Protein AF-A0A7C1GFW8-F1 (afdb_monomer)

Secondary structure (DSSP, 8-state):
--THHHHHHHHTTSTT--S-------PPP-SGGGGGGTT-SS---TTTTTS----S-TTSTTSSS---SPEEEEESSS--TT--EEEEEEE-STT-EEEEPSS--EEPPPTT---HHHHHHHHHHHHHHHHTT-HHHHHHHHHHSTTT----S-B-TTSSS-B---SS-HHHHHHHHHHHHH-TTSTTHHHHHHHHHHHHHHHHHHHHHHHHSB--SSSS-B--HHHHHHH-TTHHHHHHHHHHHHHHH--HHHHHHHHHHHHGGGTTTPPPP-------GGGSTTS-TT-SSS-HHHHHHHHHHH-TT--HHHHHHHHH-TT---SSEEEEES-EEEETT--EEEEEEEESPPTT-EEEEEEEEEEEEEEEEEEEEE-TTS-EEEEEEEEEEEEEEPTT--SSEEEE-S--GGG-EEEEEEEEEE-SSS---EEEEEEEEEEES-TTS-TTTHHHHHHHHHHHHHHHHHHHHTT-

Mean predicted aligned error: 13.63 Å

Radius of gyration: 26.32 Å; Cα contacts (8 Å, |Δi|>4): 797; chains: 1; bounding box: 60×80×75 Å

Structure (mmCIF, N/CA/C/O backbone):
data_AF-A0A7C1GFW8-F1
#
_entry.id   AF-A0A7C1GFW8-F1
#
loop_
_atom_site.group_PDB
_atom_site.id
_atom_site.type_symbol
_atom_site.label_atom_id
_atom_site.label_alt_id
_atom_site.label_comp_id
_atom_site.label_asym_id
_atom_site.label_entity_id
_atom_site.label_seq_id
_atom_site.pdbx_PDB_ins_code
_atom_site.Cartn_x
_atom_site.Cartn_y
_atom_site.Cartn_z
_atom_site.occupancy
_atom_site.B_iso_or_equiv
_atom_site.auth_seq_id
_atom_site.auth_comp_id
_atom_site.auth_asym_id
_atom_site.auth_atom_id
_atom_site.pdbx_PDB_model_num
ATOM 1 N N . MET A 1 1 ? -0.815 47.725 43.362 1.00 33.53 1 MET A N 1
ATOM 2 C CA . MET A 1 1 ? -0.364 47.582 41.959 1.00 33.53 1 MET A CA 1
ATOM 3 C C . MET A 1 1 ? -0.076 46.113 41.726 1.00 33.53 1 MET A C 1
ATOM 5 O O . MET A 1 1 ? 0.552 45.488 42.570 1.00 33.53 1 MET A O 1
ATOM 9 N N . LYS A 1 2 ? -0.760 45.538 40.738 1.00 26.67 2 LYS A N 1
ATOM 10 C CA . LYS A 1 2 ? -1.225 44.150 40.748 1.00 26.67 2 LYS A CA 1
ATOM 11 C C . LYS A 1 2 ? -0.200 43.180 40.153 1.00 26.67 2 LYS A C 1
ATOM 13 O O . LYS A 1 2 ? 0.373 43.452 39.106 1.00 26.67 2 LYS A O 1
ATOM 18 N N . LYS A 1 3 ? -0.110 41.999 40.772 1.00 26.48 3 LYS A N 1
ATOM 19 C CA . LYS A 1 3 ? 0.534 40.751 40.311 1.00 26.48 3 LYS A CA 1
ATOM 20 C C . LYS A 1 3 ? -0.073 40.171 39.009 1.00 26.48 3 LYS A C 1
ATOM 22 O O . LYS A 1 3 ? 0.129 39.007 38.697 1.00 26.48 3 LYS A O 1
ATOM 27 N N . SER A 1 4 ? -0.817 40.973 38.249 1.00 24.27 4 SER A N 1
ATOM 28 C CA . SER A 1 4 ? -1.570 40.563 37.057 1.00 24.27 4 SER A CA 1
ATOM 29 C C . SER A 1 4 ? -0.755 40.637 35.763 1.00 24.27 4 SER A C 1
ATOM 31 O O . SER A 1 4 ? -1.229 40.180 34.735 1.00 24.27 4 SER A O 1
ATOM 33 N N . SER A 1 5 ? 0.457 41.197 35.793 1.00 26.41 5 SER A N 1
ATOM 34 C CA . SER A 1 5 ? 1.262 41.431 34.581 1.00 26.41 5 SER A CA 1
ATOM 35 C C . SER A 1 5 ? 2.361 40.391 34.335 1.00 26.41 5 SER A C 1
ATOM 37 O O . SER A 1 5 ? 2.990 40.427 33.288 1.00 26.41 5 SER A O 1
ATOM 39 N N . VAL A 1 6 ? 2.577 39.451 35.263 1.00 27.16 6 VAL A N 1
ATOM 40 C CA . VAL A 1 6 ? 3.564 38.362 35.100 1.00 27.16 6 VAL A CA 1
ATOM 41 C C . VAL A 1 6 ? 2.898 37.076 34.596 1.00 27.16 6 VAL A C 1
ATOM 43 O O . VAL A 1 6 ? 3.472 36.373 33.775 1.00 27.16 6 VAL A O 1
ATOM 46 N N . ILE A 1 7 ? 1.644 36.820 34.985 1.00 28.41 7 ILE A N 1
ATOM 47 C CA . ILE A 1 7 ? 0.880 35.644 34.527 1.00 28.41 7 ILE A CA 1
ATOM 48 C C . ILE A 1 7 ? 0.483 35.783 33.048 1.00 28.41 7 ILE A C 1
ATOM 50 O O . ILE A 1 7 ? 0.575 34.820 32.298 1.00 28.41 7 ILE A O 1
ATOM 54 N N . VAL A 1 8 ? 0.154 36.997 32.591 1.00 28.39 8 VAL A N 1
ATOM 55 C CA . VAL A 1 8 ? -0.161 37.248 31.172 1.00 28.39 8 VAL A CA 1
ATOM 56 C C . VAL A 1 8 ? 1.089 37.140 30.287 1.00 28.39 8 VAL A C 1
ATOM 58 O O . VAL A 1 8 ? 0.995 36.651 29.172 1.00 28.39 8 VAL A O 1
ATOM 61 N N . MET A 1 9 ? 2.277 37.494 30.792 1.00 25.55 9 MET A N 1
ATOM 62 C CA . MET A 1 9 ? 3.526 37.364 30.029 1.00 25.55 9 MET A CA 1
ATOM 63 C C . MET A 1 9 ? 4.041 35.913 29.965 1.00 25.55 9 MET A C 1
ATOM 65 O O . MET A 1 9 ? 4.668 35.545 28.976 1.00 25.55 9 MET A O 1
ATOM 69 N N . MET A 1 10 ? 3.729 35.066 30.960 1.00 26.12 10 MET A N 1
ATOM 70 C CA . MET A 1 10 ? 4.003 33.618 30.889 1.00 26.12 10 MET A CA 1
ATOM 71 C C . MET A 1 10 ? 2.980 32.865 30.027 1.00 26.12 10 MET A C 1
ATOM 73 O O . MET A 1 10 ? 3.358 31.923 29.339 1.00 26.12 10 MET A O 1
ATOM 77 N N . MET A 1 11 ? 1.726 33.326 29.955 1.00 27.45 11 MET A N 1
ATOM 78 C CA . MET A 1 11 ? 0.751 32.796 28.988 1.00 27.45 11 MET A CA 1
ATOM 79 C C . MET A 1 11 ? 1.065 33.194 27.535 1.00 27.45 11 MET A C 1
ATOM 81 O O . MET A 1 11 ? 0.665 32.490 26.616 1.00 27.45 11 MET A O 1
ATOM 85 N N . SER A 1 12 ? 1.838 34.261 27.301 1.00 26.12 12 SER A N 1
ATOM 86 C CA . SER A 1 12 ? 2.294 34.642 25.953 1.00 26.12 12 SER A CA 1
ATOM 87 C C . SER A 1 12 ? 3.566 33.926 25.477 1.00 26.12 12 SER A C 1
ATOM 89 O O . SER A 1 12 ? 3.890 34.026 24.300 1.00 26.12 12 SER A O 1
ATOM 91 N N . PHE A 1 13 ? 4.266 33.186 26.345 1.00 24.70 13 PHE A N 1
ATOM 92 C CA . PHE A 1 13 ? 5.395 32.326 25.949 1.00 24.70 13 PHE A CA 1
ATOM 93 C C . PHE A 1 13 ? 5.017 30.841 25.822 1.00 24.70 13 PHE A C 1
ATOM 95 O O . PHE A 1 13 ? 5.764 30.086 25.211 1.00 24.70 13 PHE A O 1
ATOM 102 N N . GLY A 1 14 ? 3.845 30.434 26.326 1.00 24.84 14 GLY A N 1
ATOM 103 C CA . GLY A 1 14 ? 3.264 29.105 26.083 1.00 24.84 14 GLY A CA 1
ATOM 104 C C . GLY A 1 14 ? 2.444 29.000 24.791 1.00 24.84 14 GLY A C 1
ATOM 105 O O . GLY A 1 14 ? 2.149 27.899 24.350 1.00 24.84 14 GLY A O 1
ATOM 106 N N . LEU A 1 15 ? 2.107 30.129 24.153 1.00 25.06 15 LEU A N 1
ATOM 107 C CA . LEU A 1 15 ? 1.327 30.168 22.906 1.00 25.06 15 LEU A CA 1
ATOM 108 C C . LEU A 1 15 ? 2.185 30.212 21.625 1.00 25.06 15 LEU A C 1
ATOM 110 O O . LEU A 1 15 ? 1.668 30.486 20.547 1.00 25.06 15 LEU A O 1
ATOM 114 N N . LEU A 1 16 ? 3.494 29.964 21.733 1.00 26.83 16 LEU A N 1
ATOM 115 C CA . LEU A 1 16 ? 4.442 30.006 20.609 1.00 26.83 16 LEU A CA 1
ATOM 116 C C . LEU A 1 16 ? 5.281 28.723 20.468 1.00 26.83 16 LEU A C 1
ATOM 118 O O . LEU A 1 16 ? 6.360 28.745 19.885 1.00 26.83 16 LEU A O 1
ATOM 122 N N . ALA A 1 17 ? 4.753 27.607 20.978 1.00 27.75 17 ALA A N 1
ATOM 123 C CA . ALA A 1 17 ? 5.250 26.253 20.721 1.00 27.75 17 ALA A CA 1
ATOM 124 C C . ALA A 1 17 ? 4.148 25.302 20.205 1.00 27.75 17 ALA A C 1
ATOM 126 O O . ALA A 1 17 ? 4.320 24.094 20.231 1.00 27.75 17 ALA A O 1
ATOM 127 N N . LEU A 1 18 ? 3.050 25.850 19.669 1.00 27.62 18 LEU A N 1
ATOM 128 C CA . LEU A 1 18 ? 2.288 25.219 18.581 1.00 27.62 18 LEU A CA 1
ATOM 129 C C . LEU A 1 18 ? 2.936 25.638 17.251 1.00 27.62 18 LEU A C 1
ATOM 131 O O . LEU A 1 18 ? 2.301 26.160 16.341 1.00 27.62 18 LEU A O 1
ATOM 135 N N . VAL A 1 19 ? 4.257 25.478 17.162 1.00 27.48 19 VAL A N 1
ATOM 136 C CA . VAL A 1 19 ? 4.810 25.068 15.877 1.00 27.48 19 VAL A CA 1
ATOM 137 C C . VAL A 1 19 ? 4.270 23.656 15.747 1.00 27.48 19 VAL A C 1
ATOM 139 O O . VAL A 1 19 ? 4.432 22.887 16.692 1.00 27.48 19 VAL A O 1
ATOM 142 N N . ALA A 1 20 ? 3.559 23.361 14.660 1.00 31.41 20 ALA A N 1
ATOM 143 C CA . ALA A 1 20 ? 3.361 21.989 14.232 1.00 31.41 20 ALA A CA 1
ATOM 144 C C . ALA A 1 20 ? 4.753 21.354 14.243 1.00 31.41 20 ALA A C 1
ATOM 146 O O . ALA A 1 20 ? 5.559 21.593 13.344 1.00 31.41 20 ALA A O 1
ATOM 147 N N . LEU A 1 21 ? 5.100 20.686 15.344 1.00 28.48 21 LEU A N 1
ATOM 148 C CA . LEU A 1 21 ? 6.211 19.769 15.318 1.00 28.48 21 LEU A CA 1
ATOM 149 C C . LEU A 1 21 ? 5.754 18.777 14.254 1.00 28.48 21 LEU A C 1
ATOM 151 O O . LEU A 1 21 ? 4.639 18.264 14.397 1.00 28.48 21 LEU A O 1
ATOM 155 N N . PRO A 1 22 ? 6.509 18.602 13.153 1.00 34.75 22 PRO A N 1
ATOM 156 C CA . PRO A 1 22 ? 6.206 17.504 12.252 1.00 34.75 22 PRO A CA 1
ATOM 157 C C . PRO A 1 22 ? 6.070 16.275 13.146 1.00 34.75 22 PRO A C 1
ATOM 159 O O . PRO A 1 22 ? 6.892 16.130 14.062 1.00 34.75 22 PRO A O 1
ATOM 162 N N . ALA A 1 23 ? 4.993 15.500 12.975 1.00 38.38 23 ALA A N 1
ATOM 163 C CA . ALA A 1 23 ? 4.831 14.247 13.693 1.00 38.38 23 ALA A CA 1
ATOM 164 C C . ALA A 1 23 ? 6.190 13.547 13.677 1.00 38.38 23 ALA A C 1
ATOM 166 O O . ALA A 1 23 ? 6.765 13.316 12.611 1.00 38.38 23 ALA A O 1
ATOM 167 N N . VAL A 1 24 ? 6.783 13.374 14.861 1.00 39.12 24 VAL A N 1
ATOM 168 C CA . VAL A 1 24 ? 8.035 12.633 14.956 1.00 39.12 24 VAL A CA 1
ATOM 169 C C . VAL A 1 24 ? 7.696 11.252 14.434 1.00 39.12 24 VAL A C 1
ATOM 171 O O . VAL A 1 24 ? 6.715 10.671 14.886 1.00 39.12 24 VAL A O 1
ATOM 174 N N . ALA A 1 25 ? 8.461 10.795 13.449 1.00 49.16 25 ALA A N 1
ATOM 175 C CA . ALA A 1 25 ? 8.283 9.489 12.851 1.00 49.16 25 ALA A CA 1
ATOM 176 C C . ALA A 1 25 ? 8.112 8.413 13.907 1.00 49.16 25 ALA A C 1
ATOM 178 O O . ALA A 1 25 ? 8.965 8.289 14.790 1.00 49.16 25 ALA A O 1
ATOM 179 N N . HIS A 1 26 ? 7.034 7.641 13.808 1.00 62.06 26 HIS A N 1
ATOM 180 C CA . HIS A 1 26 ? 6.954 6.385 14.524 1.00 62.06 26 HIS A CA 1
ATOM 181 C C . HIS A 1 26 ? 7.970 5.423 13.913 1.00 62.06 26 HIS A C 1
ATOM 183 O O . HIS A 1 26 ? 7.866 5.020 12.753 1.00 62.06 26 HIS A O 1
ATOM 189 N N . ASP A 1 27 ? 8.994 5.090 14.693 1.00 66.19 27 ASP A N 1
ATOM 190 C CA . ASP A 1 27 ? 9.922 4.031 14.331 1.00 66.19 27 ASP A CA 1
ATOM 191 C C . ASP A 1 27 ? 9.196 2.681 14.476 1.00 66.19 27 ASP A C 1
ATOM 193 O O . ASP A 1 27 ? 8.659 2.409 15.555 1.00 66.19 27 ASP A O 1
ATOM 197 N N . PRO A 1 28 ? 9.187 1.821 13.436 1.00 71.50 28 PRO A N 1
ATOM 198 C CA . PRO A 1 28 ? 8.521 0.527 13.503 1.00 71.50 28 PRO A CA 1
ATOM 199 C C . PRO A 1 28 ? 9.006 -0.296 14.693 1.00 71.50 28 PRO A C 1
ATOM 201 O O . PRO A 1 28 ? 10.212 -0.407 14.951 1.00 71.50 28 PRO A O 1
ATOM 204 N N . ILE A 1 29 ? 8.069 -0.924 15.389 1.00 67.12 29 ILE A N 1
ATOM 205 C CA . ILE A 1 29 ? 8.386 -1.774 16.524 1.00 67.12 29 ILE A CA 1
ATOM 206 C C . ILE A 1 29 ? 8.881 -3.136 16.055 1.00 67.12 29 ILE A C 1
ATOM 208 O O . ILE A 1 29 ? 8.238 -3.742 15.203 1.00 67.12 29 ILE A O 1
ATOM 212 N N . PRO A 1 30 ? 9.977 -3.658 16.637 1.00 62.97 30 PRO A N 1
ATOM 213 C CA . PRO A 1 30 ? 10.524 -4.949 16.238 1.00 62.97 30 PRO A CA 1
ATOM 214 C C . PRO A 1 30 ? 9.722 -6.150 16.757 1.00 62.97 30 PRO A C 1
ATOM 216 O O . PRO A 1 30 ? 9.664 -7.174 16.082 1.00 62.97 30 PRO A O 1
ATOM 219 N N . ASP A 1 31 ? 9.131 -6.060 17.953 1.00 64.62 31 ASP A N 1
ATOM 220 C CA . ASP A 1 31 ? 8.381 -7.150 18.587 1.00 64.62 31 ASP A CA 1
ATOM 221 C C . ASP A 1 31 ? 7.470 -6.655 19.728 1.00 64.62 31 ASP A C 1
ATOM 223 O O . ASP A 1 31 ? 7.502 -5.487 20.124 1.00 64.62 31 ASP A O 1
ATOM 227 N N . SER A 1 32 ? 6.663 -7.560 20.294 1.00 61.66 32 SER A N 1
ATOM 228 C CA . SER A 1 32 ? 5.696 -7.236 21.353 1.00 61.66 32 SER A CA 1
ATOM 229 C C . SER A 1 32 ? 6.334 -6.695 22.640 1.00 61.66 32 SER A C 1
ATOM 231 O O . SER A 1 32 ? 5.673 -6.001 23.411 1.00 61.66 32 SER A O 1
ATOM 233 N N . SER A 1 33 ? 7.633 -6.916 22.878 1.00 64.25 33 SER A N 1
ATOM 234 C CA . SER A 1 33 ? 8.314 -6.372 24.061 1.00 64.25 33 SER A CA 1
ATOM 235 C C . SER A 1 33 ? 8.477 -4.848 24.001 1.00 64.25 33 SER A C 1
ATOM 237 O O . SER A 1 33 ? 8.526 -4.181 25.041 1.00 64.25 33 SER A O 1
ATOM 239 N N . ALA A 1 34 ? 8.487 -4.280 22.793 1.00 62.16 34 ALA A N 1
ATOM 240 C CA . ALA A 1 34 ? 8.571 -2.843 22.556 1.00 62.16 34 ALA A CA 1
ATOM 241 C C . ALA A 1 34 ? 7.199 -2.136 22.532 1.00 62.16 34 ALA A C 1
ATOM 243 O O . ALA A 1 34 ? 7.158 -0.906 22.555 1.00 62.16 34 ALA A O 1
ATOM 244 N N . CYS A 1 35 ? 6.086 -2.876 22.629 1.00 64.75 35 CYS A N 1
ATOM 245 C CA . CYS A 1 35 ? 4.735 -2.308 22.738 1.00 64.75 35 CYS A CA 1
ATOM 246 C C . CYS A 1 35 ? 4.548 -1.380 23.946 1.00 64.75 35 CYS A C 1
ATOM 248 O O . CYS A 1 35 ? 3.798 -0.409 23.887 1.00 64.75 35 CYS A O 1
ATOM 250 N N . SER A 1 36 ? 5.286 -1.621 25.031 1.00 55.84 36 SER A N 1
ATOM 251 C CA . SER A 1 36 ? 5.268 -0.759 26.220 1.00 55.84 36 SER A CA 1
ATOM 252 C C . SER A 1 36 ? 5.771 0.675 25.976 1.00 55.84 36 SER A C 1
ATOM 254 O O . SER A 1 36 ? 5.554 1.540 26.823 1.00 55.84 36 SER A O 1
ATOM 256 N N . GLY A 1 37 ? 6.439 0.936 24.843 1.00 50.31 37 GLY A N 1
ATOM 257 C CA . GLY A 1 37 ? 7.034 2.228 24.495 1.00 50.31 37 GLY A CA 1
ATOM 258 C C . GLY A 1 37 ? 6.173 3.163 23.637 1.00 50.31 37 GLY A C 1
ATOM 259 O O . GLY A 1 37 ? 6.525 4.334 23.538 1.00 50.31 37 GLY A O 1
ATOM 260 N N . ILE A 1 38 ? 5.064 2.705 23.033 1.00 51.47 38 ILE A N 1
ATOM 261 C CA . ILE A 1 38 ? 4.263 3.552 22.115 1.00 51.47 38 ILE A CA 1
ATOM 262 C C . ILE A 1 38 ? 3.372 4.556 22.865 1.00 51.47 38 ILE A C 1
ATOM 264 O O . ILE A 1 38 ? 2.996 5.597 22.330 1.00 51.47 38 ILE A O 1
ATOM 268 N N . CYS A 1 39 ? 3.021 4.277 24.119 1.00 47.50 39 CYS A N 1
ATOM 269 C CA . CYS A 1 39 ? 1.995 5.051 24.820 1.00 47.50 39 CYS A CA 1
ATOM 270 C C . CYS A 1 39 ? 2.500 6.329 25.513 1.00 47.50 39 CYS A C 1
ATOM 272 O O . CYS A 1 39 ? 1.744 6.887 26.310 1.00 47.50 39 CYS A O 1
ATOM 274 N N . ASP A 1 40 ? 3.733 6.811 25.275 1.00 40.88 40 ASP A N 1
ATOM 275 C CA . ASP A 1 40 ? 4.201 8.011 25.979 1.00 40.88 40 ASP A CA 1
ATOM 276 C C . ASP A 1 40 ? 5.334 8.822 25.309 1.00 40.88 40 ASP A C 1
ATOM 278 O O . ASP A 1 40 ? 6.443 8.315 25.132 1.00 40.88 40 ASP A O 1
ATOM 282 N N . PRO A 1 41 ? 5.147 10.134 25.054 1.00 39.28 41 PRO A N 1
ATOM 283 C CA . PRO A 1 41 ? 6.252 11.055 24.785 1.00 39.28 41 PRO A CA 1
ATOM 284 C C . PRO A 1 41 ? 7.031 11.499 26.047 1.00 39.28 41 PRO A C 1
ATOM 286 O O . PRO A 1 41 ? 7.930 12.336 25.927 1.00 39.28 41 PRO A O 1
ATOM 289 N N . GLY A 1 42 ? 6.701 11.033 27.264 1.00 39.22 42 GLY A N 1
ATOM 290 C CA . GLY A 1 42 ? 7.187 11.664 28.501 1.00 39.22 42 GLY A CA 1
ATOM 291 C C . GLY A 1 42 ? 7.261 10.868 29.817 1.00 39.22 42 GLY A C 1
ATOM 292 O O . GLY A 1 42 ? 7.929 11.366 30.730 1.00 39.22 42 GLY A O 1
ATOM 293 N N . THR A 1 43 ? 6.683 9.675 29.974 1.00 34.06 43 THR A N 1
ATOM 294 C CA . THR A 1 43 ? 6.796 8.877 31.215 1.00 34.06 43 THR A CA 1
ATOM 295 C C . THR A 1 43 ? 7.038 7.368 30.993 1.00 34.06 43 THR A C 1
ATOM 297 O O . THR A 1 43 ? 6.420 6.735 30.149 1.00 34.06 43 THR A O 1
ATOM 300 N N . PRO A 1 44 ? 7.955 6.740 31.760 1.00 31.02 44 PRO A N 1
ATOM 301 C CA . PRO A 1 44 ? 8.198 5.305 31.699 1.00 31.02 44 PRO A CA 1
ATOM 302 C C . PRO A 1 44 ? 7.300 4.596 32.720 1.00 31.02 44 PRO A C 1
ATOM 304 O O . PRO A 1 44 ? 7.752 4.287 33.824 1.00 31.02 44 PRO A O 1
ATOM 307 N N . ASP A 1 45 ? 6.032 4.353 32.390 1.00 33.69 45 ASP A N 1
ATOM 308 C CA . ASP A 1 45 ? 5.248 3.341 33.109 1.00 33.69 45 ASP A CA 1
ATOM 309 C C . ASP A 1 45 ? 4.565 2.374 32.125 1.00 33.69 45 ASP A C 1
ATOM 311 O O . ASP A 1 45 ? 3.552 2.721 31.517 1.00 33.69 45 ASP A O 1
ATOM 315 N N . PRO A 1 46 ? 5.090 1.143 31.976 1.00 35.38 46 PRO A N 1
ATOM 316 C CA . PRO A 1 46 ? 4.532 0.121 31.091 1.00 35.38 46 PRO A CA 1
ATOM 317 C C . PRO A 1 46 ? 3.135 -0.383 31.512 1.00 35.38 46 PRO A C 1
ATOM 319 O O . PRO A 1 46 ? 2.558 -1.204 30.807 1.00 35.38 46 PRO A O 1
ATOM 322 N N . ASN A 1 47 ? 2.565 0.087 32.632 1.00 33.03 47 ASN A N 1
ATOM 323 C CA . ASN A 1 47 ? 1.228 -0.320 33.089 1.00 33.03 47 ASN A CA 1
ATOM 324 C C . ASN A 1 47 ? 0.074 0.570 32.594 1.00 33.03 47 ASN A C 1
ATOM 326 O O . ASN A 1 47 ? -1.081 0.254 32.874 1.00 33.03 47 ASN A O 1
ATOM 330 N N . ILE A 1 48 ? 0.345 1.657 31.861 1.00 39.94 48 ILE A N 1
ATOM 331 C CA . ILE A 1 48 ? -0.710 2.584 31.406 1.00 39.94 48 ILE A CA 1
ATOM 332 C C . ILE A 1 48 ? -1.336 2.149 30.062 1.00 39.94 48 ILE A C 1
ATOM 334 O O . ILE A 1 48 ? -2.490 2.481 29.810 1.00 39.94 48 ILE A O 1
ATOM 338 N N . CYS A 1 49 ? -0.657 1.325 29.250 1.00 40.78 49 CYS A N 1
ATOM 339 C CA . CYS A 1 49 ? -1.215 0.817 27.983 1.00 40.78 49 CYS A CA 1
ATOM 340 C C . CYS A 1 49 ? -2.244 -0.318 28.147 1.00 40.78 49 CYS A C 1
ATOM 342 O O . CYS A 1 49 ? -3.023 -0.546 27.230 1.00 40.78 49 CYS A O 1
ATOM 344 N N . MET A 1 50 ? -2.230 -1.064 29.262 1.00 38.22 50 MET A N 1
ATOM 345 C CA . MET A 1 50 ? -2.967 -2.338 29.349 1.00 38.22 50 MET A CA 1
ATOM 346 C C . MET A 1 50 ? -3.983 -2.467 30.481 1.00 38.22 50 MET A C 1
ATOM 348 O O . MET A 1 50 ? -4.862 -3.315 30.386 1.00 38.22 50 MET A O 1
ATOM 352 N N . HIS A 1 51 ? -3.934 -1.679 31.552 1.00 34.25 51 HIS A N 1
ATOM 353 C CA . HIS A 1 51 ? -4.858 -1.907 32.664 1.00 34.25 51 HIS A CA 1
ATOM 354 C C . HIS A 1 51 ? -5.150 -0.638 33.446 1.00 34.25 51 HIS A C 1
ATOM 356 O O . HIS A 1 51 ? -4.689 -0.475 34.567 1.00 34.25 51 HIS A O 1
ATOM 362 N N . THR A 1 52 ? -6.032 0.199 32.919 1.00 35.94 52 THR A N 1
ATOM 363 C CA . THR A 1 52 ? -7.111 0.732 33.755 1.00 35.94 52 THR A CA 1
ATOM 364 C C . THR A 1 52 ? -8.265 1.116 32.842 1.00 35.94 52 THR A C 1
ATOM 366 O O . THR A 1 52 ? -8.018 1.836 31.878 1.00 35.94 52 THR A O 1
ATOM 369 N N . PRO A 1 53 ? -9.521 0.733 33.141 1.00 37.00 53 PRO A N 1
ATOM 370 C CA . PRO A 1 53 ? -10.624 1.567 32.703 1.00 37.00 53 PRO A CA 1
ATOM 371 C C . PRO A 1 53 ? -10.333 2.926 33.335 1.00 37.00 53 PRO A C 1
ATOM 373 O O . PRO A 1 53 ? -10.452 3.062 34.554 1.00 37.00 53 PRO A O 1
ATOM 376 N N . MET A 1 54 ? -9.847 3.904 32.565 1.00 40.69 54 MET A N 1
ATOM 377 C CA . MET A 1 54 ? -9.972 5.275 33.028 1.00 40.69 54 MET A CA 1
ATOM 378 C C . MET A 1 54 ? -11.478 5.452 33.187 1.00 40.69 54 MET A C 1
ATOM 380 O O . MET A 1 54 ? -12.209 5.330 32.199 1.00 40.69 54 MET A O 1
ATOM 384 N N . PRO A 1 55 ? -11.978 5.661 34.416 1.00 42.41 55 PRO A N 1
ATOM 385 C CA . PRO A 1 55 ? -13.318 6.183 34.539 1.00 42.41 55 PRO A CA 1
ATOM 386 C C . PRO A 1 55 ? -13.340 7.473 33.708 1.00 42.41 55 PRO A C 1
ATOM 388 O O . PRO A 1 55 ? -12.302 8.149 33.662 1.00 42.41 55 PRO A O 1
ATOM 391 N N . PRO A 1 56 ? -14.462 7.837 33.068 1.00 42.16 56 PRO A N 1
ATOM 392 C CA . PRO A 1 56 ? -14.582 9.185 32.530 1.00 42.16 56 PRO A CA 1
ATOM 393 C C . PRO A 1 56 ? -14.193 10.126 33.671 1.00 42.16 56 PRO A C 1
ATOM 395 O O . PRO A 1 56 ? -14.774 9.995 34.742 1.00 42.16 56 PRO A O 1
ATOM 398 N N . ASP A 1 57 ? -13.130 10.911 33.473 1.00 42.44 57 ASP A N 1
ATOM 399 C CA . ASP A 1 57 ? -12.511 11.925 34.343 1.00 42.44 57 ASP A CA 1
ATOM 400 C C . ASP A 1 57 ? -12.920 11.888 35.844 1.00 42.44 57 ASP A C 1
ATOM 402 O O . ASP A 1 57 ? -14.104 12.003 36.144 1.00 42.44 57 ASP A O 1
ATOM 406 N N . PRO A 1 58 ? -12.018 11.850 36.849 1.00 37.47 58 PRO A N 1
ATOM 407 C CA . PRO A 1 58 ? -12.385 11.856 38.281 1.00 37.47 58 PRO A CA 1
ATOM 408 C C . PRO A 1 58 ? -13.230 13.056 38.779 1.00 37.47 58 PRO A C 1
ATOM 410 O O . PRO A 1 58 ? -13.459 13.181 39.983 1.00 37.47 58 PRO A O 1
ATOM 413 N N . GLY A 1 59 ? -13.664 13.953 37.887 1.00 40.94 59 GLY A N 1
ATOM 414 C CA . GLY A 1 59 ? -14.670 14.992 38.107 1.00 40.94 59 GLY A CA 1
ATOM 415 C C . GLY A 1 59 ? -15.884 14.953 37.162 1.00 40.94 59 GLY A C 1
ATOM 416 O O . GLY A 1 59 ? -16.678 15.891 37.205 1.00 40.94 59 GLY A O 1
ATOM 417 N N . SER A 1 60 ? -16.052 13.928 36.319 1.00 46.03 60 SER A N 1
ATOM 418 C CA . SER A 1 60 ? -17.290 13.716 35.569 1.00 46.03 60 SER A CA 1
ATOM 419 C C . SER A 1 60 ? -18.366 13.233 36.545 1.00 46.03 60 SER A C 1
ATOM 421 O O . SER A 1 60 ? -18.132 12.356 37.376 1.00 46.03 60 SER A O 1
ATOM 423 N N . GLU A 1 61 ? -19.561 13.816 36.487 1.00 45.50 61 GLU A N 1
ATOM 424 C CA . GLU A 1 61 ? -20.683 13.536 37.404 1.00 45.50 61 GLU A CA 1
ATOM 425 C C . GLU A 1 61 ? -21.248 12.094 37.269 1.00 45.50 61 GLU A C 1
ATOM 427 O O . GLU A 1 61 ? -22.319 11.784 37.779 1.00 45.50 61 GLU A O 1
ATOM 432 N N . CYS A 1 62 ? -20.522 11.199 36.590 1.00 49.00 62 CYS A N 1
ATOM 433 C CA . CYS A 1 62 ? -20.948 9.886 36.108 1.00 49.00 62 CYS A CA 1
ATOM 434 C C . CYS A 1 62 ? -20.717 8.727 37.095 1.00 49.00 62 CYS A C 1
ATOM 436 O O . CYS A 1 62 ? -21.244 7.637 36.892 1.00 49.00 62 CYS A O 1
ATOM 438 N N . LEU A 1 63 ? -19.916 8.923 38.149 1.00 47.38 63 LEU A N 1
ATOM 439 C CA . LEU A 1 63 ? -19.552 7.859 39.103 1.00 47.38 63 LEU A CA 1
ATOM 440 C C . LEU A 1 63 ? -20.349 7.895 40.415 1.00 47.38 63 LEU A C 1
ATOM 442 O O . LEU A 1 63 ? -20.175 7.018 41.265 1.00 47.38 63 LEU A O 1
ATOM 446 N N . GLU A 1 64 ? -21.222 8.886 40.601 1.00 43.84 64 GLU A N 1
ATOM 447 C CA . GLU A 1 64 ? -22.009 9.042 41.825 1.00 43.84 64 GLU A CA 1
ATOM 448 C C . GLU A 1 64 ? -23.475 8.623 41.623 1.00 43.84 64 GLU A C 1
ATOM 450 O O . GLU A 1 64 ? -24.369 9.442 41.435 1.00 43.84 64 GLU A O 1
ATOM 455 N N . GLY A 1 65 ? -23.733 7.320 41.760 1.00 47.88 65 GLY A N 1
ATOM 456 C CA . GLY A 1 65 ? -25.078 6.768 41.961 1.00 47.88 65 GLY A CA 1
ATOM 457 C C . GLY A 1 65 ? -25.816 6.354 40.688 1.00 47.88 65 GLY A C 1
ATOM 458 O O . GLY A 1 65 ? -25.383 6.643 39.583 1.00 47.88 65 GLY A O 1
ATOM 459 N N . GLU A 1 66 ? -26.918 5.622 40.881 1.00 46.59 66 GLU A N 1
ATOM 460 C CA . GLU A 1 66 ? -27.828 5.028 39.884 1.00 46.59 66 GLU A CA 1
ATOM 461 C C . GLU A 1 66 ? -28.419 6.060 38.895 1.00 46.59 66 GLU A C 1
ATOM 463 O O . GLU A 1 66 ? -29.617 6.342 38.898 1.00 46.59 66 GLU A O 1
ATOM 468 N N . SER A 1 67 ? -27.587 6.679 38.065 1.00 48.38 67 SER A N 1
ATOM 469 C CA . SER A 1 67 ? -28.035 7.578 37.012 1.00 48.38 67 SER A CA 1
ATOM 470 C C . SER A 1 67 ? -28.386 6.741 35.779 1.00 48.38 67 SER A C 1
ATOM 472 O O . SER A 1 67 ? -27.533 6.057 35.223 1.00 48.38 67 SER A O 1
ATOM 474 N N . GLU A 1 68 ? -29.643 6.809 35.336 1.00 53.78 68 GLU A N 1
ATOM 475 C CA . GLU A 1 68 ? -30.123 6.239 34.063 1.00 53.78 68 GLU A CA 1
ATOM 476 C C . GLU A 1 68 ? -29.559 6.978 32.822 1.00 53.78 68 GLU A C 1
ATOM 478 O O . GLU A 1 68 ? -29.990 6.722 31.698 1.00 53.78 68 GLU A O 1
ATOM 483 N N . LEU A 1 69 ? -28.639 7.935 33.006 1.00 57.41 69 LEU A N 1
ATOM 484 C CA . LEU A 1 69 ? -28.098 8.784 31.946 1.00 57.41 69 LEU A CA 1
ATOM 485 C C . LEU A 1 69 ? -26.752 8.231 31.435 1.00 57.41 69 LEU A C 1
ATOM 487 O O . LEU A 1 69 ? -25.900 7.884 32.256 1.00 57.41 69 LEU A O 1
ATOM 491 N N . PRO A 1 70 ? -26.546 8.145 30.105 1.00 62.88 70 PRO A N 1
ATOM 492 C CA . PRO A 1 70 ? -25.262 7.742 29.535 1.00 62.88 70 PRO A CA 1
ATOM 493 C C . PRO A 1 70 ? -24.162 8.763 29.818 1.00 62.88 70 PRO A C 1
ATOM 495 O O . PRO A 1 70 ? -24.426 9.960 29.938 1.00 62.88 70 PRO A O 1
ATOM 498 N N . CYS A 1 71 ? -22.921 8.285 29.859 1.00 65.88 71 CYS A N 1
ATOM 499 C CA . CYS A 1 71 ? -21.728 9.118 29.822 1.00 65.88 71 CYS A CA 1
ATOM 500 C C . CYS A 1 71 ? -21.353 9.392 28.365 1.00 65.88 71 CYS A C 1
ATOM 502 O O . CYS A 1 71 ? -21.227 8.445 27.588 1.00 65.88 71 CYS A O 1
ATOM 504 N N . ASP A 1 72 ? -21.118 10.652 28.013 1.00 67.50 72 ASP A N 1
ATOM 505 C CA . ASP A 1 72 ? -20.496 10.984 26.733 1.00 67.50 72 ASP A CA 1
ATOM 506 C C . ASP A 1 72 ? -19.025 10.551 26.780 1.00 67.50 72 ASP A C 1
ATOM 508 O O . ASP A 1 72 ? -18.275 10.939 27.684 1.00 67.50 72 ASP A O 1
ATOM 512 N N . VAL A 1 73 ? -18.618 9.716 25.830 1.00 69.50 73 VAL A N 1
ATOM 513 C CA . VAL A 1 73 ? -17.242 9.240 25.685 1.00 69.50 73 VAL A CA 1
ATOM 514 C C . VAL A 1 73 ? -16.809 9.304 24.220 1.00 69.50 73 VAL A C 1
ATOM 516 O O . VAL A 1 73 ? -17.636 9.470 23.331 1.00 69.50 73 VAL A O 1
ATOM 519 N N . ILE A 1 74 ? -15.510 9.174 23.959 1.00 65.69 74 ILE A N 1
ATOM 520 C CA . ILE A 1 74 ? -14.945 9.190 22.604 1.00 65.69 74 ILE A CA 1
ATOM 521 C C . ILE A 1 74 ? -14.176 7.892 22.400 1.00 65.69 74 ILE A C 1
ATOM 523 O O . ILE A 1 74 ? -13.459 7.444 23.297 1.00 65.69 74 ILE A O 1
ATOM 527 N N . TRP A 1 75 ? -14.311 7.290 21.222 1.00 66.38 75 TRP A N 1
ATOM 528 C CA . TRP A 1 75 ? -13.473 6.172 20.811 1.00 66.38 75 TRP A CA 1
ATOM 529 C C . TRP A 1 75 ? -12.388 6.681 19.858 1.00 66.38 75 TRP A C 1
ATOM 531 O O . TRP A 1 75 ? -12.749 7.250 18.830 1.00 66.38 75 TRP A O 1
ATOM 541 N N . PRO A 1 76 ? -11.086 6.472 20.139 1.00 62.28 76 PRO A N 1
ATOM 542 C CA . PRO A 1 76 ? -10.507 5.803 21.315 1.00 62.28 76 PRO A CA 1
ATOM 543 C C . PRO A 1 76 ? -10.475 6.685 22.586 1.00 62.28 76 PRO A C 1
ATOM 545 O O . PRO A 1 76 ? -10.414 7.909 22.499 1.00 62.28 76 PRO A O 1
ATOM 548 N N . LEU A 1 77 ? -10.430 6.047 23.770 1.00 56.38 77 LEU A N 1
ATOM 549 C CA . LEU A 1 77 ? -10.406 6.682 25.112 1.00 56.38 77 LEU A CA 1
ATOM 550 C C . LEU A 1 77 ? -9.280 7.694 25.342 1.00 56.38 77 LEU A C 1
ATOM 552 O O . LEU A 1 77 ? -9.411 8.605 26.158 1.00 56.38 77 LEU A O 1
ATOM 556 N N . VAL A 1 78 ? -8.145 7.488 24.681 1.00 53.81 78 VAL A N 1
ATOM 557 C CA . VAL A 1 78 ? -6.972 8.353 24.762 1.00 53.81 78 VAL A CA 1
ATOM 558 C C . VAL A 1 78 ? -6.395 8.530 23.370 1.00 53.81 78 VAL A C 1
ATOM 560 O O . VAL A 1 78 ? -6.349 7.592 22.569 1.00 53.81 78 VAL A O 1
ATOM 563 N N . SER A 1 79 ? -5.935 9.744 23.087 1.00 47.91 79 SER A N 1
ATOM 564 C CA . SER A 1 79 ? -5.340 10.078 21.803 1.00 47.91 79 SER A CA 1
ATOM 565 C C . SER A 1 79 ? -3.987 9.380 21.660 1.00 47.91 79 SER A C 1
ATOM 567 O O . SER A 1 79 ? -2.996 9.831 22.238 1.00 47.91 79 SER A O 1
ATOM 569 N N . PHE A 1 80 ? -3.926 8.323 20.852 1.00 57.94 80 PHE A N 1
ATOM 570 C CA . PHE A 1 80 ? -2.732 8.120 20.042 1.00 57.94 80 PHE A CA 1
ATOM 571 C C . PHE A 1 80 ? -2.724 9.213 18.971 1.00 57.94 80 PHE A C 1
ATOM 573 O O . PHE A 1 80 ? -3.789 9.605 18.482 1.00 57.94 80 PHE A O 1
ATOM 580 N N . ALA A 1 81 ? -1.553 9.779 18.681 1.00 55.88 81 ALA A N 1
ATOM 581 C CA . ALA A 1 81 ? -1.459 10.910 17.770 1.00 55.88 81 ALA A CA 1
ATOM 582 C C . ALA A 1 81 ? -2.102 10.553 16.420 1.00 55.88 81 ALA A C 1
ATOM 584 O O . ALA A 1 81 ? -1.732 9.574 15.782 1.00 55.88 81 ALA A O 1
ATOM 585 N N . GLY A 1 82 ? -3.103 11.348 16.042 1.00 69.00 82 GLY A N 1
ATOM 586 C CA . GLY A 1 82 ? -3.742 11.296 14.737 1.00 69.00 82 GLY A CA 1
ATOM 587 C C . GLY A 1 82 ? -4.439 9.989 14.379 1.00 69.00 82 GLY A C 1
ATOM 588 O O . GLY A 1 82 ? -4.291 9.556 13.248 1.00 69.00 82 GLY A O 1
ATOM 589 N N . MET A 1 83 ? -5.203 9.372 15.286 1.00 77.00 83 MET A N 1
ATOM 590 C CA . MET A 1 83 ? -6.177 8.329 14.916 1.00 77.00 83 MET A CA 1
ATOM 591 C C . MET A 1 83 ? -7.554 8.916 14.581 1.00 77.00 83 MET A C 1
ATOM 593 O O . MET A 1 83 ? -7.911 9.957 15.140 1.00 77.00 83 MET A O 1
ATOM 597 N N . PRO A 1 84 ? -8.348 8.251 13.720 1.00 85.88 84 PRO A N 1
ATOM 598 C CA . PRO A 1 84 ? -9.764 8.561 13.580 1.00 85.88 84 PRO A CA 1
ATOM 599 C C . PRO A 1 84 ? -10.499 8.379 14.911 1.00 85.88 84 PRO A C 1
ATOM 601 O O . PRO A 1 84 ? -10.168 7.480 15.689 1.00 85.88 84 PRO A O 1
ATOM 604 N N . SER A 1 85 ? -11.511 9.205 15.156 1.00 86.06 85 SER A N 1
ATOM 605 C CA . SER A 1 85 ? -12.324 9.122 16.369 1.00 86.06 85 SER A CA 1
ATOM 606 C C . SER A 1 85 ? -13.805 9.339 16.098 1.00 86.06 85 SER A C 1
ATOM 608 O O . SER A 1 85 ? -14.170 9.926 15.087 1.00 86.06 85 SER A O 1
ATOM 610 N N . TRP A 1 86 ? -14.663 8.893 17.008 1.00 85.81 86 TRP A N 1
ATOM 611 C CA . TRP A 1 86 ? -16.094 9.201 16.974 1.00 85.81 86 TRP A CA 1
ATOM 612 C C . TRP A 1 86 ? -16.690 9.233 18.381 1.00 85.81 86 TRP A C 1
ATOM 614 O O . TRP A 1 86 ? -16.212 8.555 19.299 1.00 85.81 86 TRP A O 1
ATOM 624 N N . ASP A 1 87 ? -17.751 10.022 18.530 1.00 80.12 87 ASP A N 1
ATOM 625 C CA . ASP A 1 87 ? -18.480 10.174 19.786 1.00 80.12 87 ASP A CA 1
ATOM 626 C C . ASP A 1 87 ? -19.356 8.947 20.082 1.00 80.12 87 ASP A C 1
ATOM 628 O O . ASP A 1 87 ? -20.023 8.380 19.208 1.00 80.12 87 ASP A O 1
ATOM 632 N N . LEU A 1 88 ? -19.396 8.565 21.356 1.00 74.69 88 LEU A N 1
ATOM 633 C CA . LEU A 1 88 ? -20.162 7.445 21.885 1.00 74.69 88 LEU A CA 1
ATOM 634 C C . LEU A 1 88 ? -20.876 7.813 23.188 1.00 74.69 88 LEU A C 1
ATOM 636 O O . LEU A 1 88 ? -20.499 8.722 23.922 1.00 74.69 88 LEU A O 1
ATOM 640 N N . LEU A 1 89 ? -21.886 7.017 23.506 1.00 70.69 89 LEU A N 1
ATOM 641 C CA . LEU A 1 89 ? -22.612 6.989 24.762 1.00 70.69 89 LEU A CA 1
ATOM 642 C C . LEU A 1 89 ? -22.269 5.692 25.498 1.00 70.69 89 LEU A C 1
ATOM 644 O O . LEU A 1 89 ? -22.536 4.593 25.005 1.00 70.69 89 LEU A O 1
ATOM 648 N N . TYR A 1 90 ? -21.695 5.815 26.692 1.00 68.88 90 TYR A N 1
ATOM 649 C CA . TYR A 1 90 ? -21.358 4.693 27.562 1.00 68.88 90 TYR A CA 1
ATOM 650 C C . TYR A 1 90 ? -22.366 4.575 28.706 1.00 68.88 90 TYR A C 1
ATOM 652 O O . TYR A 1 90 ? -22.532 5.499 29.503 1.00 68.88 90 TYR A O 1
ATOM 660 N N . TYR A 1 91 ? -23.028 3.425 28.823 1.00 65.19 91 TYR A N 1
ATOM 661 C CA . TYR A 1 91 ? -24.028 3.171 29.857 1.00 65.19 91 TYR A CA 1
ATOM 662 C C . TYR A 1 91 ? -23.470 2.225 30.926 1.00 65.19 91 TYR A C 1
ATOM 664 O O . TYR A 1 91 ? -23.307 1.023 30.697 1.00 65.19 91 TYR A O 1
ATOM 672 N N . LEU A 1 92 ? -23.253 2.755 32.136 1.00 57.62 92 LEU A N 1
ATOM 673 C CA . LEU A 1 92 ? -22.935 1.987 33.350 1.00 57.62 92 LEU A CA 1
ATOM 674 C C . LEU A 1 92 ? -24.195 1.271 33.890 1.00 57.62 92 LEU A C 1
ATOM 676 O O . LEU A 1 92 ? -24.695 1.570 34.970 1.00 57.62 92 LEU A O 1
ATOM 680 N N . HIS A 1 93 ? -24.734 0.330 33.114 1.00 54.19 93 HIS A N 1
ATOM 681 C CA . HIS A 1 93 ? -25.776 -0.624 33.525 1.00 54.19 93 HIS A CA 1
ATOM 682 C C . HIS A 1 93 ? -25.115 -1.990 33.834 1.00 54.19 93 HIS A C 1
ATOM 684 O O . HIS A 1 93 ? -23.988 -2.202 33.378 1.00 54.19 93 HIS A O 1
ATOM 690 N N . PRO A 1 94 ? -25.746 -2.946 34.557 1.00 54.88 94 PRO A N 1
ATOM 691 C CA . PRO A 1 94 ? -25.217 -4.309 34.735 1.00 54.88 94 PRO A CA 1
ATOM 692 C C . PRO A 1 94 ? -24.750 -5.025 33.454 1.00 54.88 94 PRO A C 1
ATOM 694 O O . PRO A 1 94 ? -23.976 -5.972 33.564 1.00 54.88 94 PRO A O 1
ATOM 697 N N . ASP A 1 95 ? -25.161 -4.550 32.275 1.00 53.94 95 ASP A N 1
ATOM 698 C CA . ASP A 1 95 ? -24.832 -5.130 30.969 1.00 53.94 95 ASP A CA 1
ATOM 699 C C . ASP A 1 95 ? -23.760 -4.347 30.177 1.00 53.94 95 ASP A C 1
ATOM 701 O O . ASP A 1 95 ? -23.441 -4.759 29.071 1.00 53.94 95 ASP A O 1
ATOM 705 N N . MET A 1 96 ? -23.210 -3.241 30.715 1.00 60.75 96 MET A N 1
ATOM 706 C CA . MET A 1 96 ? -22.182 -2.376 30.086 1.00 60.75 96 MET A CA 1
ATOM 707 C C . MET A 1 96 ? -22.402 -2.132 28.581 1.00 60.75 96 MET A C 1
ATOM 709 O O . MET A 1 96 ? -21.771 -2.758 27.734 1.00 60.75 96 MET A O 1
ATOM 713 N N . VAL A 1 97 ? -23.287 -1.193 28.240 1.00 67.19 97 VAL A N 1
ATOM 714 C CA . VAL A 1 97 ? -23.697 -0.958 26.845 1.00 67.19 97 VAL A CA 1
ATOM 715 C C . VAL A 1 97 ? -22.963 0.246 26.253 1.00 67.19 97 VAL A C 1
ATOM 717 O O . VAL A 1 97 ? -22.892 1.300 26.887 1.00 67.19 97 VAL A O 1
ATOM 720 N N . ILE A 1 98 ? -22.467 0.105 25.020 1.00 71.69 98 ILE A N 1
ATOM 721 C CA . ILE A 1 98 ? -21.978 1.212 24.187 1.00 71.69 98 ILE A CA 1
ATOM 722 C C . ILE A 1 98 ? -23.019 1.523 23.112 1.00 71.69 98 ILE A C 1
ATOM 724 O O . ILE A 1 98 ? -23.508 0.619 22.435 1.00 71.69 98 ILE A O 1
ATOM 728 N N . ALA A 1 99 ? -23.337 2.798 22.919 1.00 74.88 99 ALA A N 1
ATOM 729 C CA . ALA A 1 99 ? -24.134 3.259 21.790 1.00 74.88 99 ALA A CA 1
ATOM 730 C C . ALA A 1 99 ? -23.455 4.431 21.082 1.00 74.88 99 ALA A C 1
ATOM 732 O O . ALA A 1 99 ? -22.672 5.167 21.668 1.00 74.88 99 ALA A O 1
ATOM 733 N N . GLU A 1 100 ? -23.766 4.601 19.813 1.00 78.56 100 GLU A N 1
ATOM 734 C CA . GLU A 1 100 ? -23.264 5.660 18.961 1.00 78.56 100 GLU A CA 1
ATOM 735 C C . GLU A 1 100 ? -24.079 6.934 19.182 1.00 78.56 100 GLU A C 1
ATOM 737 O O . GLU A 1 100 ? -25.300 6.882 19.367 1.00 78.56 100 GLU A O 1
ATOM 742 N N . VAL A 1 101 ? -23.412 8.090 19.157 1.00 78.94 101 VAL A N 1
ATOM 743 C CA . VAL A 1 101 ? -24.116 9.374 19.114 1.00 78.94 101 VAL A CA 1
ATOM 744 C C . VAL A 1 101 ? -24.713 9.559 17.721 1.00 78.94 101 VAL A C 1
ATOM 746 O O . VAL A 1 101 ? -24.052 9.314 16.719 1.00 78.94 101 VAL A O 1
ATOM 749 N N . GLU A 1 102 ? -25.969 10.003 17.657 1.00 77.31 102 GLU A N 1
ATOM 750 C CA . GLU A 1 102 ? -26.654 10.300 16.398 1.00 77.31 102 GLU A CA 1
ATOM 751 C C . GLU A 1 102 ? -26.604 11.811 16.091 1.00 77.31 102 GLU A C 1
ATOM 753 O O . GLU A 1 102 ? -27.072 12.613 16.910 1.00 77.31 102 GLU A O 1
ATOM 758 N N . PRO A 1 103 ? -26.110 12.234 14.910 1.00 81.81 103 PRO A N 1
ATOM 759 C CA . PRO A 1 103 ? -25.652 11.395 13.799 1.00 81.81 103 PRO A CA 1
ATOM 760 C C . PRO A 1 103 ? -24.269 10.773 14.043 1.00 81.81 103 PRO A C 1
ATOM 762 O O . PRO A 1 103 ? -23.353 11.473 14.480 1.00 81.81 103 PRO A O 1
ATOM 765 N N . PHE A 1 104 ? -24.106 9.495 13.676 1.00 83.25 104 PHE A N 1
ATOM 766 C CA . PHE A 1 104 ? -22.805 8.824 13.747 1.00 83.25 104 PHE A CA 1
ATOM 767 C C . PHE A 1 104 ? -21.817 9.504 12.798 1.00 83.25 104 PHE A C 1
ATOM 769 O O . PHE A 1 104 ? -22.000 9.485 11.580 1.00 83.25 104 PHE A O 1
ATOM 776 N N . THR A 1 105 ? -20.805 10.151 13.372 1.00 86.88 105 THR A N 1
ATOM 777 C CA . THR A 1 105 ? -19.835 10.970 12.643 1.00 86.88 105 THR A CA 1
ATOM 778 C C . THR A 1 105 ? -18.435 10.532 13.029 1.00 86.88 105 THR A C 1
ATOM 780 O O . THR A 1 105 ? -18.120 10.447 14.214 1.00 86.88 105 THR A O 1
ATOM 783 N N . ILE A 1 106 ? -17.610 10.263 12.022 1.00 90.81 106 ILE A N 1
ATOM 784 C CA . ILE A 1 106 ? -16.205 9.913 12.200 1.00 90.81 106 ILE A CA 1
ATOM 785 C C . ILE A 1 106 ? -15.375 11.158 11.926 1.00 90.81 106 ILE A C 1
ATOM 787 O O . ILE A 1 106 ? -15.394 11.692 10.817 1.00 90.81 106 ILE A O 1
ATOM 791 N N . ASP A 1 107 ? -14.626 11.591 12.927 1.00 90.88 107 ASP A N 1
ATOM 792 C CA . ASP A 1 107 ? -13.652 12.659 12.808 1.00 90.88 107 ASP A CA 1
ATOM 793 C C . ASP A 1 107 ? -12.314 12.082 12.357 1.00 90.88 107 ASP A C 1
ATOM 795 O O . ASP A 1 107 ? -11.704 11.241 13.026 1.00 90.88 107 ASP A O 1
ATOM 799 N N . LEU A 1 108 ? -11.846 12.551 11.203 1.00 91.56 108 LEU A N 1
ATOM 800 C CA . LEU A 1 108 ? -10.514 12.226 10.729 1.00 91.56 108 LEU A CA 1
ATOM 801 C C . LEU A 1 108 ? -9.430 13.030 11.471 1.00 91.56 108 LEU A C 1
ATOM 803 O O . LEU A 1 108 ? -9.672 14.158 11.916 1.00 91.56 108 LEU A O 1
ATOM 807 N N . PRO A 1 109 ? -8.199 12.494 11.537 1.00 87.69 109 PRO A N 1
ATOM 808 C CA . PRO A 1 109 ? -7.046 13.193 12.087 1.00 87.69 109 PRO A CA 1
ATOM 809 C C . PRO A 1 109 ? -6.796 14.560 11.446 1.00 87.69 109 PRO A C 1
ATOM 811 O O . PRO A 1 109 ? -7.027 14.786 10.253 1.00 87.69 109 PRO A O 1
ATOM 814 N N . ALA A 1 110 ? -6.227 15.475 12.231 1.00 85.88 110 ALA A N 1
ATOM 815 C CA . ALA A 1 110 ? -5.738 16.737 11.698 1.00 85.88 110 ALA A CA 1
ATOM 816 C C . ALA A 1 110 ? -4.527 16.506 10.778 1.00 85.88 110 ALA A C 1
ATOM 818 O O . ALA A 1 110 ? -3.675 15.654 11.042 1.00 85.88 110 ALA A O 1
ATOM 819 N N . ALA A 1 111 ? -4.401 17.315 9.727 1.00 88.50 111 ALA A N 1
ATOM 820 C CA . ALA A 1 111 ? -3.204 17.301 8.893 1.00 88.50 111 ALA A CA 1
ATOM 821 C C . ALA A 1 111 ? -1.937 17.541 9.740 1.00 88.50 111 ALA A C 1
ATOM 823 O O . ALA A 1 111 ? -1.918 18.400 10.626 1.00 88.50 111 ALA A O 1
ATOM 824 N N . GLY A 1 112 ? -0.890 16.766 9.466 1.00 83.94 112 GLY A N 1
ATOM 825 C CA . GLY A 1 112 ? 0.355 16.730 10.229 1.00 83.94 112 GLY A CA 1
ATOM 826 C C . GLY A 1 112 ? 0.371 15.671 11.334 1.00 83.94 112 GLY A C 1
ATOM 827 O O . GLY A 1 112 ? 1.348 15.621 12.076 1.00 83.94 112 GLY A O 1
ATOM 828 N N . THR A 1 113 ? -0.688 14.862 11.469 1.00 83.62 113 THR A N 1
ATOM 829 C CA . THR A 1 113 ? -0.798 13.812 12.496 1.00 83.62 113 THR A CA 1
ATOM 830 C C . THR A 1 113 ? -1.041 12.403 11.950 1.00 83.62 113 THR A C 1
ATOM 832 O O . THR A 1 113 ? -0.994 11.462 12.731 1.00 83.62 113 THR A O 1
ATOM 835 N N . TYR A 1 114 ? -1.271 12.229 10.644 1.00 87.94 114 TYR A N 1
ATOM 836 C CA . TYR A 1 114 ? -1.469 10.904 10.049 1.00 87.94 114 TYR A CA 1
ATOM 837 C C . TYR A 1 114 ? -0.182 10.084 10.118 1.00 87.94 114 TYR A C 1
ATOM 839 O O . TYR A 1 114 ? 0.851 10.513 9.601 1.00 87.94 114 TYR A O 1
ATOM 847 N N . ASP A 1 115 ? -0.278 8.900 10.717 1.00 86.56 115 ASP A N 1
ATOM 848 C CA . ASP A 1 115 ? 0.827 7.961 10.883 1.00 86.56 115 ASP A CA 1
ATOM 849 C C . ASP A 1 115 ? 0.308 6.518 10.848 1.00 86.56 115 ASP A C 1
ATOM 851 O O . ASP A 1 115 ? 0.007 5.906 11.874 1.00 86.56 115 ASP A O 1
ATOM 855 N N . PHE A 1 116 ? 0.179 5.970 9.639 1.00 87.94 116 PHE A N 1
ATOM 856 C CA . PHE A 1 116 ? -0.347 4.617 9.450 1.00 87.94 116 PHE A CA 1
ATOM 857 C C . PHE A 1 116 ? 0.575 3.531 10.013 1.00 87.94 116 PHE A C 1
ATOM 859 O O . PHE A 1 116 ? 0.082 2.485 10.426 1.00 87.94 116 PHE A O 1
ATOM 866 N N . CYS A 1 117 ? 1.890 3.771 10.080 1.00 86.00 117 CYS A N 1
ATOM 867 C CA . CYS A 1 117 ? 2.815 2.850 10.742 1.00 86.00 117 CYS A CA 1
ATOM 868 C C . CYS A 1 117 ? 2.539 2.795 12.246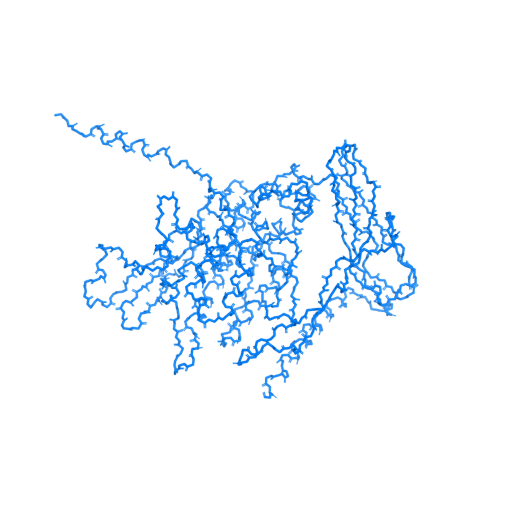 1.00 86.00 117 CYS A C 1
ATOM 870 O O . CYS A 1 117 ? 2.402 1.710 12.813 1.00 86.00 117 CYS A O 1
ATOM 872 N N . GLY A 1 118 ? 2.339 3.961 12.863 1.00 82.69 118 GLY A N 1
ATOM 873 C CA . GLY A 1 118 ? 1.855 4.057 14.232 1.00 82.69 118 GLY A CA 1
ATOM 874 C C . GLY A 1 118 ? 0.502 3.365 14.424 1.00 82.69 118 GLY A C 1
ATOM 875 O O . GLY A 1 118 ? 0.314 2.676 15.420 1.00 82.69 118 GLY A O 1
ATOM 876 N N . TRP A 1 119 ? -0.435 3.478 13.476 1.00 82.88 119 TRP A N 1
ATOM 877 C CA . TRP A 1 119 ? -1.733 2.792 13.580 1.00 82.88 119 TRP A CA 1
ATOM 878 C C . TRP A 1 119 ? -1.592 1.268 13.521 1.00 82.88 119 TRP A C 1
ATOM 880 O O . TRP A 1 119 ? -2.216 0.579 14.325 1.00 82.88 119 TRP A O 1
ATOM 890 N N . MET A 1 120 ? -0.760 0.745 12.616 1.00 80.62 120 MET A N 1
ATOM 891 C CA . MET A 1 120 ? -0.464 -0.689 12.506 1.00 80.62 120 MET A CA 1
ATOM 892 C C . MET A 1 120 ? 0.150 -1.237 13.794 1.00 80.62 120 MET A C 1
ATOM 894 O O . MET A 1 120 ? -0.328 -2.231 14.340 1.00 80.62 120 MET A O 1
ATOM 898 N N . ASP A 1 121 ? 1.161 -0.556 14.334 1.00 80.94 121 ASP A N 1
ATOM 899 C CA . ASP A 1 121 ? 1.812 -1.002 15.566 1.00 80.94 121 ASP A CA 1
ATOM 900 C C . ASP A 1 121 ? 0.904 -0.839 16.793 1.00 80.94 121 ASP A C 1
ATOM 902 O O . ASP A 1 121 ? 0.967 -1.649 17.715 1.00 80.94 121 ASP A O 1
ATOM 906 N N . GLN A 1 122 ? -0.001 0.142 16.798 1.00 75.75 122 GLN A N 1
ATOM 907 C CA . GLN A 1 122 ? -1.025 0.258 17.838 1.00 75.75 122 GLN A CA 1
ATOM 908 C C . GLN A 1 122 ? -2.078 -0.842 17.760 1.00 75.75 122 GLN A C 1
ATOM 910 O O . GLN A 1 122 ? -2.513 -1.337 18.799 1.00 75.75 122 GLN A O 1
ATOM 915 N N . LEU A 1 123 ? -2.475 -1.258 16.555 1.00 75.38 123 LEU A N 1
ATOM 916 C CA . LEU A 1 123 ? -3.325 -2.430 16.386 1.00 75.38 123 LEU A CA 1
ATOM 917 C C . LEU A 1 123 ? -2.594 -3.676 16.895 1.00 75.38 123 LEU A C 1
ATOM 919 O O . LEU A 1 123 ? -3.121 -4.363 17.761 1.00 75.38 123 LEU A O 1
ATOM 923 N N . TYR A 1 124 ? -1.361 -3.911 16.442 1.00 73.44 124 TYR A N 1
ATOM 924 C CA . TYR A 1 124 ? -0.524 -5.028 16.886 1.00 73.44 124 TYR A CA 1
ATOM 925 C C . TYR A 1 124 ? -0.412 -5.097 18.415 1.00 73.44 124 TYR A C 1
ATOM 927 O O . TYR A 1 124 ? -0.715 -6.123 19.022 1.00 73.44 124 TYR A O 1
ATOM 935 N N . CYS A 1 125 ? -0.055 -3.985 19.054 1.00 73.75 125 CYS A N 1
ATOM 936 C CA . CYS A 1 125 ? 0.101 -3.924 20.502 1.00 73.75 125 CYS A CA 1
ATOM 937 C C . CYS A 1 125 ? -1.233 -3.971 21.257 1.00 73.75 125 CYS A C 1
ATOM 939 O O . CYS A 1 125 ? -1.293 -4.514 22.359 1.00 73.75 125 CYS A O 1
ATOM 941 N N . GLY A 1 126 ? -2.310 -3.447 20.669 1.00 66.88 126 GLY A N 1
ATOM 942 C CA . GLY A 1 126 ? -3.662 -3.524 21.217 1.00 66.88 126 GLY A CA 1
ATOM 943 C C . GLY A 1 126 ? -4.264 -4.930 21.178 1.00 66.88 126 GLY A C 1
ATOM 944 O O . GLY A 1 126 ? -5.225 -5.190 21.898 1.00 66.88 126 GLY A O 1
ATOM 945 N N . LEU A 1 127 ? -3.707 -5.845 20.378 1.00 64.75 127 LEU A N 1
ATOM 946 C CA . LEU A 1 127 ? -4.137 -7.242 20.328 1.00 64.75 127 LEU A CA 1
ATOM 947 C C . LEU A 1 127 ? -3.500 -8.109 21.428 1.00 64.75 127 LEU A C 1
ATOM 949 O O . LEU A 1 127 ? -4.072 -9.140 21.772 1.00 64.75 127 LEU A O 1
ATOM 953 N N . ASP A 1 128 ? -2.382 -7.700 22.036 1.00 66.44 128 ASP A N 1
ATOM 954 C CA . ASP A 1 128 ? -1.687 -8.475 23.085 1.00 66.44 128 ASP A CA 1
ATOM 955 C C . ASP A 1 128 ? -2.585 -8.839 24.295 1.00 66.44 128 ASP A C 1
ATOM 957 O O . ASP A 1 128 ? -2.627 -10.014 24.676 1.00 66.44 128 ASP A O 1
ATOM 961 N N . PRO A 1 129 ? -3.416 -7.924 24.846 1.00 55.84 129 PRO A N 1
ATOM 962 C CA . PRO A 1 129 ? -4.338 -8.245 25.943 1.00 55.84 129 PRO A CA 1
ATOM 963 C C . PRO A 1 129 ? -5.381 -9.310 25.588 1.00 55.84 129 PRO A C 1
ATOM 965 O O . PRO A 1 129 ? -5.925 -9.968 26.479 1.00 55.84 129 PRO A O 1
ATOM 968 N N . VAL A 1 130 ? -5.694 -9.454 24.296 1.00 51.66 130 VAL A N 1
ATOM 969 C CA . VAL A 1 130 ? -6.713 -10.376 23.784 1.00 51.66 130 VAL A CA 1
ATOM 970 C C . VAL A 1 130 ? -6.118 -11.597 23.074 1.00 51.66 130 VAL A C 1
ATOM 972 O O . VAL A 1 130 ? -6.842 -12.555 22.811 1.00 51.66 130 VAL A O 1
ATOM 975 N N . ALA A 1 131 ? -4.801 -11.640 22.855 1.00 52.00 131 ALA A N 1
ATOM 976 C CA . ALA A 1 131 ? -4.108 -12.756 22.208 1.00 52.00 131 ALA A CA 1
ATOM 977 C C . ALA A 1 131 ? -4.279 -14.085 22.966 1.00 52.00 131 ALA A C 1
ATOM 979 O O . ALA A 1 131 ? -4.309 -15.156 22.368 1.00 52.00 131 ALA A O 1
ATOM 980 N N . GLY A 1 132 ? -4.481 -14.032 24.287 1.00 49.38 132 GLY A N 1
ATOM 981 C CA . GLY A 1 132 ? -4.758 -15.214 25.107 1.00 49.38 132 GLY A CA 1
ATOM 982 C C . GLY A 1 132 ? -6.132 -15.863 24.881 1.00 49.38 132 GLY A C 1
ATOM 983 O O . GLY A 1 132 ? -6.366 -16.947 25.419 1.00 49.38 132 GLY A O 1
ATOM 984 N N . PHE A 1 133 ? -7.043 -15.225 24.132 1.00 48.62 133 PHE A N 1
ATOM 985 C CA . PHE A 1 133 ? -8.370 -15.780 23.833 1.00 48.62 133 PHE A CA 1
ATOM 986 C C . PHE A 1 133 ? -8.367 -16.739 22.639 1.00 48.62 133 PHE A C 1
ATOM 988 O O . PHE A 1 133 ? -9.149 -17.689 22.649 1.00 48.62 133 PHE A O 1
ATOM 995 N N . ALA A 1 134 ? -7.507 -16.511 21.642 1.00 48.81 134 ALA A N 1
ATOM 996 C CA . ALA A 1 134 ? -7.424 -17.327 20.432 1.00 48.81 134 ALA A CA 1
ATOM 997 C C . ALA A 1 134 ? -6.025 -17.207 19.801 1.00 48.81 134 ALA A C 1
ATOM 999 O O . ALA A 1 134 ? -5.487 -16.105 19.696 1.00 48.81 134 ALA A O 1
ATOM 1000 N N . ALA A 1 135 ? -5.438 -18.323 19.360 1.00 49.44 135 ALA A N 1
ATOM 1001 C CA . ALA A 1 135 ? -4.094 -18.336 18.765 1.00 49.44 135 ALA A CA 1
ATOM 1002 C C . ALA A 1 135 ? -4.035 -17.583 17.419 1.00 49.44 135 ALA A C 1
ATOM 1004 O O . ALA A 1 135 ? -2.977 -17.140 16.976 1.00 49.44 135 ALA A O 1
ATOM 1005 N N . GLU A 1 136 ? -5.184 -17.430 16.774 1.00 50.66 136 GLU A N 1
ATOM 1006 C CA . GLU A 1 136 ? -5.414 -16.704 15.533 1.00 50.66 136 GLU A CA 1
ATOM 1007 C C . GLU A 1 136 ? -5.172 -15.197 15.711 1.00 50.66 136 GLU A C 1
ATOM 1009 O O . GLU A 1 136 ? -4.705 -14.537 14.787 1.00 50.66 136 GLU A O 1
ATOM 1014 N N . ILE A 1 137 ? -5.403 -14.652 16.912 1.00 52.00 137 ILE A N 1
ATOM 1015 C CA . ILE A 1 137 ? -5.182 -13.229 17.218 1.00 52.00 137 ILE A CA 1
ATOM 1016 C C . ILE A 1 137 ? -3.685 -12.890 17.190 1.00 52.00 137 ILE A C 1
ATOM 1018 O O . ILE A 1 137 ? -3.300 -11.841 16.676 1.00 52.00 137 ILE A O 1
ATOM 1022 N N . GLU A 1 138 ? -2.831 -13.785 17.696 1.00 53.88 138 GLU A N 1
ATOM 1023 C CA . GLU A 1 138 ? -1.371 -13.618 17.660 1.00 53.88 138 GLU A CA 1
ATOM 1024 C C . GLU A 1 138 ? -0.838 -13.685 16.218 1.00 53.88 138 GLU A C 1
ATOM 1026 O O . GLU A 1 138 ? 0.001 -12.876 15.817 1.00 53.88 138 GLU A O 1
ATOM 1031 N N . GLN A 1 139 ? -1.368 -14.611 15.412 1.00 55.00 139 GLN A N 1
ATOM 1032 C CA . GLN A 1 139 ? -1.010 -14.743 13.996 1.00 55.00 139 GLN A CA 1
ATOM 1033 C C . GLN A 1 139 ? -1.455 -13.527 13.184 1.00 55.00 139 GLN A C 1
ATOM 1035 O O . GLN A 1 139 ? -0.672 -13.000 12.395 1.00 55.00 139 GLN A O 1
ATOM 1040 N N . PHE A 1 140 ? -2.679 -13.051 13.421 1.00 60.66 140 PHE A N 1
ATOM 1041 C CA . PHE A 1 140 ? -3.187 -11.827 12.819 1.00 60.66 140 PHE A CA 1
ATOM 1042 C C . PHE A 1 140 ? -2.296 -10.637 13.179 1.00 60.66 140 PHE A C 1
ATOM 1044 O O . PHE A 1 140 ? -1.842 -9.941 12.276 1.00 60.66 140 PHE A O 1
ATOM 1051 N N . GLY A 1 141 ? -1.953 -10.470 14.462 1.00 60.06 141 GLY A N 1
ATOM 1052 C CA . GLY A 1 141 ? -1.049 -9.421 14.935 1.00 60.06 141 GLY A CA 1
ATOM 1053 C C . GLY A 1 141 ? 0.283 -9.382 14.178 1.00 60.06 141 GLY A C 1
ATOM 1054 O O . GLY A 1 141 ? 0.708 -8.314 13.745 1.00 60.06 141 GLY A O 1
ATOM 1055 N N . TYR A 1 142 ? 0.918 -10.537 13.957 1.00 62.56 142 TYR A N 1
ATOM 1056 C CA . TYR A 1 142 ? 2.181 -10.612 13.212 1.00 62.56 142 TYR A CA 1
ATOM 1057 C C . TYR A 1 142 ? 2.061 -10.121 11.760 1.00 62.56 142 TYR A C 1
ATOM 1059 O O . TYR A 1 142 ? 2.991 -9.501 11.239 1.00 62.56 142 TYR A O 1
ATOM 1067 N N . ILE A 1 143 ? 0.920 -10.391 11.119 1.00 63.62 143 ILE A N 1
ATOM 1068 C CA . ILE A 1 143 ? 0.638 -9.996 9.735 1.00 63.62 143 ILE A CA 1
ATOM 1069 C C . ILE A 1 143 ? 0.379 -8.487 9.636 1.00 63.62 143 ILE A C 1
ATOM 1071 O O . ILE A 1 143 ? 0.822 -7.869 8.677 1.00 63.62 143 ILE A O 1
ATOM 1075 N N . ILE A 1 144 ? -0.295 -7.881 10.621 1.00 68.19 144 ILE A N 1
ATOM 1076 C CA . ILE A 1 144 ? -0.692 -6.459 10.579 1.00 68.19 144 ILE A CA 1
ATOM 1077 C C . ILE A 1 144 ? 0.308 -5.493 11.234 1.00 68.19 144 ILE A C 1
ATOM 1079 O O . ILE A 1 144 ? 0.059 -4.290 11.292 1.00 68.19 144 ILE A O 1
ATOM 1083 N N . GLN A 1 145 ? 1.440 -5.997 11.733 1.00 75.25 145 GLN A N 1
ATOM 1084 C CA . GLN A 1 145 ? 2.525 -5.187 12.297 1.00 75.25 145 GLN A CA 1
ATOM 1085 C C . GLN A 1 145 ? 3.139 -4.279 11.220 1.00 75.25 145 GLN A C 1
ATOM 1087 O O . GLN A 1 145 ? 3.422 -4.751 10.115 1.00 75.25 145 GLN A O 1
ATOM 1092 N N . CYS A 1 146 ? 3.474 -3.020 11.547 1.00 83.38 146 CYS A N 1
ATOM 1093 C CA . CYS A 1 146 ? 4.015 -2.068 10.563 1.00 83.38 146 CYS A CA 1
ATOM 1094 C C . CYS A 1 146 ? 5.253 -2.614 9.837 1.00 83.38 146 CYS A C 1
ATOM 1096 O O . CYS A 1 146 ? 5.508 -2.306 8.673 1.00 83.38 146 CYS A O 1
ATOM 1098 N N . GLN A 1 147 ? 6.055 -3.425 10.525 1.00 79.81 147 GLN A N 1
ATOM 1099 C CA . GLN A 1 147 ? 7.267 -3.982 9.951 1.00 79.81 147 GLN A CA 1
ATOM 1100 C C . GLN A 1 147 ? 7.017 -4.959 8.793 1.00 79.81 147 GLN A C 1
ATOM 1102 O O . GLN A 1 147 ? 7.839 -4.989 7.873 1.00 79.81 147 GLN A O 1
ATOM 1107 N N . ASN A 1 148 ? 5.931 -5.733 8.855 1.00 75.06 148 ASN A N 1
ATOM 1108 C CA . ASN A 1 148 ? 5.724 -6.911 8.010 1.00 75.06 148 ASN A CA 1
ATOM 1109 C C . ASN A 1 148 ? 4.462 -6.835 7.149 1.00 75.06 148 ASN A C 1
ATOM 1111 O O . ASN A 1 148 ? 4.341 -7.649 6.237 1.00 75.06 148 ASN A O 1
ATOM 1115 N N . MET A 1 149 ? 3.540 -5.912 7.442 1.00 77.81 149 MET A N 1
ATOM 1116 C CA . MET A 1 149 ? 2.280 -5.827 6.716 1.00 77.81 149 MET A CA 1
ATOM 1117 C C . MET A 1 149 ? 2.532 -5.567 5.231 1.00 77.81 149 MET A C 1
ATOM 1119 O O . MET A 1 149 ? 3.243 -4.630 4.861 1.00 77.81 149 MET A O 1
ATOM 1123 N N . ASP A 1 150 ? 1.988 -6.464 4.421 1.00 77.00 150 ASP A N 1
ATOM 1124 C CA . ASP A 1 150 ? 1.986 -6.466 2.960 1.00 77.00 150 ASP A CA 1
ATOM 1125 C C . ASP A 1 150 ? 0.841 -7.408 2.555 1.00 77.00 150 ASP A C 1
ATOM 1127 O O . ASP A 1 150 ? 1.047 -8.588 2.258 1.00 77.00 150 ASP A O 1
ATOM 1131 N N . ILE A 1 151 ? -0.393 -6.934 2.740 1.00 67.50 151 ILE A N 1
ATOM 1132 C CA . ILE A 1 151 ? -1.625 -7.736 2.586 1.00 67.50 151 ILE A CA 1
ATOM 1133 C C . ILE A 1 151 ? -2.429 -7.349 1.344 1.00 67.50 151 ILE A C 1
ATOM 1135 O O . ILE A 1 151 ? -3.594 -7.712 1.199 1.00 67.50 151 ILE A O 1
ATOM 1139 N N . ASN A 1 152 ? -1.832 -6.553 0.472 1.00 69.62 152 ASN A N 1
ATOM 1140 C CA . ASN A 1 152 ? -2.506 -5.836 -0.598 1.00 69.62 152 ASN A CA 1
ATOM 1141 C C . ASN A 1 152 ? -2.121 -6.384 -1.992 1.00 69.62 152 ASN A C 1
ATOM 1143 O O . ASN A 1 152 ? -2.249 -5.719 -3.020 1.00 69.62 152 ASN A O 1
ATOM 1147 N N . GLY A 1 153 ? -1.625 -7.622 -2.033 1.00 67.25 153 GLY A N 1
ATOM 1148 C CA . GLY A 1 153 ? -1.380 -8.391 -3.246 1.00 67.25 153 GLY A CA 1
ATOM 1149 C C . GLY A 1 153 ? -2.610 -9.160 -3.744 1.00 67.25 153 GLY A C 1
ATOM 1150 O O . GLY A 1 153 ? -3.721 -8.985 -3.246 1.00 67.25 153 GLY A O 1
ATOM 1151 N N . PRO A 1 154 ? -2.432 -10.010 -4.771 1.00 67.50 154 PRO A N 1
ATOM 1152 C CA . PRO A 1 154 ? -3.506 -10.845 -5.301 1.00 67.50 154 PRO A CA 1
ATOM 1153 C C . PRO A 1 154 ? -4.162 -11.740 -4.242 1.00 67.50 154 PRO A C 1
ATOM 1155 O O . PRO A 1 154 ? -3.515 -12.211 -3.314 1.00 67.50 154 PRO A O 1
ATOM 1158 N N . VAL A 1 155 ? -5.449 -12.027 -4.426 1.00 67.25 155 VAL A N 1
ATOM 1159 C CA . VAL A 1 155 ? -6.172 -12.975 -3.571 1.00 67.25 155 VAL A CA 1
ATOM 1160 C C . VAL A 1 155 ? -5.670 -14.400 -3.820 1.00 67.25 155 VAL A C 1
ATOM 1162 O O . VAL A 1 155 ? -5.550 -14.822 -4.975 1.00 67.25 155 VAL A O 1
ATOM 1165 N N . ASP A 1 156 ? -5.414 -15.146 -2.744 1.00 65.12 156 ASP A N 1
ATOM 1166 C CA . ASP A 1 156 ? -5.090 -16.576 -2.789 1.00 65.12 156 ASP A CA 1
ATOM 1167 C C . ASP A 1 156 ? -6.019 -17.387 -1.878 1.00 65.12 156 ASP A C 1
ATOM 1169 O O . ASP A 1 156 ? -5.786 -17.545 -0.680 1.00 65.12 156 ASP A O 1
ATOM 1173 N N . ASP A 1 157 ? -7.039 -17.997 -2.484 1.00 67.62 157 ASP A N 1
ATOM 1174 C CA . ASP A 1 157 ? -8.020 -18.866 -1.814 1.00 67.62 157 ASP A CA 1
ATOM 1175 C C . ASP A 1 157 ? -7.417 -20.167 -1.240 1.00 67.62 157 ASP A C 1
ATOM 1177 O O . ASP A 1 157 ? -8.126 -21.054 -0.740 1.00 67.62 157 ASP A O 1
ATOM 1181 N N . CYS A 1 158 ? -6.110 -20.378 -1.404 1.00 60.72 158 CYS A N 1
ATOM 1182 C CA . CYS A 1 158 ? -5.388 -21.473 -0.775 1.00 60.72 158 CYS A CA 1
ATOM 1183 C C . CYS A 1 158 ? -4.927 -21.140 0.647 1.00 60.72 158 CYS A C 1
ATOM 1185 O O . CYS A 1 158 ? -4.606 -22.076 1.388 1.00 60.72 158 CYS A O 1
ATOM 1187 N N . LEU A 1 159 ? -4.897 -19.859 1.021 1.00 53.75 159 LEU A N 1
ATOM 1188 C CA . LEU A 1 159 ? -4.513 -19.385 2.346 1.00 53.75 159 LEU A CA 1
ATOM 1189 C C . LEU A 1 159 ? -5.734 -19.266 3.269 1.00 53.75 159 LEU A C 1
ATOM 1191 O O . LEU A 1 159 ? -6.860 -19.080 2.819 1.00 53.75 159 LEU A O 1
ATOM 1195 N N . GLU A 1 160 ? -5.503 -19.392 4.578 1.00 54.12 160 GLU A N 1
ATOM 1196 C CA . GLU A 1 160 ? -6.538 -19.187 5.605 1.00 54.12 160 GLU A CA 1
ATOM 1197 C C . GLU A 1 160 ? -7.030 -17.733 5.620 1.00 54.12 160 GLU A C 1
ATOM 1199 O O . GLU A 1 160 ? -8.228 -17.478 5.705 1.00 54.12 160 GLU A O 1
ATOM 1204 N N . ILE A 1 161 ? -6.098 -16.791 5.463 1.00 57.75 161 ILE A N 1
ATOM 1205 C CA . ILE A 1 161 ? -6.386 -15.391 5.160 1.00 57.75 161 ILE A CA 1
ATOM 1206 C C . ILE A 1 161 ? -6.025 -15.214 3.682 1.00 57.75 161 ILE A C 1
ATOM 1208 O O . ILE A 1 161 ? -4.839 -15.307 3.359 1.00 57.75 161 ILE A O 1
ATOM 1212 N N . PRO A 1 162 ? -7.001 -15.004 2.779 1.00 59.38 162 PRO A N 1
ATOM 1213 C CA . PRO A 1 162 ? -6.810 -15.158 1.338 1.00 59.38 162 PRO A CA 1
ATOM 1214 C C . PRO A 1 162 ? -6.122 -13.948 0.689 1.00 59.38 162 PRO A C 1
ATOM 1216 O O . PRO A 1 162 ? -6.450 -13.567 -0.428 1.00 59.38 162 PRO A O 1
ATOM 1219 N N . VAL A 1 163 ? -5.175 -13.318 1.381 1.00 61.72 163 VAL A N 1
ATOM 1220 C CA . VAL A 1 163 ? -4.440 -12.138 0.913 1.00 61.72 163 VAL A CA 1
ATOM 1221 C C . VAL A 1 163 ? -2.951 -12.460 0.824 1.00 61.72 163 VAL A C 1
ATOM 1223 O O . VAL A 1 163 ? -2.412 -13.162 1.682 1.00 61.72 163 VAL A O 1
ATOM 1226 N N . THR A 1 164 ? -2.276 -11.961 -0.211 1.00 65.06 164 THR A N 1
ATOM 1227 C CA . THR A 1 164 ? -0.829 -12.150 -0.394 1.00 65.06 164 THR A CA 1
ATOM 1228 C C . THR A 1 164 ? -0.078 -10.824 -0.387 1.00 65.06 164 THR A C 1
ATOM 1230 O O . THR A 1 164 ? -0.673 -9.759 -0.496 1.00 65.06 164 THR A O 1
ATOM 1233 N N . SER A 1 165 ? 1.250 -10.909 -0.348 1.00 72.56 165 SER A N 1
ATOM 1234 C CA . SER A 1 165 ? 2.145 -9.769 -0.552 1.00 72.56 165 SER A CA 1
ATOM 1235 C C . SER A 1 165 ? 2.149 -9.303 -2.011 1.00 72.56 165 SER A C 1
ATOM 1237 O O . SER A 1 165 ? 2.088 -10.119 -2.940 1.00 72.56 165 SER A O 1
ATOM 1239 N N . ASN A 1 166 ? 2.234 -7.988 -2.221 1.00 74.00 166 ASN A N 1
ATOM 1240 C CA . ASN A 1 166 ? 2.482 -7.369 -3.520 1.00 74.00 166 ASN A CA 1
ATOM 1241 C C . ASN A 1 166 ? 3.985 -7.067 -3.743 1.00 74.00 166 ASN A C 1
ATOM 1243 O O . ASN A 1 166 ? 4.394 -6.713 -4.855 1.00 74.00 166 ASN A O 1
ATOM 1247 N N . GLY A 1 167 ? 4.813 -7.199 -2.700 1.00 77.38 167 GLY A N 1
ATOM 1248 C CA . GLY A 1 167 ? 6.264 -6.998 -2.716 1.00 77.38 167 GLY A CA 1
ATOM 1249 C C . GLY A 1 167 ? 6.735 -5.618 -2.244 1.00 77.38 167 GLY A C 1
ATOM 1250 O O . GLY A 1 167 ? 7.946 -5.393 -2.188 1.00 77.38 167 GLY A O 1
ATOM 1251 N N . ILE A 1 168 ? 5.821 -4.709 -1.902 1.00 85.81 168 ILE A N 1
ATOM 1252 C CA . ILE A 1 168 ? 6.104 -3.456 -1.202 1.00 85.81 168 ILE A CA 1
ATOM 1253 C C . ILE A 1 168 ? 5.430 -3.553 0.168 1.00 85.81 168 ILE A C 1
ATOM 1255 O O . ILE A 1 168 ? 4.217 -3.685 0.234 1.00 85.81 168 ILE A O 1
ATOM 1259 N N . PRO A 1 169 ? 6.172 -3.438 1.280 1.00 88.44 169 PRO A N 1
ATOM 1260 C CA . PRO A 1 169 ? 5.546 -3.381 2.590 1.00 88.44 169 PRO A CA 1
ATOM 1261 C C . PRO A 1 169 ? 4.599 -2.180 2.683 1.00 88.44 169 PRO A C 1
ATOM 1263 O O . PRO A 1 169 ? 5.010 -1.048 2.400 1.00 88.44 169 PRO A O 1
ATOM 1266 N N . ASP A 1 170 ? 3.384 -2.404 3.177 1.00 85.56 170 ASP A N 1
ATOM 1267 C CA . ASP A 1 170 ? 2.290 -1.429 3.235 1.00 85.56 170 ASP A CA 1
ATOM 1268 C C . ASP A 1 170 ? 2.682 -0.143 3.975 1.00 85.56 170 ASP A C 1
ATOM 1270 O O . ASP A 1 170 ? 2.191 0.941 3.664 1.00 85.56 170 ASP A O 1
ATOM 1274 N N . ARG A 1 171 ? 3.635 -0.208 4.918 1.00 89.25 171 ARG A N 1
ATOM 1275 C CA . ARG A 1 171 ? 4.194 0.991 5.570 1.00 89.25 171 ARG A CA 1
ATOM 1276 C C . ARG A 1 171 ? 4.770 2.007 4.584 1.00 89.25 171 ARG A C 1
ATOM 1278 O O . ARG A 1 171 ? 4.734 3.197 4.873 1.00 89.25 171 ARG A O 1
ATOM 1285 N N . PHE A 1 172 ? 5.325 1.560 3.458 1.00 92.81 172 PHE A N 1
ATOM 1286 C CA . PHE A 1 172 ? 5.880 2.431 2.423 1.00 92.81 172 PHE A CA 1
ATOM 1287 C C . PHE A 1 172 ? 4.781 2.978 1.516 1.00 92.81 172 PHE A C 1
ATOM 1289 O O . PHE A 1 172 ? 4.789 4.168 1.215 1.00 92.81 172 PHE A O 1
ATOM 1296 N N . GLU A 1 173 ? 3.816 2.147 1.126 1.00 92.56 173 GLU A N 1
ATOM 1297 C CA . GLU A 1 173 ? 2.689 2.579 0.292 1.00 92.56 173 GLU A CA 1
ATOM 1298 C C . GLU A 1 173 ? 1.814 3.596 1.029 1.00 92.56 173 GLU A C 1
ATOM 1300 O O . GLU A 1 173 ? 1.601 4.717 0.561 1.00 92.56 173 GLU A O 1
ATOM 1305 N N . LEU A 1 174 ? 1.416 3.266 2.259 1.00 93.25 174 LEU A N 1
ATOM 1306 C CA . LEU A 1 174 ? 0.621 4.145 3.108 1.00 93.25 174 LEU A CA 1
ATOM 1307 C C . LEU A 1 174 ? 1.383 5.411 3.520 1.00 93.25 174 LEU A C 1
ATOM 1309 O O . LEU A 1 174 ? 0.747 6.424 3.810 1.00 93.25 174 LEU A O 1
ATOM 1313 N N . ALA A 1 175 ? 2.722 5.418 3.497 1.00 94.06 175 ALA A N 1
ATOM 1314 C CA . ALA A 1 175 ? 3.487 6.645 3.714 1.00 94.06 175 ALA A CA 1
ATOM 1315 C C . ALA A 1 175 ? 3.274 7.677 2.594 1.00 94.06 175 ALA A C 1
ATOM 1317 O O . ALA A 1 175 ? 3.241 8.873 2.880 1.00 94.06 175 ALA A O 1
ATOM 1318 N N . VAL A 1 176 ? 3.055 7.248 1.344 1.00 96.56 176 VAL A N 1
ATOM 1319 C CA . VAL A 1 176 ? 2.716 8.162 0.236 1.00 96.56 176 VAL A CA 1
ATOM 1320 C C . VAL A 1 176 ? 1.379 8.854 0.513 1.00 96.56 176 VAL A C 1
ATOM 1322 O O . VAL A 1 176 ? 1.257 10.074 0.370 1.00 96.56 176 VAL A O 1
ATOM 1325 N N . LEU A 1 177 ? 0.380 8.094 0.973 1.00 96.75 177 LEU A N 1
ATOM 1326 C CA . LEU A 1 177 ? -0.912 8.643 1.380 1.00 96.75 177 LEU A CA 1
ATOM 1327 C C . LEU A 1 177 ? -0.784 9.552 2.614 1.00 96.75 177 LEU A C 1
ATOM 1329 O O . LEU A 1 177 ? -1.374 10.633 2.630 1.00 96.75 177 LEU A O 1
ATOM 1333 N N . ALA A 1 178 ? -0.001 9.154 3.622 1.00 94.75 178 ALA A N 1
ATOM 1334 C CA . ALA A 1 178 ? 0.222 9.949 4.830 1.00 94.75 178 ALA A CA 1
ATOM 1335 C C . ALA A 1 178 ? 0.814 11.323 4.503 1.00 94.75 178 ALA A C 1
ATOM 1337 O O . ALA A 1 178 ? 0.321 12.326 5.012 1.00 94.75 178 ALA A O 1
ATOM 1338 N N . GLU A 1 179 ? 1.816 11.392 3.624 1.00 95.81 179 GLU A N 1
ATOM 1339 C CA . GLU A 1 179 ? 2.410 12.660 3.186 1.00 95.81 179 GLU A CA 1
ATOM 1340 C C . GLU A 1 179 ? 1.373 13.578 2.520 1.00 95.81 179 GLU A C 1
ATOM 1342 O O . GLU A 1 179 ? 1.288 14.765 2.837 1.00 95.81 179 GLU A O 1
ATOM 1347 N N . VAL A 1 180 ? 0.499 13.029 1.666 1.00 97.50 180 VAL A N 1
ATOM 1348 C CA . VAL A 1 180 ? -0.590 13.800 1.043 1.00 97.50 180 VAL A CA 1
ATOM 1349 C C . VAL A 1 180 ? -1.613 14.288 2.070 1.00 97.50 180 VAL A C 1
ATOM 1351 O O . VAL A 1 180 ? -2.054 15.434 1.984 1.00 97.50 180 VAL A O 1
ATOM 1354 N N . LEU A 1 181 ? -2.009 13.449 3.030 1.00 96.62 181 LEU A N 1
ATOM 1355 C CA . LEU A 1 181 ? -2.980 13.807 4.073 1.00 96.62 181 LEU A CA 1
ATOM 1356 C C . LEU A 1 181 ? -2.403 14.819 5.075 1.00 96.62 181 LEU A C 1
ATOM 1358 O O . LEU A 1 181 ? -3.125 15.687 5.572 1.00 96.62 181 LEU A O 1
ATOM 1362 N N . ASN A 1 182 ? -1.098 14.744 5.335 1.00 94.56 182 ASN A N 1
ATOM 1363 C CA . ASN A 1 182 ? -0.395 15.629 6.252 1.00 94.56 182 ASN A CA 1
ATOM 1364 C C . ASN A 1 182 ? -0.041 16.995 5.662 1.00 94.56 182 ASN A C 1
ATOM 1366 O O . ASN A 1 182 ? 0.204 17.920 6.439 1.00 94.56 182 ASN A O 1
ATOM 1370 N N . ASP A 1 183 ? -0.057 17.150 4.336 1.00 95.31 183 ASP A N 1
ATOM 1371 C CA . ASP A 1 183 ? 0.184 18.424 3.662 1.00 95.31 183 ASP A CA 1
ATOM 1372 C C . ASP A 1 183 ? -1.099 19.015 3.043 1.00 95.31 183 ASP A C 1
ATOM 1374 O O . ASP A 1 183 ? -1.461 18.677 1.913 1.00 95.31 183 ASP A O 1
ATOM 1378 N N . PRO A 1 184 ? -1.763 19.985 3.706 1.00 95.62 184 PRO A N 1
ATOM 1379 C CA . PRO A 1 184 ? -2.906 20.696 3.135 1.00 95.62 184 PRO A CA 1
ATOM 1380 C C . PRO A 1 184 ? -2.598 21.464 1.842 1.00 95.62 184 PRO A C 1
ATOM 1382 O O . PRO A 1 184 ? -3.527 21.891 1.153 1.00 95.62 184 PRO A O 1
ATOM 1385 N N . ALA A 1 185 ? -1.320 21.710 1.526 1.00 95.12 185 ALA A N 1
ATOM 1386 C CA . ALA A 1 185 ? -0.910 22.348 0.280 1.00 95.12 185 ALA A CA 1
ATOM 1387 C C . ALA A 1 185 ? -0.772 21.354 -0.885 1.00 95.12 185 ALA A C 1
ATOM 1389 O O . ALA A 1 185 ? -0.705 21.798 -2.038 1.00 95.12 185 ALA A O 1
ATOM 1390 N N . SER A 1 186 ? -0.770 20.043 -0.619 1.00 94.31 186 SER A N 1
ATOM 1391 C CA . SER A 1 186 ? -0.711 19.022 -1.661 1.00 94.31 186 SER A CA 1
ATOM 1392 C C . SER A 1 186 ? -1.936 19.118 -2.581 1.00 94.31 186 SER A C 1
ATOM 1394 O O . SER A 1 186 ? -3.074 19.210 -2.105 1.00 94.31 186 SER A O 1
ATOM 1396 N N . PRO A 1 187 ? -1.757 19.053 -3.916 1.00 95.06 187 PRO A N 1
ATOM 1397 C CA . PRO A 1 187 ? -2.870 19.120 -4.863 1.00 95.06 187 PRO A CA 1
ATOM 1398 C C . PRO A 1 187 ? -3.847 17.942 -4.725 1.00 95.06 187 PRO A C 1
ATOM 1400 O O . PRO A 1 187 ? -4.996 18.059 -5.148 1.00 95.06 187 PRO A O 1
ATOM 1403 N N . MET A 1 188 ? -3.406 16.827 -4.132 1.00 96.94 188 MET A N 1
ATOM 1404 C CA . MET A 1 188 ? -4.221 15.630 -3.911 1.00 96.94 188 MET A CA 1
ATOM 1405 C C . MET A 1 188 ? -4.867 15.587 -2.516 1.00 96.94 188 MET A C 1
ATOM 1407 O O . MET A 1 188 ? -5.739 14.750 -2.297 1.00 96.94 188 MET A O 1
ATOM 1411 N N . ASN A 1 189 ? -4.517 16.499 -1.594 1.00 97.25 189 ASN A N 1
ATOM 1412 C CA . ASN A 1 189 ? -4.966 16.462 -0.193 1.00 97.25 189 ASN A CA 1
ATOM 1413 C C . ASN A 1 189 ? -6.494 16.426 -0.053 1.00 97.25 189 ASN A C 1
ATOM 1415 O O . ASN A 1 189 ? -7.037 15.563 0.634 1.00 97.25 189 ASN A O 1
ATOM 1419 N N . ALA A 1 190 ? -7.199 17.325 -0.746 1.00 97.31 190 ALA A N 1
ATOM 1420 C CA . ALA A 1 190 ? -8.656 17.406 -0.665 1.00 97.31 190 ALA A CA 1
ATOM 1421 C C . ALA A 1 190 ? -9.347 16.134 -1.188 1.00 97.31 190 ALA A C 1
ATOM 1423 O O . ALA A 1 190 ? -10.337 15.691 -0.610 1.00 97.31 190 ALA A O 1
ATOM 1424 N N . GLN A 1 191 ? -8.821 15.541 -2.267 1.00 97.69 191 GLN A N 1
ATOM 1425 C CA . GLN A 1 191 ? -9.361 14.304 -2.829 1.00 97.69 191 GLN A CA 1
ATOM 1426 C C . GLN A 1 191 ? -9.085 13.114 -1.904 1.00 97.69 191 GLN A C 1
ATOM 1428 O O . GLN A 1 191 ? -10.008 12.359 -1.617 1.00 97.69 191 GLN A O 1
ATOM 1433 N N . ALA A 1 192 ? -7.852 12.979 -1.408 1.00 97.75 192 ALA A N 1
ATOM 1434 C CA . ALA A 1 192 ? -7.456 11.910 -0.496 1.00 97.75 192 ALA A CA 1
ATOM 1435 C C . ALA A 1 192 ? -8.234 11.966 0.827 1.00 97.75 192 ALA A C 1
ATOM 1437 O O . ALA A 1 192 ? -8.744 10.948 1.280 1.00 97.75 192 ALA A O 1
ATOM 1438 N N . THR A 1 193 ? -8.411 13.162 1.397 1.00 97.62 193 THR A N 1
ATOM 1439 C CA . THR A 1 193 ? -9.175 13.354 2.641 1.00 97.62 193 THR A CA 1
ATOM 1440 C C . THR A 1 193 ? -10.648 12.985 2.448 1.00 97.62 193 THR A C 1
ATOM 1442 O O . THR A 1 193 ? -11.226 12.291 3.279 1.00 97.62 193 THR A O 1
ATOM 1445 N N . ALA A 1 194 ? -11.262 13.406 1.336 1.00 97.81 194 ALA A N 1
ATOM 1446 C CA . ALA A 1 194 ? -12.654 13.072 1.035 1.00 97.81 194 ALA A CA 1
ATOM 1447 C C . ALA A 1 194 ? -12.853 11.573 0.755 1.00 97.81 194 ALA A C 1
ATOM 1449 O O . ALA A 1 194 ? -13.863 11.006 1.169 1.00 97.81 194 ALA A O 1
ATOM 1450 N N . ALA A 1 195 ? -11.900 10.937 0.070 1.00 97.69 195 ALA A N 1
ATOM 1451 C CA . ALA A 1 195 ? -11.922 9.502 -0.185 1.00 97.69 195 ALA A CA 1
ATOM 1452 C C . ALA A 1 195 ? -11.793 8.701 1.118 1.00 97.69 195 ALA A C 1
ATOM 1454 O O . ALA A 1 195 ? -12.642 7.852 1.386 1.00 97.69 195 ALA A O 1
ATOM 1455 N N . LEU A 1 196 ? -10.819 9.044 1.970 1.00 96.81 196 LEU A N 1
ATOM 1456 C CA . LEU A 1 196 ? -10.639 8.404 3.272 1.00 96.81 196 LEU A CA 1
ATOM 1457 C C . LEU A 1 196 ? -11.885 8.558 4.151 1.00 96.81 196 LEU A C 1
ATOM 1459 O O . LEU A 1 196 ? -12.353 7.567 4.705 1.00 96.81 196 LEU A O 1
ATOM 1463 N N . GLN A 1 197 ? -12.463 9.763 4.227 1.00 96.81 197 GLN A N 1
ATOM 1464 C CA . GLN A 1 197 ? -13.699 10.000 4.980 1.00 96.81 197 GLN A CA 1
ATOM 1465 C C . GLN A 1 197 ? -14.837 9.122 4.454 1.00 96.81 197 GLN A C 1
ATOM 1467 O O . GLN A 1 197 ? -15.483 8.424 5.227 1.00 96.81 197 GLN A O 1
ATOM 1472 N N . SER A 1 198 ? -15.055 9.110 3.135 1.00 96.25 198 SER A N 1
ATOM 1473 C CA . SER A 1 198 ? -16.127 8.319 2.526 1.00 96.25 198 SER A CA 1
ATOM 1474 C C . SER A 1 198 ? -15.955 6.818 2.760 1.00 96.25 198 SER A C 1
ATOM 1476 O O . SER A 1 198 ? -16.953 6.114 2.898 1.00 96.25 198 SER A O 1
ATOM 1478 N N . ASN A 1 199 ? -14.717 6.324 2.767 1.00 93.69 199 ASN A N 1
ATOM 1479 C CA . ASN A 1 199 ? -14.417 4.920 3.030 1.00 93.69 199 ASN A CA 1
ATOM 1480 C C . ASN A 1 199 ? -14.669 4.580 4.508 1.00 93.69 199 ASN A C 1
ATOM 1482 O O . ASN A 1 199 ? -15.320 3.577 4.797 1.00 93.69 199 ASN A O 1
ATOM 1486 N N . MET A 1 200 ? -14.247 5.450 5.432 1.00 91.25 200 MET A N 1
ATOM 1487 C CA . MET A 1 200 ? -14.494 5.299 6.872 1.00 91.25 200 MET A CA 1
ATOM 1488 C C . MET A 1 200 ? -15.991 5.294 7.194 1.00 91.25 200 MET A C 1
ATOM 1490 O O . MET A 1 200 ? -16.466 4.391 7.885 1.00 91.25 200 MET A O 1
ATOM 1494 N N . ASP A 1 201 ? -16.746 6.239 6.630 1.00 92.38 201 ASP A N 1
ATOM 1495 C CA . ASP A 1 201 ? -18.200 6.335 6.798 1.00 92.38 201 ASP A CA 1
ATOM 1496 C C . ASP A 1 201 ? -18.931 5.094 6.251 1.00 92.38 201 ASP A C 1
ATOM 1498 O O . ASP A 1 201 ? -20.023 4.762 6.711 1.00 92.38 201 ASP A O 1
ATOM 1502 N N . ALA A 1 202 ? -18.342 4.397 5.272 1.00 88.12 202 ALA A N 1
ATOM 1503 C CA . ALA A 1 202 ? -18.916 3.194 4.679 1.00 88.12 202 ALA A CA 1
ATOM 1504 C C . ALA A 1 202 ? -18.553 1.902 5.433 1.00 88.12 202 ALA A C 1
ATOM 1506 O O . ALA A 1 202 ? -19.386 0.998 5.505 1.00 88.12 202 ALA A O 1
ATOM 1507 N N . LEU A 1 203 ? -17.335 1.800 5.979 1.00 82.62 203 LEU A N 1
ATOM 1508 C CA . LEU A 1 203 ? -16.819 0.570 6.594 1.00 82.62 203 LEU A CA 1
ATOM 1509 C C . LEU A 1 203 ? -17.050 0.493 8.107 1.00 82.62 203 LEU A C 1
ATOM 1511 O O . LEU A 1 203 ? -17.402 -0.571 8.618 1.00 82.62 203 LEU A O 1
ATOM 1515 N N . VAL A 1 204 ? -16.840 1.588 8.842 1.00 82.56 204 VAL A N 1
ATOM 1516 C CA . VAL A 1 204 ? -16.871 1.555 10.313 1.00 82.56 204 VAL A CA 1
ATOM 1517 C C . VAL A 1 204 ? -18.255 1.200 10.870 1.00 82.56 204 VAL A C 1
ATOM 1519 O O . VAL A 1 204 ? -18.296 0.371 11.780 1.00 82.56 204 VAL A O 1
ATOM 1522 N N . PRO A 1 205 ? -19.393 1.719 10.356 1.00 82.81 205 PRO A N 1
ATOM 1523 C CA . PRO A 1 205 ? -20.695 1.334 10.900 1.00 82.81 205 PRO A CA 1
ATOM 1524 C C . PRO A 1 205 ? -20.984 -0.178 10.783 1.00 82.81 205 PRO A C 1
ATOM 1526 O O . PRO A 1 205 ? -21.345 -0.777 11.798 1.00 82.81 205 PRO A O 1
ATOM 1529 N N . PRO A 1 206 ? -20.751 -0.845 9.630 1.00 75.06 206 PRO A N 1
ATOM 1530 C CA . PRO A 1 206 ? -20.831 -2.306 9.545 1.00 75.06 206 PRO A CA 1
ATOM 1531 C C . PRO A 1 206 ? -19.893 -3.060 10.500 1.00 75.06 206 PRO A C 1
ATOM 1533 O O . PRO A 1 206 ? -20.282 -4.103 11.025 1.00 75.06 206 PRO A O 1
ATOM 1536 N N . LEU A 1 207 ? -18.682 -2.550 10.762 1.00 74.62 207 LEU A N 1
ATOM 1537 C CA . LEU A 1 207 ? -17.784 -3.145 11.761 1.00 74.62 207 LEU A CA 1
ATOM 1538 C C . LEU A 1 207 ? -18.345 -3.003 13.183 1.00 74.62 207 LEU A C 1
ATOM 1540 O O . LEU A 1 207 ? -18.312 -3.959 13.956 1.00 74.62 207 LEU A O 1
ATOM 1544 N N . CYS A 1 208 ? -18.913 -1.847 13.534 1.00 74.62 208 CYS A N 1
ATOM 1545 C CA . CYS A 1 208 ? -19.611 -1.669 14.807 1.00 74.62 208 CYS A CA 1
ATOM 1546 C C . CYS A 1 208 ? -20.793 -2.639 14.945 1.00 74.62 208 CYS A C 1
ATOM 1548 O O . CYS A 1 208 ? -20.954 -3.250 16.002 1.00 74.62 208 CYS A O 1
ATOM 1550 N N . ASP A 1 209 ? -21.585 -2.825 13.885 1.00 72.81 209 ASP A N 1
ATOM 1551 C CA . ASP A 1 209 ? -22.683 -3.799 13.858 1.00 72.81 209 ASP A CA 1
ATOM 1552 C C . ASP A 1 209 ? -22.183 -5.236 14.038 1.00 72.81 209 ASP A C 1
ATOM 1554 O O . ASP A 1 209 ? -22.805 -6.014 14.763 1.00 72.81 209 ASP A O 1
ATOM 1558 N N . ALA A 1 210 ? -21.035 -5.575 13.448 1.00 68.69 210 ALA A N 1
ATOM 1559 C CA . ALA A 1 210 ? -20.420 -6.883 13.616 1.00 68.69 210 ALA A CA 1
ATOM 1560 C C . ALA A 1 210 ? -20.056 -7.166 15.077 1.00 68.69 210 ALA A C 1
ATOM 1562 O O . ALA A 1 210 ? -20.372 -8.226 15.619 1.00 68.69 210 ALA A O 1
ATOM 1563 N N . LEU A 1 211 ? -19.457 -6.181 15.745 1.00 72.56 211 LEU A N 1
ATOM 1564 C CA . LEU A 1 211 ? -19.042 -6.296 17.141 1.00 72.56 211 LEU A CA 1
ATOM 1565 C C . LEU A 1 211 ? -20.223 -6.332 18.128 1.00 72.56 211 LEU A C 1
ATOM 1567 O O . LEU A 1 211 ? -20.050 -6.804 19.251 1.00 72.56 211 LEU A O 1
ATOM 1571 N N . ARG A 1 212 ? -21.422 -5.885 17.722 1.00 71.06 212 ARG A N 1
ATOM 1572 C CA . ARG A 1 212 ? -22.668 -6.047 18.498 1.00 71.06 212 ARG A CA 1
ATOM 1573 C C . ARG A 1 212 ? -23.239 -7.463 18.443 1.00 71.06 212 ARG A C 1
ATOM 1575 O O . ARG A 1 212 ? -24.050 -7.821 19.293 1.00 71.06 212 ARG A O 1
ATOM 1582 N N . ALA A 1 213 ? -22.887 -8.229 17.414 1.00 66.00 213 ALA A N 1
ATOM 1583 C CA . ALA A 1 213 ? -23.546 -9.479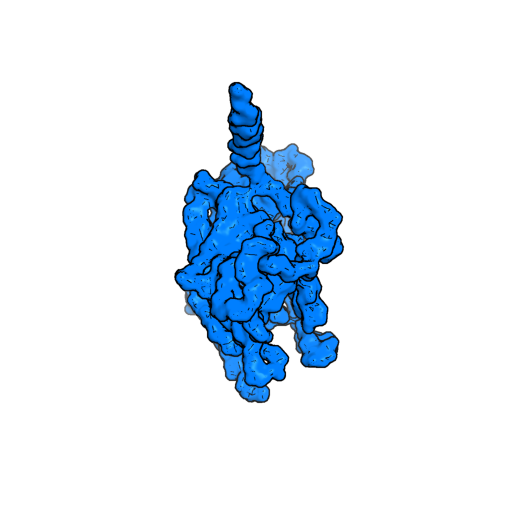 17.056 1.00 66.00 213 ALA A CA 1
ATOM 1584 C C . ALA A 1 213 ? -22.642 -10.709 17.240 1.00 66.00 213 ALA A C 1
ATOM 1586 O O . ALA A 1 213 ? -22.859 -11.727 16.585 1.00 66.00 213 ALA A O 1
ATOM 1587 N N . VAL A 1 214 ? -21.640 -10.638 18.123 1.00 61.31 214 VAL A N 1
ATOM 1588 C CA . VAL A 1 214 ? -20.673 -11.729 18.296 1.00 61.31 214 VAL A CA 1
ATOM 1589 C C . VAL A 1 214 ? -21.322 -12.914 19.007 1.00 61.31 214 VAL A C 1
ATOM 1591 O O . VAL A 1 214 ? -21.752 -12.818 20.159 1.00 61.31 214 VAL A O 1
ATOM 1594 N N . ASP A 1 215 ? -21.373 -14.054 18.321 1.00 57.69 215 ASP A N 1
ATOM 1595 C CA . ASP A 1 215 ? -21.815 -15.322 18.894 1.00 57.69 215 ASP A CA 1
ATOM 1596 C C . ASP A 1 215 ? -20.649 -16.003 19.624 1.00 57.69 215 ASP A C 1
ATOM 1598 O O . ASP A 1 215 ? -19.725 -16.537 19.016 1.00 57.69 215 ASP A O 1
ATOM 1602 N N . VAL A 1 216 ? -20.695 -15.980 20.956 1.00 52.81 216 VAL A N 1
ATOM 1603 C CA . VAL A 1 216 ? -19.723 -16.655 21.834 1.00 52.81 216 VAL A CA 1
ATOM 1604 C C . VAL A 1 216 ? -20.254 -17.995 22.372 1.00 52.81 216 VAL A C 1
ATOM 1606 O O . VAL A 1 216 ? -19.832 -18.460 23.433 1.00 52.81 216 VAL A O 1
ATOM 1609 N N . GLY A 1 217 ? -21.222 -18.617 21.687 1.00 49.28 217 GLY A N 1
ATOM 1610 C CA . GLY A 1 217 ? -21.844 -19.875 22.114 1.00 49.28 217 GLY A CA 1
ATOM 1611 C C . GLY A 1 217 ? -22.784 -19.719 23.315 1.00 49.28 217 GLY A C 1
ATOM 1612 O O . GLY A 1 217 ? -23.059 -20.688 24.031 1.00 49.28 217 GLY A O 1
ATOM 1613 N N . LEU A 1 218 ? -23.262 -18.495 23.557 1.00 54.81 218 LEU A N 1
ATOM 1614 C CA . LEU A 1 218 ? -24.273 -18.170 24.563 1.00 54.81 218 LEU A CA 1
ATOM 1615 C C . LEU A 1 218 ? -25.672 -18.121 23.929 1.00 54.81 218 LEU A C 1
ATOM 1617 O O . LEU A 1 218 ? -25.830 -18.188 22.716 1.00 54.81 218 LEU A O 1
ATOM 1621 N N . GLN A 1 219 ? -26.718 -18.061 24.761 1.00 53.75 219 GLN A N 1
ATOM 1622 C CA . GLN A 1 219 ? -28.108 -18.048 24.280 1.00 53.75 219 GLN A CA 1
ATOM 1623 C C . GLN A 1 219 ? -28.453 -16.819 23.425 1.00 53.75 219 GLN A C 1
ATOM 1625 O O . GLN A 1 219 ? -29.343 -16.930 22.585 1.00 53.75 219 GLN A O 1
ATOM 1630 N N . ASP A 1 220 ? -27.747 -15.704 23.628 1.00 64.44 220 ASP A N 1
ATOM 1631 C CA . ASP A 1 220 ? -27.921 -14.441 22.915 1.00 64.44 220 ASP A CA 1
ATOM 1632 C C . ASP A 1 220 ? -26.543 -13.905 22.464 1.00 64.44 220 ASP A C 1
ATOM 1634 O O . ASP A 1 220 ? -25.560 -14.112 23.189 1.00 64.44 220 ASP A O 1
ATOM 1638 N N . PRO A 1 221 ? -26.450 -13.221 21.303 1.00 62.16 221 PRO A N 1
ATOM 1639 C CA . PRO A 1 221 ? -25.231 -12.538 20.870 1.00 62.16 221 PRO A CA 1
ATOM 1640 C C . PRO A 1 221 ? -24.741 -11.525 21.907 1.00 62.16 221 PRO A C 1
ATOM 1642 O O . PRO A 1 221 ? -25.542 -10.885 22.594 1.00 62.16 221 PRO A O 1
ATOM 1645 N N . VAL A 1 222 ? -23.423 -11.363 21.996 1.00 60.88 222 VAL A N 1
ATOM 1646 C CA . VAL A 1 222 ? -22.774 -10.442 22.931 1.00 60.88 222 VAL A CA 1
ATOM 1647 C C . VAL A 1 222 ? -22.209 -9.252 22.170 1.00 60.88 222 VAL A C 1
ATOM 1649 O O . VAL A 1 222 ? -21.485 -9.408 21.188 1.00 60.88 222 VAL A O 1
ATOM 1652 N N . ASP A 1 223 ? -22.498 -8.054 22.672 1.00 69.62 223 ASP A N 1
ATOM 1653 C CA . ASP A 1 223 ? -21.822 -6.839 22.238 1.00 69.62 223 ASP A CA 1
ATOM 1654 C C . ASP A 1 223 ? -20.440 -6.756 22.894 1.00 69.62 223 ASP A C 1
ATOM 1656 O O . ASP A 1 223 ? -20.311 -6.472 24.088 1.00 69.62 223 ASP A O 1
ATOM 1660 N N . ILE A 1 224 ? -19.389 -7.024 22.118 1.00 67.00 224 ILE A N 1
ATOM 1661 C CA . ILE A 1 224 ? -18.012 -7.026 22.625 1.00 67.00 224 ILE A CA 1
ATOM 1662 C C . ILE A 1 224 ? -17.355 -5.647 22.563 1.00 67.00 224 ILE A C 1
ATOM 1664 O O . ILE A 1 224 ? -16.202 -5.508 22.975 1.00 67.00 224 ILE A O 1
ATOM 1668 N N . ARG A 1 225 ? -18.050 -4.603 22.092 1.00 71.69 225 ARG A N 1
ATOM 1669 C CA . ARG A 1 225 ? -17.457 -3.262 21.980 1.00 71.69 225 ARG A CA 1
ATOM 1670 C C . ARG A 1 225 ? -17.062 -2.711 23.339 1.00 71.69 225 ARG A C 1
ATOM 1672 O O . ARG A 1 225 ? -16.002 -2.118 23.439 1.00 71.69 225 ARG A O 1
ATOM 1679 N N . ALA A 1 226 ? -17.832 -2.957 24.399 1.00 67.19 226 ALA A N 1
ATOM 1680 C CA . ALA A 1 226 ? -17.441 -2.540 25.749 1.00 67.19 226 ALA A CA 1
ATOM 1681 C C . ALA A 1 226 ? -16.144 -3.224 26.222 1.00 67.19 226 ALA A C 1
ATOM 1683 O O . ALA A 1 226 ? -15.314 -2.600 26.884 1.00 67.19 226 ALA A O 1
ATOM 1684 N N . ILE A 1 227 ? -15.941 -4.488 25.834 1.00 67.88 227 ILE A N 1
ATOM 1685 C CA . ILE A 1 227 ? -14.718 -5.244 26.124 1.00 67.88 227 ILE A CA 1
ATOM 1686 C C . ILE A 1 227 ? -13.551 -4.670 25.320 1.00 67.88 227 ILE A C 1
ATOM 1688 O O . ILE A 1 227 ? -12.513 -4.367 25.900 1.00 67.88 227 ILE A O 1
ATOM 1692 N N . LEU A 1 228 ? -13.727 -4.467 24.012 1.00 66.69 228 LEU A N 1
ATOM 1693 C CA . LEU A 1 228 ? -12.702 -3.879 23.148 1.00 66.69 228 LEU A CA 1
ATOM 1694 C C . LEU A 1 228 ? -12.355 -2.451 23.565 1.00 66.69 228 LEU A C 1
ATOM 1696 O O . LEU A 1 228 ? -11.188 -2.096 23.587 1.00 66.69 228 LEU A O 1
ATOM 1700 N N . TYR A 1 229 ? -13.330 -1.655 23.990 1.00 69.81 229 TYR A N 1
ATOM 1701 C CA . TYR A 1 229 ? -13.096 -0.309 24.499 1.00 69.81 229 TYR A CA 1
ATOM 1702 C C . TYR A 1 229 ? -12.187 -0.319 25.728 1.00 69.81 229 TYR A C 1
ATOM 1704 O O . TYR A 1 229 ? -11.320 0.534 25.874 1.00 69.81 229 TYR A O 1
ATOM 1712 N N . ALA A 1 230 ? -12.369 -1.298 26.616 1.00 63.38 230 ALA A N 1
ATOM 1713 C CA . ALA A 1 230 ? -11.586 -1.415 27.838 1.00 63.38 230 ALA A CA 1
ATOM 1714 C C . ALA A 1 230 ? -10.221 -2.092 27.627 1.00 63.38 230 ALA A C 1
ATOM 1716 O O . ALA A 1 230 ? -9.259 -1.731 28.303 1.00 63.38 230 ALA A O 1
ATOM 1717 N N . ALA A 1 231 ? -10.146 -3.092 26.745 1.00 60.47 231 ALA A N 1
ATOM 1718 C CA . ALA A 1 231 ? -8.981 -3.966 26.591 1.00 60.47 231 ALA A CA 1
ATOM 1719 C C . ALA A 1 231 ? -8.113 -3.635 25.370 1.00 60.47 231 ALA A C 1
ATOM 1721 O O . ALA A 1 231 ? -6.913 -3.871 25.407 1.00 60.47 231 ALA A O 1
ATOM 1722 N N . ALA A 1 232 ? -8.703 -3.096 24.305 1.00 64.94 232 ALA A N 1
ATOM 1723 C CA . ALA A 1 232 ? -8.046 -2.793 23.037 1.00 64.94 232 ALA A CA 1
ATOM 1724 C C . ALA A 1 232 ? -8.640 -1.516 22.393 1.00 64.94 232 ALA A C 1
ATOM 1726 O O . ALA A 1 232 ? -9.144 -1.566 21.264 1.00 64.94 232 ALA A O 1
ATOM 1727 N N . PRO A 1 233 ? -8.621 -0.359 23.093 1.00 68.94 233 PRO A N 1
ATOM 1728 C CA . PRO A 1 233 ? -9.365 0.838 22.687 1.00 68.94 233 PRO A CA 1
ATOM 1729 C C . PRO A 1 233 ? -8.981 1.374 21.307 1.00 68.94 233 PRO A C 1
ATOM 1731 O O . PRO A 1 233 ? -9.753 2.105 20.705 1.00 68.94 233 PRO A O 1
ATOM 1734 N N . TRP A 1 234 ? -7.813 1.028 20.774 1.00 72.00 234 TRP A N 1
ATOM 1735 C CA . TRP A 1 234 ? -7.359 1.506 19.466 1.00 72.00 234 TRP A CA 1
ATOM 1736 C C . TRP A 1 234 ? -7.655 0.542 18.319 1.00 72.00 234 TRP A C 1
ATOM 1738 O O . TRP A 1 234 ? -7.550 0.946 17.165 1.00 72.00 234 TRP A O 1
ATOM 1748 N N . ALA A 1 235 ? -8.060 -0.700 18.606 1.00 70.56 235 ALA A N 1
ATOM 1749 C CA . ALA A 1 235 ? -8.150 -1.750 17.594 1.00 70.56 235 ALA A CA 1
ATOM 1750 C C . ALA A 1 235 ? -9.113 -1.388 16.455 1.00 70.56 235 ALA A C 1
ATOM 1752 O O . ALA A 1 235 ? -8.759 -1.503 15.287 1.00 70.56 235 ALA A O 1
ATOM 1753 N N . LEU A 1 236 ? -10.309 -0.895 16.786 1.00 74.50 236 LEU A N 1
ATOM 1754 C CA . LEU A 1 236 ? -11.321 -0.561 15.786 1.00 74.50 236 LEU A CA 1
ATOM 1755 C C . LEU A 1 236 ? -10.952 0.684 14.941 1.00 74.50 236 LEU A C 1
ATOM 1757 O O . LEU A 1 236 ? -11.002 0.580 13.715 1.00 74.50 236 LEU A O 1
ATOM 1761 N N . PRO A 1 237 ? -10.523 1.824 15.525 1.00 76.94 237 PRO A N 1
ATOM 1762 C CA . PRO A 1 237 ? -10.019 2.966 14.762 1.00 76.94 237 PRO A CA 1
ATOM 1763 C C . PRO A 1 237 ? -8.813 2.639 13.890 1.00 76.94 237 PRO A C 1
ATOM 1765 O O . PRO A 1 237 ? -8.757 3.086 12.747 1.00 76.94 237 PRO A O 1
ATOM 1768 N N . ALA A 1 238 ? -7.860 1.863 14.413 1.00 77.06 238 ALA A N 1
ATOM 1769 C CA . ALA A 1 238 ? -6.659 1.494 13.681 1.00 77.06 238 ALA A CA 1
ATOM 1770 C C . ALA A 1 238 ? -6.997 0.566 12.512 1.00 77.06 238 ALA A C 1
ATOM 1772 O O . ALA A 1 238 ? -6.643 0.874 11.379 1.00 77.06 238 ALA A O 1
ATOM 1773 N N . LEU A 1 239 ? -7.746 -0.514 12.757 1.00 76.06 239 LEU A N 1
ATOM 1774 C CA . LEU A 1 239 ? -8.142 -1.462 11.715 1.00 76.06 239 LEU A CA 1
ATOM 1775 C C . LEU A 1 239 ? -8.989 -0.789 10.629 1.00 76.06 239 LEU A C 1
ATOM 1777 O O . LEU A 1 239 ? -8.674 -0.901 9.446 1.00 76.06 239 LEU A O 1
ATOM 1781 N N . GLY A 1 240 ? -10.031 -0.049 11.027 1.00 79.12 240 GLY A N 1
ATOM 1782 C CA . GLY A 1 240 ? -10.874 0.694 10.090 1.00 79.12 240 GLY A CA 1
ATOM 1783 C C . GLY A 1 240 ? -10.066 1.723 9.299 1.00 79.12 240 GLY A C 1
ATOM 1784 O O . GLY A 1 240 ? -10.189 1.791 8.078 1.00 79.12 240 GLY A O 1
ATOM 1785 N N . GLY A 1 241 ? -9.184 2.459 9.979 1.00 84.19 241 GLY A N 1
ATOM 1786 C CA . GLY A 1 241 ? -8.303 3.452 9.377 1.00 84.19 241 GLY 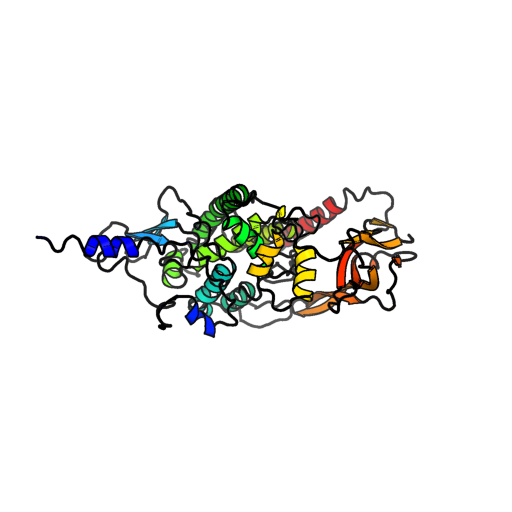A CA 1
ATOM 1787 C C . GLY A 1 241 ? -7.333 2.864 8.352 1.00 84.19 241 GLY A C 1
ATOM 1788 O O . GLY A 1 241 ? -7.236 3.401 7.253 1.00 84.19 241 GLY A O 1
ATOM 1789 N N . ILE A 1 242 ? -6.654 1.760 8.679 1.00 85.19 242 ILE A N 1
ATOM 1790 C CA . ILE A 1 242 ? -5.691 1.084 7.794 1.00 85.19 242 ILE A CA 1
ATOM 1791 C C . ILE A 1 242 ? -6.396 0.526 6.553 1.00 85.19 242 ILE A C 1
ATOM 1793 O O . ILE A 1 242 ? -5.956 0.790 5.436 1.00 85.19 242 ILE A O 1
ATOM 1797 N N . ILE A 1 243 ? -7.525 -0.173 6.726 1.00 82.69 243 ILE A N 1
ATOM 1798 C CA . ILE A 1 243 ? -8.295 -0.727 5.600 1.00 82.69 243 ILE A CA 1
ATOM 1799 C C . ILE A 1 243 ? -8.803 0.396 4.689 1.00 82.69 243 ILE A C 1
ATOM 1801 O O . ILE A 1 243 ? -8.652 0.332 3.469 1.00 82.69 243 ILE A O 1
ATOM 1805 N N . CYS A 1 244 ? -9.376 1.456 5.263 1.00 89.94 244 CYS A N 1
ATOM 1806 C CA . CYS A 1 244 ? -9.881 2.580 4.476 1.00 89.94 244 CYS A CA 1
ATOM 1807 C C . CYS A 1 244 ? -8.755 3.361 3.789 1.00 89.94 244 CYS A C 1
ATOM 1809 O O . CYS A 1 244 ? -8.968 3.918 2.710 1.00 89.94 244 CYS A O 1
ATOM 1811 N N . ALA A 1 245 ? -7.560 3.399 4.381 1.00 91.19 245 ALA A N 1
ATOM 1812 C CA . ALA A 1 245 ? -6.372 3.985 3.776 1.00 91.19 245 ALA A CA 1
ATOM 1813 C C . ALA A 1 245 ? -5.872 3.154 2.588 1.00 91.19 245 ALA A C 1
ATOM 1815 O O . ALA A 1 245 ? -5.647 3.720 1.518 1.00 91.19 245 ALA A O 1
ATOM 1816 N N . ALA A 1 246 ? -5.815 1.826 2.726 1.00 87.00 246 ALA A N 1
ATOM 1817 C CA . ALA A 1 246 ? -5.505 0.919 1.623 1.00 87.00 246 ALA A CA 1
ATOM 1818 C C . ALA A 1 246 ? -6.518 1.071 0.473 1.00 87.00 246 ALA A C 1
ATOM 1820 O O . ALA A 1 246 ? -6.134 1.304 -0.674 1.00 87.00 246 ALA A O 1
ATOM 1821 N N . ALA A 1 247 ? -7.818 1.100 0.792 1.00 90.00 247 ALA A N 1
ATOM 1822 C CA . ALA A 1 247 ? -8.874 1.361 -0.187 1.00 90.00 247 ALA A CA 1
ATOM 1823 C C . ALA A 1 247 ? -8.715 2.724 -0.879 1.00 90.00 247 ALA A C 1
ATOM 1825 O O . ALA A 1 247 ? -9.003 2.859 -2.066 1.00 90.00 247 ALA A O 1
ATOM 1826 N N . THR A 1 248 ? -8.237 3.742 -0.157 1.00 95.31 248 THR A N 1
ATOM 1827 C CA . THR A 1 248 ? -8.025 5.087 -0.709 1.00 95.31 248 THR A CA 1
ATOM 1828 C C . THR A 1 248 ? -6.933 5.102 -1.779 1.00 95.31 248 THR A C 1
ATOM 1830 O O . THR A 1 248 ? -7.029 5.901 -2.709 1.00 95.31 248 THR A O 1
ATOM 1833 N N . MET A 1 249 ? -5.921 4.233 -1.706 1.00 90.25 249 MET A N 1
ATOM 1834 C CA . MET A 1 249 ? -4.883 4.134 -2.741 1.00 90.25 249 MET A CA 1
ATOM 1835 C C . MET A 1 249 ? -5.441 3.533 -4.036 1.00 90.25 249 MET A C 1
ATOM 1837 O O . MET A 1 249 ? -5.236 4.102 -5.106 1.00 90.25 249 MET A O 1
ATOM 1841 N N . GLY A 1 250 ? -6.244 2.472 -3.922 1.00 84.00 250 GLY A N 1
ATOM 1842 C CA . GLY A 1 250 ? -7.183 2.039 -4.956 1.00 84.00 250 GLY A CA 1
ATOM 1843 C C . GLY A 1 250 ? -6.594 1.341 -6.180 1.00 84.00 250 GLY A C 1
ATOM 1844 O O . GLY A 1 250 ? -7.085 1.573 -7.286 1.00 84.00 250 GLY A O 1
ATOM 1845 N N . ASP A 1 251 ? -5.570 0.511 -6.007 1.00 79.75 251 ASP A N 1
ATOM 1846 C CA . ASP A 1 251 ? -5.212 -0.500 -7.004 1.00 79.75 251 ASP A CA 1
ATOM 1847 C C . ASP A 1 251 ? -6.159 -1.715 -6.951 1.00 79.75 251 ASP A C 1
ATOM 1849 O O . ASP A 1 251 ? -6.696 -2.077 -5.903 1.00 79.75 251 ASP A O 1
ATOM 1853 N N . ASP A 1 252 ? -6.381 -2.336 -8.113 1.00 80.81 252 ASP A N 1
ATOM 1854 C CA . ASP A 1 252 ? -7.360 -3.419 -8.274 1.00 80.81 252 ASP A CA 1
ATOM 1855 C C . ASP A 1 252 ? -7.092 -4.647 -7.373 1.00 80.81 252 ASP A C 1
ATOM 1857 O O . ASP A 1 252 ? -8.061 -5.165 -6.811 1.00 80.81 252 ASP A O 1
ATOM 1861 N N . PRO A 1 253 ? -5.839 -5.133 -7.197 1.00 76.00 253 PRO A N 1
ATOM 1862 C CA . PRO A 1 253 ? -5.549 -6.236 -6.278 1.00 76.00 253 PRO A CA 1
ATOM 1863 C C . PRO A 1 253 ? -5.917 -5.907 -4.831 1.00 76.00 253 PRO A C 1
ATOM 1865 O O . PRO A 1 253 ? -6.613 -6.702 -4.200 1.00 76.00 253 PRO A O 1
ATOM 1868 N N . THR A 1 254 ? -5.544 -4.718 -4.345 1.00 76.75 254 THR A N 1
ATOM 1869 C CA . THR A 1 254 ? -5.912 -4.257 -3.002 1.00 76.75 254 THR A CA 1
ATOM 1870 C C . THR A 1 254 ? -7.421 -4.226 -2.834 1.00 76.75 254 THR A C 1
ATOM 1872 O O . THR A 1 254 ? -7.943 -4.783 -1.875 1.00 76.75 254 THR A O 1
ATOM 1875 N N . LEU A 1 255 ? -8.156 -3.624 -3.773 1.00 82.00 255 LEU A N 1
ATOM 1876 C CA . LEU A 1 255 ? -9.616 -3.543 -3.673 1.00 82.00 255 LEU A CA 1
ATOM 1877 C C . LEU A 1 255 ? -10.277 -4.928 -3.668 1.00 82.00 255 LEU A C 1
ATOM 1879 O O . LEU A 1 255 ? -11.207 -5.145 -2.896 1.00 82.00 255 LEU A O 1
ATOM 1883 N N . ALA A 1 256 ? -9.776 -5.875 -4.467 1.00 77.25 256 ALA A N 1
ATOM 1884 C CA . ALA A 1 256 ? -10.259 -7.254 -4.453 1.00 77.25 256 ALA A CA 1
ATOM 1885 C C . ALA A 1 256 ? -9.972 -7.954 -3.112 1.00 77.25 256 ALA A C 1
ATOM 1887 O O . ALA A 1 256 ? -10.861 -8.600 -2.562 1.00 77.25 256 ALA A O 1
ATOM 1888 N N . ALA A 1 257 ? -8.768 -7.785 -2.557 1.00 69.00 257 ALA A N 1
ATOM 1889 C CA . ALA A 1 257 ? -8.407 -8.319 -1.245 1.00 69.00 257 ALA A CA 1
ATOM 1890 C C . ALA A 1 257 ? -9.277 -7.727 -0.122 1.00 69.00 257 ALA A C 1
ATOM 1892 O O . ALA A 1 257 ? -9.717 -8.449 0.773 1.00 69.00 257 ALA A O 1
ATOM 1893 N N . LEU A 1 258 ? -9.581 -6.428 -0.188 1.00 73.06 258 LEU A N 1
ATOM 1894 C CA . LEU A 1 258 ? -10.459 -5.760 0.771 1.00 73.06 258 LEU A CA 1
ATOM 1895 C C . LEU A 1 258 ? -11.917 -6.216 0.652 1.00 73.06 258 LEU A C 1
ATOM 1897 O O . LEU A 1 258 ? -12.575 -6.398 1.676 1.00 73.06 258 LEU A O 1
ATOM 1901 N N . ASP A 1 259 ? -12.420 -6.429 -0.564 1.00 74.94 259 ASP A N 1
ATOM 1902 C CA . ASP A 1 259 ? -13.767 -6.961 -0.781 1.00 74.94 259 ASP A CA 1
ATOM 1903 C C . ASP A 1 259 ? -13.900 -8.391 -0.230 1.00 74.94 259 ASP A C 1
ATOM 1905 O O . ASP A 1 259 ? -14.903 -8.700 0.417 1.00 74.94 259 ASP A O 1
ATOM 1909 N N . GLU A 1 260 ? -12.880 -9.240 -0.401 1.00 71.75 260 GLU A N 1
ATOM 1910 C CA . GLU A 1 260 ? -12.836 -10.571 0.223 1.00 71.75 260 GLU A CA 1
ATOM 1911 C C . GLU A 1 260 ? -12.758 -10.479 1.756 1.00 71.75 260 GLU A C 1
ATOM 1913 O O . GLU A 1 260 ? -13.510 -11.165 2.452 1.00 71.75 260 GLU A O 1
ATOM 1918 N N . LEU A 1 261 ? -11.939 -9.571 2.305 1.00 65.12 261 LEU A N 1
ATOM 1919 C CA . LEU A 1 261 ? -11.840 -9.342 3.752 1.00 65.12 261 LEU A CA 1
ATOM 1920 C C . LEU A 1 261 ? -13.183 -8.895 4.357 1.00 65.12 261 LEU A C 1
ATOM 1922 O O . LEU A 1 261 ? -13.584 -9.382 5.413 1.00 65.12 261 LEU A O 1
ATOM 1926 N N . VAL A 1 262 ? -13.911 -8.001 3.681 1.00 66.12 262 VAL A N 1
ATOM 1927 C CA . VAL A 1 262 ? -15.275 -7.599 4.071 1.00 66.12 262 VAL A CA 1
ATOM 1928 C C . VAL A 1 262 ? -16.261 -8.758 3.888 1.00 66.12 262 VAL A C 1
ATOM 1930 O O . VAL A 1 262 ? -17.186 -8.921 4.689 1.00 66.12 262 VAL A O 1
ATOM 1933 N N . GLY A 1 263 ? -16.053 -9.596 2.872 1.00 66.69 263 GLY A N 1
ATOM 1934 C CA . GLY A 1 263 ? -16.806 -10.822 2.623 1.00 66.69 263 GLY A CA 1
ATOM 1935 C C . GLY A 1 263 ? -16.784 -11.804 3.796 1.00 66.69 263 GLY A C 1
ATOM 1936 O O . GLY A 1 263 ? -17.817 -12.422 4.070 1.00 66.69 263 GLY A O 1
ATOM 1937 N N . LEU A 1 264 ? -15.681 -11.869 4.555 1.00 63.66 264 LEU A N 1
ATOM 1938 C CA . LEU A 1 264 ? -15.549 -12.721 5.749 1.00 63.66 264 LEU A CA 1
ATOM 1939 C C . LEU A 1 264 ? -16.584 -12.407 6.843 1.00 63.66 264 LEU A C 1
ATOM 1941 O O . LEU A 1 264 ? -16.902 -13.272 7.659 1.00 63.66 264 LEU A O 1
ATOM 1945 N N . LEU A 1 265 ? -17.198 -11.216 6.841 1.00 59.25 265 LEU A N 1
ATOM 1946 C CA . LEU A 1 265 ? -18.318 -10.909 7.741 1.00 59.25 265 LEU A CA 1
ATOM 1947 C C . LEU A 1 265 ? -19.500 -11.882 7.555 1.00 59.25 265 LEU A C 1
ATOM 1949 O O . LEU A 1 265 ? -20.220 -12.167 8.515 1.00 59.25 265 LEU A O 1
ATOM 1953 N N . ALA A 1 266 ? -19.676 -12.449 6.354 1.00 64.25 266 ALA A N 1
ATOM 1954 C CA . 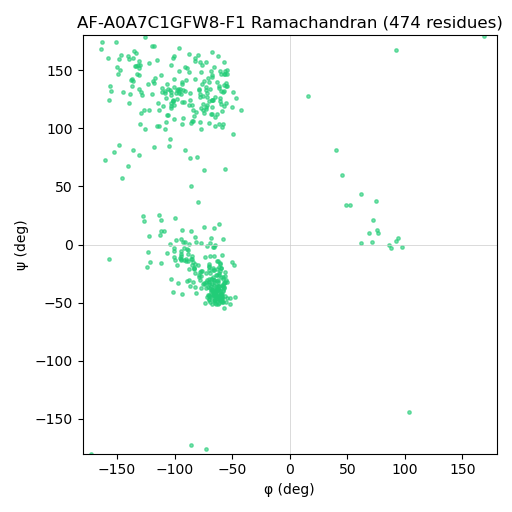ALA A 1 266 ? -20.705 -13.453 6.078 1.00 64.25 266 ALA A CA 1
ATOM 1955 C C . ALA A 1 266 ? -20.532 -14.731 6.904 1.00 64.25 266 ALA A C 1
ATOM 1957 O O . ALA A 1 266 ? -21.532 -15.372 7.253 1.00 64.25 266 ALA A O 1
ATOM 1958 N N . ASP A 1 267 ? -19.291 -15.102 7.222 1.00 53.91 267 ASP A N 1
ATOM 1959 C CA . ASP A 1 267 ? -18.986 -16.293 8.014 1.00 53.91 267 ASP A CA 1
ATOM 1960 C C . ASP A 1 267 ? -19.348 -16.100 9.488 1.00 53.91 267 ASP A C 1
ATOM 1962 O O . ASP A 1 267 ? -19.735 -17.052 10.163 1.00 53.91 267 ASP A O 1
ATOM 1966 N N . LEU A 1 268 ? -19.377 -14.847 9.945 1.00 49.09 268 LEU A N 1
ATOM 1967 C CA . LEU A 1 268 ? -19.900 -14.439 11.250 1.00 49.09 268 LEU A CA 1
ATOM 1968 C C . LEU A 1 268 ? -21.435 -14.284 11.262 1.00 49.09 268 LEU A C 1
ATOM 1970 O O . LEU A 1 268 ? -22.012 -13.826 12.245 1.00 49.09 268 LEU A O 1
ATOM 1974 N N . GLY A 1 269 ? -22.124 -14.644 10.172 1.00 53.84 269 GLY A N 1
ATOM 1975 C CA . GLY A 1 269 ? -23.581 -14.521 10.049 1.00 53.84 269 GLY A CA 1
ATOM 1976 C C . GLY A 1 269 ? -24.077 -13.094 9.794 1.00 53.84 269 GLY A C 1
ATOM 1977 O O . GLY A 1 269 ? -25.287 -12.851 9.827 1.00 53.84 269 GLY A O 1
ATOM 1978 N N . ILE A 1 270 ? -23.169 -12.160 9.509 1.00 55.84 270 ILE A N 1
ATOM 1979 C CA . ILE A 1 270 ? -23.470 -10.758 9.225 1.00 55.84 270 ILE A CA 1
ATOM 1980 C C . ILE A 1 270 ? -23.533 -10.581 7.713 1.00 55.84 270 ILE A C 1
ATOM 1982 O O . ILE A 1 270 ? -22.654 -11.029 6.989 1.00 55.84 270 ILE A O 1
ATOM 1986 N N . GLN A 1 271 ? -24.574 -9.923 7.205 1.00 72.06 271 GLN A N 1
ATOM 1987 C CA . GLN A 1 271 ? -24.651 -9.635 5.775 1.00 72.06 271 GLN A CA 1
ATOM 1988 C C . GLN A 1 271 ? -23.545 -8.632 5.399 1.00 72.06 271 GLN A C 1
ATOM 1990 O O . GLN A 1 271 ? -23.607 -7.500 5.886 1.00 72.06 271 GLN A O 1
ATOM 1995 N N . PRO A 1 272 ? -22.585 -8.986 4.519 1.00 67.25 272 PRO A N 1
ATOM 1996 C CA . PRO A 1 272 ? -21.529 -8.057 4.145 1.00 67.25 272 PRO A CA 1
ATOM 1997 C C . PRO A 1 272 ? -22.112 -6.811 3.469 1.00 67.25 272 PRO A C 1
ATOM 1999 O O . PRO A 1 272 ? -23.016 -6.939 2.624 1.00 67.25 272 PRO A O 1
ATOM 2002 N N . PRO A 1 273 ? -21.632 -5.608 3.822 1.00 72.62 273 PRO A N 1
ATOM 2003 C CA . PRO A 1 273 ? -22.006 -4.392 3.123 1.00 72.62 273 PRO A CA 1
ATOM 2004 C C . PRO A 1 273 ? -21.430 -4.406 1.704 1.00 72.62 273 PRO A C 1
ATOM 2006 O O . PRO A 1 273 ? -20.313 -4.858 1.471 1.00 72.62 273 PRO A O 1
ATOM 2009 N N . VAL A 1 274 ? -22.180 -3.859 0.746 1.00 81.69 274 VAL A N 1
ATOM 2010 C CA . VAL A 1 274 ? -21.614 -3.516 -0.564 1.00 81.69 274 VAL A CA 1
ATOM 2011 C C . VAL A 1 274 ? -21.012 -2.125 -0.439 1.00 81.69 274 VAL A C 1
ATOM 2013 O O . VAL A 1 274 ? -21.750 -1.137 -0.395 1.00 81.69 274 VAL A O 1
ATOM 2016 N N . ILE A 1 275 ? -19.687 -2.049 -0.357 1.00 80.38 275 ILE A N 1
ATOM 2017 C CA . ILE A 1 275 ? -18.962 -0.785 -0.237 1.00 80.38 275 ILE A CA 1
ATOM 2018 C C . ILE A 1 275 ? -18.517 -0.336 -1.631 1.00 80.38 275 ILE A C 1
ATOM 2020 O O . ILE A 1 275 ? -18.039 -1.122 -2.438 1.00 80.38 275 ILE A O 1
ATOM 2024 N N . THR A 1 276 ? -18.723 0.943 -1.952 1.00 90.50 276 THR A N 1
ATOM 2025 C CA . THR A 1 276 ? -18.160 1.557 -3.164 1.00 90.50 276 THR A CA 1
ATOM 2026 C C . THR A 1 276 ? -16.974 2.418 -2.762 1.00 90.50 276 THR A C 1
ATOM 2028 O O . THR A 1 276 ? -17.141 3.600 -2.446 1.00 90.50 276 THR A O 1
ATOM 2031 N N . TRP A 1 277 ? -15.791 1.809 -2.767 1.00 88.38 277 TRP A N 1
ATOM 2032 C CA . TRP A 1 277 ? -14.546 2.456 -2.372 1.00 88.38 277 TRP A CA 1
ATOM 2033 C C . TRP A 1 277 ? -14.264 3.707 -3.210 1.00 88.38 277 TRP A C 1
ATOM 2035 O O . TRP A 1 277 ? -14.369 3.702 -4.439 1.00 88.38 277 TRP A O 1
ATOM 2045 N N . GLN A 1 278 ? -13.928 4.800 -2.530 1.00 96.19 278 GLN A N 1
ATOM 2046 C CA . GLN A 1 278 ? -13.424 6.020 -3.148 1.00 96.19 278 GLN A CA 1
ATOM 2047 C C . GLN A 1 278 ? -11.899 5.967 -3.178 1.00 96.19 278 GLN A C 1
ATOM 2049 O O . GLN A 1 278 ? -11.273 5.647 -2.170 1.00 96.19 278 GLN A O 1
ATOM 2054 N N . THR A 1 279 ? -11.308 6.295 -4.327 1.00 95.69 279 THR A N 1
ATOM 2055 C CA . THR A 1 279 ? -9.890 6.030 -4.591 1.00 95.69 279 THR A CA 1
ATOM 2056 C C . THR A 1 279 ? -9.136 7.244 -5.137 1.00 95.69 279 THR A C 1
ATOM 2058 O O . THR A 1 279 ? -9.705 8.167 -5.737 1.00 95.69 279 THR A O 1
ATOM 2061 N N . VAL A 1 280 ? -7.815 7.219 -4.963 1.00 96.44 280 VAL A N 1
ATOM 2062 C CA . VAL A 1 280 ? -6.833 8.133 -5.550 1.00 96.44 280 VAL A CA 1
ATOM 2063 C C . VAL A 1 280 ? -5.708 7.292 -6.175 1.00 96.44 280 VAL A C 1
ATOM 2065 O O . VAL A 1 280 ? -4.617 7.215 -5.612 1.00 96.44 280 VAL A O 1
ATOM 2068 N N . PRO A 1 281 ? -5.932 6.693 -7.365 1.00 94.25 281 PRO A N 1
ATOM 2069 C CA . PRO A 1 281 ? -5.030 5.692 -7.952 1.00 94.25 281 PRO A CA 1
ATOM 2070 C C . PRO A 1 281 ? -3.578 6.137 -8.137 1.00 94.25 281 PRO A C 1
ATOM 2072 O O . PRO A 1 281 ? -2.679 5.304 -8.171 1.00 94.25 281 PRO A O 1
ATOM 2075 N N . ALA A 1 282 ? -3.322 7.447 -8.232 1.00 95.75 282 ALA A N 1
ATOM 2076 C CA . ALA A 1 282 ? -1.966 7.993 -8.299 1.00 95.75 282 ALA A CA 1
ATOM 2077 C C . ALA A 1 282 ? -1.112 7.661 -7.057 1.00 95.75 282 ALA A C 1
ATOM 2079 O O . ALA A 1 282 ? 0.110 7.671 -7.155 1.00 95.75 282 ALA A O 1
ATOM 2080 N N . LEU A 1 283 ? -1.739 7.367 -5.912 1.00 95.44 283 LEU A N 1
ATOM 2081 C CA . LEU A 1 283 ? -1.061 7.042 -4.653 1.00 95.44 283 LEU A CA 1
ATOM 2082 C C . LEU A 1 283 ? -0.781 5.542 -4.478 1.00 95.44 283 LEU A C 1
ATOM 2084 O O . LEU A 1 283 ? -0.011 5.190 -3.595 1.00 95.44 283 LEU A O 1
ATOM 2088 N N . SER A 1 284 ? -1.377 4.675 -5.302 1.00 91.88 284 SER A N 1
ATOM 2089 C CA . SER A 1 284 ? -1.129 3.225 -5.262 1.00 91.88 284 SER A CA 1
ATOM 2090 C C . SER A 1 284 ? 0.295 2.856 -5.689 1.00 91.88 284 SER A C 1
ATOM 2092 O O . SER A 1 284 ? 0.978 3.671 -6.316 1.00 91.88 284 SER A O 1
ATOM 2094 N N . ALA A 1 285 ? 0.735 1.620 -5.419 1.00 89.50 285 ALA A N 1
ATOM 2095 C CA . ALA A 1 285 ? 2.024 1.103 -5.891 1.00 89.50 285 ALA A CA 1
ATOM 2096 C C . ALA A 1 285 ? 2.269 1.361 -7.388 1.00 89.50 285 ALA A C 1
ATOM 2098 O O . ALA A 1 285 ? 3.339 1.831 -7.777 1.00 89.50 285 ALA A O 1
ATOM 2099 N N . ASP A 1 286 ? 1.267 1.103 -8.227 1.00 90.69 286 ASP A N 1
ATOM 2100 C CA . ASP A 1 286 ? 1.374 1.254 -9.683 1.00 90.69 286 ASP A CA 1
ATOM 2101 C C . ASP A 1 286 ? 0.962 2.663 -10.170 1.00 90.69 286 ASP A C 1
ATOM 2103 O O . ASP A 1 286 ? 0.972 2.951 -11.371 1.00 90.69 286 ASP A O 1
ATOM 2107 N N . GLY A 1 287 ? 0.617 3.562 -9.244 1.00 93.12 287 GLY A N 1
ATOM 2108 C CA . GLY A 1 287 ? 0.347 4.977 -9.488 1.00 93.12 287 GLY A CA 1
ATOM 2109 C C . GLY A 1 287 ? 1.617 5.819 -9.628 1.00 93.12 287 GLY A C 1
ATOM 2110 O O . GLY A 1 287 ? 2.697 5.399 -9.235 1.00 93.12 287 GLY A O 1
ATOM 2111 N N . ASP A 1 288 ? 1.491 7.028 -10.182 1.00 95.44 288 ASP A N 1
ATOM 2112 C CA . ASP A 1 288 ? 2.580 8.013 -10.331 1.00 95.44 288 ASP A CA 1
ATOM 2113 C C . ASP A 1 288 ? 2.233 9.277 -9.531 1.00 95.44 288 ASP A C 1
ATOM 2115 O O . ASP A 1 288 ? 1.650 10.232 -10.061 1.00 95.44 288 ASP A O 1
ATOM 2119 N N . ALA A 1 289 ? 2.537 9.262 -8.229 1.00 95.75 289 ALA A N 1
ATOM 2120 C CA . ALA A 1 289 ? 2.112 10.313 -7.304 1.00 95.75 289 ALA A CA 1
ATOM 2121 C C . ALA A 1 289 ? 2.818 11.657 -7.569 1.00 95.75 289 ALA A C 1
ATOM 2123 O O . ALA A 1 289 ? 2.236 12.724 -7.357 1.00 95.75 289 ALA A O 1
ATOM 2124 N N . SER A 1 290 ? 4.051 11.616 -8.079 1.00 95.38 290 SER A N 1
ATOM 2125 C CA . SER A 1 290 ? 4.850 12.804 -8.415 1.00 95.38 290 SER A CA 1
ATOM 2126 C C . SER A 1 290 ? 4.645 13.311 -9.850 1.00 95.38 290 SER A C 1
ATOM 2128 O O . SER A 1 290 ? 5.196 14.355 -10.218 1.00 95.38 290 SER A O 1
ATOM 2130 N N . ALA A 1 291 ? 3.856 12.602 -10.666 1.00 94.62 291 ALA A N 1
ATOM 2131 C CA . ALA A 1 291 ? 3.658 12.859 -12.094 1.00 94.62 291 ALA A CA 1
ATOM 2132 C C . ALA A 1 291 ? 4.982 12.951 -12.880 1.00 94.62 291 ALA A C 1
ATOM 2134 O O . ALA A 1 291 ? 5.124 13.752 -13.816 1.00 94.62 291 ALA A O 1
ATOM 2135 N N . ASN A 1 292 ? 5.984 12.167 -12.476 1.00 92.62 292 ASN A N 1
ATOM 2136 C CA . ASN A 1 292 ? 7.326 12.221 -13.046 1.00 92.62 292 ASN A CA 1
ATOM 2137 C C . ASN A 1 292 ? 7.537 11.186 -14.170 1.00 92.62 292 ASN A C 1
ATOM 2139 O O . ASN A 1 292 ? 8.565 11.237 -14.862 1.00 92.62 292 ASN A O 1
ATOM 2143 N N . GLY A 1 293 ? 6.549 10.320 -14.409 1.00 93.31 293 GLY A N 1
ATOM 2144 C CA . GLY A 1 293 ? 6.564 9.252 -15.398 1.00 93.31 293 GLY A CA 1
ATOM 2145 C C . GLY A 1 293 ? 7.022 7.900 -14.853 1.00 93.31 293 GLY A C 1
ATOM 2146 O O . GLY A 1 293 ? 7.160 6.977 -15.656 1.00 93.31 293 GLY A O 1
ATOM 2147 N N . PHE A 1 294 ? 7.257 7.765 -13.548 1.00 94.56 294 PHE A N 1
ATOM 2148 C CA . PHE A 1 294 ? 7.587 6.517 -12.861 1.00 94.56 294 PHE A CA 1
ATOM 2149 C C . PHE A 1 294 ? 6.507 6.176 -11.841 1.00 94.56 294 PHE A C 1
ATOM 2151 O O . PHE A 1 294 ? 5.950 7.058 -11.196 1.00 94.56 294 PHE A O 1
ATOM 2158 N N . THR A 1 295 ? 6.221 4.890 -11.700 1.00 94.38 295 THR A N 1
ATOM 2159 C CA . THR A 1 295 ? 5.315 4.405 -10.660 1.00 94.38 295 THR A CA 1
ATOM 2160 C C . THR A 1 295 ? 5.972 4.484 -9.281 1.00 94.38 295 THR A C 1
ATOM 2162 O O . THR A 1 295 ? 7.203 4.460 -9.162 1.00 94.38 295 THR A O 1
ATOM 2165 N N . ASN A 1 296 ? 5.159 4.531 -8.226 1.00 94.69 296 ASN A N 1
ATOM 2166 C CA . ASN A 1 296 ? 5.636 4.502 -6.846 1.00 94.69 296 ASN A CA 1
ATOM 2167 C C . ASN A 1 296 ? 6.438 3.211 -6.571 1.00 94.69 296 ASN A C 1
ATOM 2169 O O . ASN A 1 296 ? 7.461 3.267 -5.890 1.00 94.69 296 ASN A O 1
ATOM 2173 N N . ARG A 1 297 ? 6.058 2.084 -7.189 1.00 92.31 297 ARG A N 1
ATOM 2174 C CA . ARG A 1 297 ? 6.783 0.802 -7.181 1.00 92.31 297 ARG A CA 1
ATOM 2175 C C . ARG A 1 297 ? 8.149 0.881 -7.851 1.00 92.31 297 ARG A C 1
ATOM 2177 O O . ARG A 1 297 ? 9.144 0.511 -7.238 1.00 92.31 297 ARG A O 1
ATOM 2184 N N . GLU A 1 298 ? 8.222 1.412 -9.075 1.00 92.81 298 GLU A N 1
ATOM 2185 C CA . GLU A 1 298 ? 9.503 1.600 -9.780 1.00 92.81 298 GLU A CA 1
ATOM 2186 C C . GLU A 1 298 ? 10.470 2.465 -8.954 1.00 92.81 298 GLU A C 1
ATOM 2188 O O . GLU A 1 298 ? 11.681 2.225 -8.944 1.00 92.81 298 GLU A O 1
ATOM 2193 N N . LEU A 1 299 ? 9.943 3.473 -8.253 1.00 94.38 299 LEU A N 1
ATOM 2194 C CA . LEU A 1 299 ? 10.735 4.302 -7.357 1.00 94.38 299 LEU A CA 1
ATOM 2195 C C . LEU A 1 299 ? 11.151 3.545 -6.085 1.00 94.38 299 LEU A C 1
ATOM 2197 O O . LEU A 1 299 ? 12.319 3.630 -5.706 1.00 94.38 299 LEU A O 1
ATOM 2201 N N . TYR A 1 300 ? 10.236 2.809 -5.450 1.00 94.25 300 TYR A N 1
ATOM 2202 C CA . TYR A 1 300 ? 10.495 2.003 -4.252 1.00 94.25 300 TYR A CA 1
ATOM 2203 C C . TYR A 1 300 ? 11.609 0.982 -4.488 1.00 94.25 300 TYR A C 1
ATOM 2205 O O . TYR A 1 300 ? 12.627 0.999 -3.788 1.00 94.25 300 TYR A O 1
ATOM 2213 N N . ASP A 1 301 ? 11.452 0.165 -5.532 1.00 91.12 301 ASP A N 1
ATOM 2214 C CA . ASP A 1 301 ? 12.382 -0.905 -5.889 1.00 91.12 301 ASP A CA 1
ATOM 2215 C C . ASP A 1 301 ? 13.794 -0.355 -6.110 1.00 91.12 301 ASP A C 1
ATOM 2217 O O . ASP A 1 301 ? 14.783 -0.981 -5.726 1.00 91.12 301 ASP A O 1
ATOM 2221 N N . TRP A 1 302 ? 13.907 0.837 -6.702 1.00 90.50 302 TRP A N 1
ATOM 2222 C CA . TRP A 1 302 ? 15.188 1.507 -6.888 1.00 90.50 302 TRP A CA 1
ATOM 2223 C C . TRP A 1 302 ? 15.744 2.092 -5.583 1.00 90.50 302 TRP A C 1
ATOM 2225 O O . TRP A 1 302 ? 16.911 1.872 -5.249 1.00 90.50 302 TRP A O 1
ATOM 2235 N N . LEU A 1 303 ? 14.937 2.860 -4.846 1.00 91.75 303 LEU A N 1
ATOM 2236 C CA . LEU A 1 303 ? 15.395 3.607 -3.676 1.00 91.75 303 LEU A CA 1
ATOM 2237 C C . LEU A 1 303 ? 15.843 2.693 -2.533 1.00 91.75 303 LEU A C 1
ATOM 2239 O O . LEU A 1 303 ? 16.863 2.981 -1.907 1.00 91.75 303 LEU A O 1
ATOM 2243 N N . ILE A 1 304 ? 15.152 1.577 -2.302 1.00 90.38 304 ILE A N 1
ATOM 2244 C CA . ILE A 1 304 ? 15.533 0.604 -1.270 1.00 90.38 304 ILE A CA 1
ATOM 2245 C C . ILE A 1 304 ? 16.811 -0.145 -1.645 1.00 90.38 304 ILE A C 1
ATOM 2247 O O . ILE A 1 304 ? 17.628 -0.428 -0.771 1.00 90.38 304 ILE A O 1
ATOM 2251 N N . GLN A 1 305 ? 17.049 -0.410 -2.933 1.00 87.12 305 GLN A N 1
ATOM 2252 C CA . GLN A 1 305 ? 18.317 -0.999 -3.373 1.00 87.12 305 GLN A CA 1
ATOM 2253 C C . GLN A 1 305 ? 19.503 -0.065 -3.099 1.00 87.12 305 GLN A C 1
ATOM 2255 O O . GLN A 1 305 ? 20.536 -0.501 -2.588 1.00 87.12 305 GLN A O 1
ATOM 2260 N N . VAL A 1 306 ? 19.368 1.228 -3.417 1.00 86.50 306 VAL A N 1
ATOM 2261 C CA . VAL A 1 306 ? 20.470 2.195 -3.259 1.00 86.50 306 VAL A CA 1
ATOM 2262 C C . VAL A 1 306 ? 20.606 2.740 -1.839 1.00 86.50 306 VAL A C 1
ATOM 2264 O O . VAL A 1 306 ? 21.693 3.172 -1.448 1.00 86.50 306 VAL A O 1
ATOM 2267 N N . ASN A 1 307 ? 19.522 2.721 -1.066 1.00 89.38 307 ASN A N 1
ATOM 2268 C CA . ASN A 1 307 ? 19.488 3.079 0.342 1.00 89.38 307 ASN A CA 1
ATOM 2269 C C . ASN A 1 307 ? 18.653 2.056 1.138 1.00 89.38 307 ASN A C 1
ATOM 2271 O O . ASN A 1 307 ? 17.510 2.342 1.494 1.00 89.38 307 ASN A O 1
ATOM 2275 N N . PRO A 1 308 ? 19.233 0.896 1.503 1.00 87.88 308 PRO A N 1
ATOM 2276 C CA . PRO A 1 308 ? 18.525 -0.126 2.282 1.00 87.88 308 PRO A CA 1
ATOM 2277 C C . PRO A 1 308 ? 18.081 0.325 3.680 1.00 87.88 308 PRO A C 1
ATOM 2279 O O . PRO A 1 308 ? 17.304 -0.367 4.328 1.00 87.88 308 PRO A O 1
ATOM 2282 N N . ALA A 1 309 ? 18.604 1.454 4.170 1.00 88.38 309 ALA A N 1
ATOM 2283 C CA . ALA A 1 309 ? 18.233 2.048 5.451 1.00 88.38 309 ALA A CA 1
ATOM 2284 C C . ALA A 1 309 ? 17.140 3.126 5.321 1.00 88.38 309 ALA A C 1
ATOM 2286 O O . ALA A 1 309 ? 16.838 3.784 6.314 1.00 88.38 309 ALA A O 1
ATOM 2287 N N . MET A 1 310 ? 16.589 3.332 4.119 1.00 90.69 310 MET A N 1
ATOM 2288 C CA . MET A 1 310 ? 15.534 4.312 3.876 1.00 90.69 310 MET A CA 1
ATOM 2289 C C . MET A 1 310 ? 14.316 4.026 4.751 1.00 90.69 310 MET A C 1
ATOM 2291 O O . MET A 1 310 ? 13.810 2.902 4.800 1.00 90.69 310 MET A O 1
ATOM 2295 N N . THR A 1 311 ? 13.829 5.065 5.420 1.00 90.56 311 THR A N 1
ATOM 2296 C CA . THR A 1 311 ? 12.601 4.977 6.209 1.00 90.56 311 THR A CA 1
ATOM 2297 C C . THR A 1 311 ? 11.368 5.129 5.319 1.00 90.56 311 THR A C 1
ATOM 2299 O O . THR A 1 311 ? 11.432 5.665 4.211 1.00 90.56 311 THR A O 1
ATOM 2302 N N . HIS A 1 312 ? 10.213 4.681 5.807 1.00 89.88 312 HIS A N 1
ATOM 2303 C CA . HIS A 1 312 ? 8.957 4.827 5.073 1.00 89.88 312 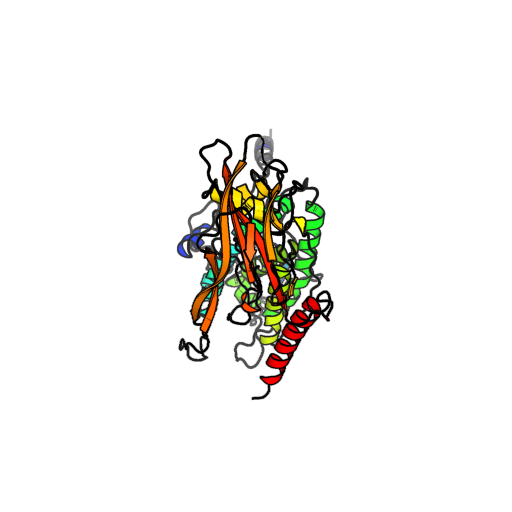HIS A CA 1
ATOM 2304 C C . HIS A 1 312 ? 8.570 6.298 4.853 1.00 89.88 312 HIS A C 1
ATOM 2306 O O . HIS A 1 312 ? 8.035 6.633 3.804 1.00 89.88 312 HIS A O 1
ATOM 2312 N N . GLN A 1 313 ? 8.922 7.198 5.775 1.00 88.81 313 GLN A N 1
ATOM 2313 C CA . GLN A 1 313 ? 8.696 8.638 5.609 1.00 88.81 313 GLN A CA 1
ATOM 2314 C C . GLN A 1 313 ? 9.599 9.266 4.551 1.00 88.81 313 GLN A C 1
ATOM 2316 O O . GLN A 1 313 ? 9.139 10.036 3.712 1.00 88.81 313 GLN A O 1
ATOM 2321 N N . GLU A 1 314 ? 10.889 8.913 4.562 1.00 94.00 314 GLU A N 1
ATOM 2322 C CA . GLU A 1 314 ? 11.823 9.354 3.522 1.00 94.00 314 GLU A CA 1
ATOM 2323 C C . GLU A 1 314 ? 11.336 8.912 2.140 1.00 94.00 314 GLU A C 1
ATOM 2325 O O . GLU A 1 314 ? 11.414 9.682 1.182 1.00 94.00 314 GLU A O 1
ATOM 2330 N N . PHE A 1 315 ? 10.792 7.696 2.051 1.00 95.50 315 PHE A N 1
ATOM 2331 C CA . PHE A 1 315 ? 10.167 7.203 0.835 1.00 95.50 315 PHE A CA 1
ATOM 2332 C C . PHE A 1 315 ? 8.894 7.973 0.465 1.00 95.50 315 PHE A C 1
ATOM 2334 O O . PHE A 1 315 ? 8.786 8.397 -0.680 1.00 95.50 315 PHE A O 1
ATOM 2341 N N . GLY A 1 316 ? 7.963 8.204 1.398 1.00 95.19 316 GLY A N 1
ATOM 2342 C CA . GLY A 1 316 ? 6.737 8.967 1.130 1.00 95.19 316 GLY A CA 1
ATOM 2343 C C . GLY A 1 316 ? 7.039 10.353 0.551 1.00 95.19 316 GLY A C 1
ATOM 2344 O O . GLY A 1 316 ? 6.485 10.739 -0.481 1.00 95.19 316 GLY A O 1
ATOM 2345 N N . ALA A 1 317 ? 7.992 11.071 1.154 1.00 95.06 317 ALA A N 1
ATOM 2346 C CA . ALA A 1 317 ? 8.438 12.369 0.658 1.00 95.06 317 ALA A CA 1
ATOM 2347 C C . ALA A 1 317 ? 9.100 12.262 -0.729 1.00 95.06 317 ALA A C 1
ATOM 2349 O O . ALA A 1 317 ? 8.872 13.108 -1.595 1.00 95.06 317 ALA A O 1
ATOM 2350 N N . ALA A 1 318 ? 9.895 11.212 -0.966 1.00 95.81 318 ALA A N 1
ATOM 2351 C CA . ALA A 1 318 ? 10.502 10.962 -2.268 1.00 95.81 318 ALA A CA 1
ATOM 2352 C C . ALA A 1 318 ? 9.456 10.626 -3.345 1.00 95.81 318 ALA A C 1
ATOM 2354 O O . ALA A 1 318 ? 9.575 11.119 -4.463 1.00 95.81 318 ALA A O 1
ATOM 2355 N N . ALA A 1 319 ? 8.418 9.852 -3.021 1.00 96.31 319 ALA A N 1
ATOM 2356 C CA . ALA A 1 319 ? 7.354 9.454 -3.944 1.00 96.31 319 ALA A CA 1
ATOM 2357 C C . ALA A 1 319 ? 6.525 10.636 -4.462 1.00 96.31 319 ALA A C 1
ATOM 2359 O O . ALA A 1 319 ? 6.002 10.580 -5.575 1.00 96.31 319 ALA A O 1
ATOM 2360 N N . LEU A 1 320 ? 6.452 11.727 -3.695 1.00 96.31 320 LEU A N 1
ATOM 2361 C CA . LEU A 1 320 ? 5.793 12.968 -4.104 1.00 96.31 320 LEU A CA 1
ATOM 2362 C C . LEU A 1 320 ? 6.731 13.976 -4.783 1.00 96.31 320 LEU A C 1
ATOM 2364 O O . LEU A 1 320 ? 6.245 14.932 -5.388 1.00 96.31 320 LEU A O 1
ATOM 2368 N N . ASP A 1 321 ? 8.052 13.790 -4.717 1.00 96.06 321 ASP A N 1
ATOM 2369 C CA . ASP A 1 321 ? 9.026 14.702 -5.323 1.00 96.06 321 ASP A CA 1
ATOM 2370 C C . ASP A 1 321 ? 9.235 14.388 -6.820 1.00 96.06 321 ASP A C 1
ATOM 2372 O O . ASP A 1 321 ? 9.817 13.355 -7.164 1.00 96.06 321 ASP A O 1
ATOM 2376 N N . PRO A 1 322 ? 8.877 15.299 -7.752 1.00 94.50 322 PRO A N 1
ATOM 2377 C CA . PRO A 1 322 ? 9.092 15.086 -9.185 1.00 94.50 322 PRO A CA 1
ATOM 2378 C C . PRO A 1 322 ? 10.566 14.911 -9.592 1.00 94.50 322 PRO A C 1
ATOM 2380 O O . PRO A 1 322 ? 10.852 14.471 -10.714 1.00 94.50 322 PRO A O 1
ATOM 2383 N N . ALA A 1 323 ? 11.512 15.285 -8.722 1.00 94.12 323 ALA A N 1
ATOM 2384 C CA . ALA A 1 323 ? 12.942 15.086 -8.927 1.00 94.12 323 ALA A CA 1
ATOM 2385 C C . ALA A 1 323 ? 13.433 13.681 -8.528 1.00 94.12 323 ALA A C 1
ATOM 2387 O O . ALA A 1 323 ? 14.475 13.251 -9.033 1.00 94.12 323 ALA A O 1
ATOM 2388 N N . SER A 1 324 ? 12.699 12.960 -7.676 1.00 93.81 324 SER A N 1
ATOM 2389 C CA . SER A 1 324 ? 13.038 11.605 -7.229 1.00 93.81 324 SER A CA 1
ATOM 2390 C C . SER A 1 324 ? 12.697 10.593 -8.312 1.00 93.81 324 SER A C 1
ATOM 2392 O O . SER A 1 324 ? 11.545 10.224 -8.504 1.00 93.81 324 SER A O 1
ATOM 2394 N N . ARG A 1 325 ? 13.708 10.169 -9.073 1.00 91.12 325 ARG A N 1
ATOM 2395 C CA . ARG A 1 325 ? 13.534 9.319 -10.257 1.00 91.12 325 ARG A CA 1
ATOM 2396 C C . ARG A 1 325 ? 14.580 8.201 -10.275 1.00 91.12 325 ARG A C 1
ATOM 2398 O O . ARG A 1 325 ? 15.751 8.486 -9.992 1.00 91.12 325 ARG A O 1
ATOM 2405 N N . PRO A 1 326 ? 14.218 6.972 -10.681 1.00 91.50 326 PRO A N 1
ATOM 2406 C CA . PRO A 1 326 ? 15.190 5.967 -11.100 1.00 91.50 326 PRO A CA 1
ATOM 2407 C C . PRO A 1 326 ? 16.067 6.480 -12.261 1.00 91.50 326 PRO A C 1
ATOM 2409 O O . PRO A 1 326 ? 15.667 7.388 -12.999 1.00 91.50 326 PRO A O 1
ATOM 2412 N N . PRO A 1 327 ? 17.274 5.918 -12.469 1.00 91.00 327 PRO A N 1
ATOM 2413 C CA . PRO A 1 327 ? 18.200 6.384 -13.502 1.00 91.00 327 PRO A CA 1
ATOM 2414 C C . PRO A 1 327 ? 17.774 6.008 -14.927 1.00 91.00 327 PRO A C 1
ATOM 2416 O O . PRO A 1 327 ? 18.388 6.486 -15.879 1.00 91.00 327 PRO A O 1
ATOM 2419 N N . ALA A 1 328 ? 16.773 5.147 -15.090 1.00 92.06 328 ALA A N 1
ATOM 2420 C CA . ALA A 1 328 ? 16.162 4.812 -16.368 1.00 92.06 328 ALA A CA 1
ATOM 2421 C C . ALA A 1 328 ? 14.755 4.262 -16.136 1.00 92.06 328 ALA A C 1
ATOM 2423 O O . ALA A 1 328 ? 14.457 3.770 -15.051 1.00 92.06 328 ALA A O 1
ATOM 2424 N N . LYS A 1 329 ? 13.918 4.278 -17.170 1.00 92.38 329 LYS A N 1
ATOM 2425 C CA . LYS A 1 329 ? 12.672 3.516 -17.214 1.00 92.38 329 LYS A CA 1
ATOM 2426 C C . LYS A 1 329 ? 12.885 2.240 -18.013 1.00 92.38 329 LYS A C 1
ATOM 2428 O O . LYS A 1 329 ? 13.416 2.288 -19.122 1.00 92.38 329 LYS A O 1
ATOM 2433 N N . VAL A 1 330 ? 12.477 1.105 -17.457 1.00 92.62 330 VAL A N 1
ATOM 2434 C CA . VAL A 1 330 ? 12.619 -0.205 -18.096 1.00 92.62 330 VAL A CA 1
ATOM 2435 C C . VAL A 1 330 ? 11.237 -0.804 -18.287 1.00 92.62 330 VAL A C 1
ATOM 2437 O O . VAL A 1 330 ? 10.430 -0.854 -17.371 1.00 92.62 330 VAL A O 1
ATOM 2440 N N . THR A 1 331 ? 10.957 -1.258 -19.503 1.00 93.25 331 THR A N 1
ATOM 2441 C CA . THR A 1 331 ? 9.700 -1.924 -19.855 1.00 93.25 331 THR A CA 1
ATOM 2442 C C . THR A 1 331 ? 9.993 -3.168 -20.678 1.00 93.25 331 THR A C 1
ATOM 2444 O O . THR A 1 331 ? 11.014 -3.234 -21.367 1.00 93.25 331 THR A O 1
ATOM 2447 N N . VAL A 1 332 ? 9.093 -4.149 -20.634 1.00 93.75 332 VAL A N 1
ATOM 2448 C CA . VAL A 1 332 ? 9.179 -5.349 -21.471 1.00 93.75 332 VAL A CA 1
ATOM 2449 C C . VAL A 1 332 ? 8.110 -5.290 -22.561 1.00 93.75 332 VAL A C 1
ATOM 2451 O O . VAL A 1 332 ? 6.926 -5.118 -22.284 1.00 93.75 332 VAL A O 1
ATOM 2454 N N . GLN A 1 333 ? 8.536 -5.428 -23.813 1.00 93.75 333 GLN A N 1
ATOM 2455 C CA . GLN A 1 333 ? 7.686 -5.545 -24.997 1.00 93.75 333 GLN A CA 1
ATOM 2456 C C . GLN A 1 333 ? 7.586 -7.006 -25.443 1.00 93.75 333 GLN A C 1
ATOM 2458 O O . GLN A 1 333 ? 8.445 -7.817 -25.109 1.00 93.75 333 GLN A O 1
ATOM 2463 N N . GLY A 1 334 ? 6.563 -7.332 -26.236 1.00 87.94 334 GLY A N 1
ATOM 2464 C CA . GLY A 1 334 ? 6.379 -8.673 -26.806 1.00 87.94 334 GLY A CA 1
ATOM 2465 C C . GLY A 1 334 ? 5.592 -9.649 -25.927 1.00 87.94 334 GLY A C 1
ATOM 2466 O O . GLY A 1 334 ? 5.322 -10.756 -26.375 1.00 87.94 334 GLY A O 1
ATOM 2467 N N . GLY A 1 335 ? 5.197 -9.240 -24.715 1.00 86.44 335 GLY A N 1
ATOM 2468 C CA . GLY A 1 335 ? 4.196 -9.954 -23.917 1.00 86.44 335 GLY A CA 1
ATOM 2469 C C . GLY A 1 335 ? 2.776 -9.795 -24.477 1.00 86.44 335 GLY A C 1
ATOM 2470 O O . GLY A 1 335 ? 2.559 -9.167 -25.517 1.00 86.44 335 GLY A O 1
ATOM 2471 N N . GLY A 1 336 ? 1.792 -10.337 -23.764 1.00 85.25 336 GLY A N 1
ATOM 2472 C CA . GLY A 1 336 ? 0.396 -10.404 -24.192 1.00 85.25 336 GLY A CA 1
ATOM 2473 C C . GLY A 1 336 ? 0.013 -11.805 -24.664 1.00 85.25 336 GLY A C 1
ATOM 2474 O O . GLY A 1 336 ? 0.443 -12.794 -24.082 1.00 85.25 336 GLY A O 1
ATOM 2475 N N . SER A 1 337 ? -0.837 -11.899 -25.684 1.00 83.31 337 SER A N 1
ATOM 2476 C CA . SER A 1 337 ? -1.328 -13.187 -26.188 1.00 83.31 337 SER A CA 1
ATOM 2477 C C . SER A 1 337 ? -0.488 -13.712 -27.353 1.00 83.31 337 SER A C 1
ATOM 2479 O O . SER A 1 337 ? -0.182 -12.956 -28.275 1.00 83.31 337 SER A O 1
ATOM 2481 N N . ALA A 1 338 ? -0.202 -15.011 -27.341 1.00 87.94 338 ALA A N 1
ATOM 2482 C CA . ALA A 1 338 ? 0.428 -15.761 -28.424 1.00 87.94 338 ALA A CA 1
ATOM 2483 C C . ALA A 1 338 ? -0.329 -17.074 -28.679 1.00 87.94 338 ALA A C 1
ATOM 2485 O O . ALA A 1 338 ? -1.139 -17.506 -27.851 1.00 87.94 338 ALA A O 1
ATOM 2486 N N . TYR A 1 339 ? -0.081 -17.707 -29.820 1.00 90.38 339 TYR A N 1
ATOM 2487 C CA . TYR A 1 339 ? -0.621 -19.026 -30.133 1.00 90.38 339 TYR A CA 1
ATOM 2488 C C . TYR A 1 339 ? 0.434 -20.112 -29.976 1.00 90.38 339 TYR A C 1
ATOM 2490 O O . TYR A 1 339 ? 1.629 -19.850 -30.089 1.00 90.38 339 TYR A O 1
ATOM 2498 N N . VAL A 1 340 ? -0.014 -21.341 -29.722 1.00 91.62 340 VAL A N 1
ATOM 2499 C CA . VAL A 1 340 ? 0.883 -22.502 -29.736 1.00 91.62 340 VAL A CA 1
ATOM 2500 C C . VAL A 1 340 ? 1.613 -22.574 -31.083 1.00 91.62 340 VAL A C 1
ATOM 2502 O O . VAL A 1 340 ? 1.010 -22.333 -32.130 1.00 91.62 340 VAL A O 1
ATOM 2505 N N . ASP A 1 341 ? 2.903 -22.903 -31.033 1.00 93.19 341 ASP A N 1
ATOM 2506 C CA . ASP A 1 341 ? 3.863 -22.917 -32.142 1.00 93.19 341 ASP A CA 1
ATOM 2507 C C . ASP A 1 341 ? 4.290 -21.530 -32.679 1.00 93.19 341 ASP A C 1
ATOM 2509 O O . ASP A 1 341 ? 5.102 -21.476 -33.609 1.00 93.19 341 ASP A O 1
ATOM 2513 N N . ASP A 1 342 ? 3.823 -20.411 -32.103 1.00 93.00 342 ASP A N 1
ATOM 2514 C CA . ASP A 1 342 ? 4.341 -19.081 -32.456 1.00 93.00 342 ASP A CA 1
ATOM 2515 C C . ASP A 1 342 ? 5.798 -18.902 -31.987 1.00 93.00 342 ASP A C 1
ATOM 2517 O O . ASP A 1 342 ? 6.223 -19.416 -30.951 1.00 93.00 342 ASP A O 1
ATOM 2521 N N . ASP A 1 343 ? 6.560 -18.099 -32.730 1.00 94.62 343 ASP A N 1
ATOM 2522 C CA . ASP A 1 343 ? 7.847 -17.575 -32.270 1.00 94.62 343 ASP A CA 1
ATOM 2523 C C . ASP A 1 343 ? 7.621 -16.207 -31.607 1.00 94.62 343 ASP A C 1
ATOM 2525 O O . ASP A 1 343 ? 7.339 -15.207 -32.277 1.00 94.62 343 ASP A O 1
ATOM 2529 N N . VAL A 1 344 ? 7.762 -16.149 -30.284 1.00 94.94 344 VAL A N 1
ATOM 2530 C CA . VAL A 1 344 ? 7.621 -14.931 -29.476 1.00 94.94 344 VAL A CA 1
ATOM 2531 C C . VAL A 1 344 ? 9.005 -14.380 -29.140 1.00 94.94 344 VAL A C 1
ATOM 2533 O O . VAL A 1 344 ? 9.962 -15.110 -28.898 1.00 94.94 344 VAL A O 1
ATOM 2536 N N . THR A 1 345 ? 9.159 -13.058 -29.128 1.00 96.56 345 THR A N 1
ATOM 2537 C CA . THR A 1 345 ? 10.378 -12.417 -28.616 1.00 96.56 345 THR A CA 1
ATOM 2538 C C . THR A 1 345 ? 9.989 -11.350 -27.617 1.00 96.56 345 THR A C 1
ATOM 2540 O O . THR A 1 345 ? 9.419 -10.326 -27.994 1.00 96.56 345 THR A O 1
ATOM 2543 N N . LEU A 1 346 ? 10.338 -11.579 -26.353 1.00 96.94 346 LEU A N 1
ATOM 2544 C CA . LEU A 1 346 ? 10.260 -10.541 -25.338 1.00 96.94 346 LEU A CA 1
ATOM 2545 C C . LEU A 1 346 ? 11.475 -9.627 -25.494 1.00 96.94 346 LEU A C 1
ATOM 2547 O O . LEU A 1 346 ? 12.599 -10.102 -25.660 1.00 96.94 346 LEU A O 1
ATOM 2551 N N . ALA A 1 347 ? 11.267 -8.316 -25.477 1.00 96.44 347 ALA A N 1
ATOM 2552 C CA . ALA A 1 347 ? 12.325 -7.337 -25.706 1.00 96.44 347 ALA A CA 1
ATOM 2553 C C . ALA A 1 347 ? 12.319 -6.261 -24.626 1.00 96.44 347 ALA A C 1
ATOM 2555 O O . ALA A 1 347 ? 11.276 -5.696 -24.301 1.00 96.44 347 ALA A O 1
ATOM 2556 N N . VAL A 1 348 ? 13.498 -5.951 -24.096 1.00 96.19 348 VAL A N 1
ATOM 2557 C CA . VAL A 1 348 ? 13.669 -4.860 -23.142 1.00 96.19 348 VAL A CA 1
ATOM 2558 C C . VAL A 1 348 ? 13.676 -3.533 -23.886 1.00 96.19 348 VAL A C 1
ATOM 2560 O O . VAL A 1 348 ? 14.428 -3.335 -24.840 1.00 96.19 348 VAL A O 1
ATOM 2563 N N . ASN A 1 349 ? 12.864 -2.600 -23.408 1.00 94.62 349 ASN A N 1
ATOM 2564 C CA . ASN A 1 349 ? 12.882 -1.214 -23.831 1.00 94.62 349 ASN A CA 1
ATOM 2565 C C . ASN A 1 349 ? 13.330 -0.335 -22.658 1.00 94.62 349 ASN A C 1
ATOM 2567 O O . ASN A 1 349 ? 12.636 -0.246 -21.644 1.00 94.62 349 ASN A O 1
ATOM 2571 N N . VAL A 1 350 ? 14.489 0.308 -22.824 1.00 93.31 350 VAL A N 1
ATOM 2572 C CA . VAL A 1 350 ? 15.073 1.246 -21.859 1.00 93.31 350 VAL A CA 1
ATOM 2573 C C . VAL A 1 350 ? 14.851 2.671 -22.364 1.00 93.31 350 VAL A C 1
ATOM 2575 O O . VAL A 1 350 ? 15.354 3.045 -23.427 1.00 93.31 350 VAL A O 1
ATOM 2578 N N . SER A 1 351 ? 14.108 3.471 -21.605 1.00 92.94 351 SER A N 1
ATOM 2579 C CA . SER A 1 351 ? 13.830 4.884 -21.879 1.00 92.94 351 SER A CA 1
ATOM 2580 C C . SER A 1 351 ? 14.210 5.765 -20.688 1.00 92.94 351 SER A C 1
ATOM 2582 O O . SER A 1 351 ? 14.711 5.273 -19.682 1.00 92.94 351 SER A O 1
ATOM 2584 N N . ASP A 1 352 ? 14.040 7.085 -20.824 1.00 90.44 352 ASP A N 1
ATOM 2585 C CA . ASP A 1 352 ? 14.285 8.074 -19.756 1.00 90.44 352 ASP A CA 1
ATOM 2586 C C . ASP A 1 352 ? 15.640 7.927 -19.045 1.00 90.44 352 ASP A C 1
ATOM 2588 O O . ASP A 1 352 ? 15.784 8.179 -17.852 1.00 90.44 352 ASP A O 1
ATOM 2592 N N . LEU A 1 353 ? 16.648 7.512 -19.813 1.00 89.69 353 LEU A N 1
ATOM 2593 C CA . LEU A 1 353 ? 17.987 7.229 -19.325 1.00 89.69 353 LEU A CA 1
ATOM 2594 C C . LEU A 1 353 ? 18.672 8.521 -18.867 1.00 89.69 353 LEU A C 1
ATOM 2596 O O . LEU A 1 353 ? 18.807 9.483 -19.632 1.00 89.69 353 LEU A O 1
ATOM 2600 N N . ALA A 1 354 ? 19.131 8.531 -17.618 1.00 86.94 354 ALA A N 1
ATOM 2601 C CA . ALA A 1 354 ? 19.853 9.646 -17.034 1.00 86.94 354 ALA A CA 1
ATOM 2602 C C . ALA A 1 354 ? 21.103 9.983 -17.860 1.00 86.94 354 ALA A C 1
ATOM 2604 O O . ALA A 1 354 ? 21.760 9.117 -18.440 1.00 86.94 354 ALA A O 1
ATOM 2605 N N . SER A 1 355 ? 21.459 11.268 -17.913 1.00 86.56 355 SER A N 1
ATOM 2606 C CA . SER A 1 355 ? 22.609 11.725 -18.698 1.00 86.56 355 SER A CA 1
ATOM 2607 C C . SER A 1 355 ? 23.895 11.007 -18.275 1.00 86.56 355 SER A C 1
ATOM 2609 O O . SER A 1 355 ? 24.360 11.176 -17.150 1.00 86.56 355 SER A O 1
ATOM 2611 N N . GLY A 1 356 ? 24.508 10.285 -19.216 1.00 83.62 356 GLY A N 1
ATOM 2612 C CA . GLY A 1 356 ? 25.739 9.526 -18.987 1.00 83.62 356 GLY A CA 1
ATOM 2613 C C . GLY A 1 356 ? 25.524 8.113 -18.444 1.00 83.62 356 GLY A C 1
ATOM 2614 O O . GLY A 1 356 ? 26.514 7.414 -18.263 1.00 83.62 356 GLY A O 1
ATOM 2615 N N . ALA A 1 357 ? 24.275 7.694 -18.220 1.00 87.81 357 ALA A N 1
ATOM 2616 C CA . ALA A 1 357 ? 23.955 6.318 -17.881 1.00 87.81 357 ALA A CA 1
ATOM 2617 C C . ALA A 1 357 ? 23.873 5.426 -19.133 1.00 87.81 357 ALA A C 1
ATOM 2619 O O . ALA A 1 357 ? 23.658 5.914 -20.247 1.00 87.81 357 ALA A O 1
ATOM 2620 N N . SER A 1 358 ? 24.035 4.116 -18.952 1.00 87.94 358 SER A N 1
ATOM 2621 C CA . SER A 1 358 ? 23.838 3.094 -19.986 1.00 87.94 358 SER A CA 1
ATOM 2622 C C . SER A 1 358 ? 23.368 1.775 -19.382 1.00 87.94 358 SER A C 1
ATOM 2624 O O . SER A 1 358 ? 23.766 1.433 -18.274 1.00 87.94 358 SER A O 1
ATOM 2626 N N . ALA A 1 359 ? 22.542 1.022 -20.111 1.00 88.56 359 ALA A N 1
ATOM 2627 C CA . ALA A 1 359 ? 22.196 -0.342 -19.721 1.00 88.56 359 ALA A CA 1
ATOM 2628 C C . ALA A 1 359 ? 23.406 -1.265 -19.941 1.00 88.56 359 ALA A C 1
ATOM 2630 O O . ALA A 1 359 ? 23.905 -1.373 -21.066 1.00 88.56 359 ALA A O 1
ATOM 2631 N N . ALA A 1 360 ? 23.884 -1.890 -18.868 1.00 85.88 360 ALA A N 1
ATOM 2632 C CA . ALA A 1 360 ? 25.144 -2.624 -18.827 1.00 85.88 360 ALA A CA 1
ATOM 2633 C C . ALA A 1 360 ? 24.956 -4.144 -18.923 1.00 85.88 360 ALA A C 1
ATOM 2635 O O . ALA A 1 360 ? 25.711 -4.804 -19.640 1.00 85.88 360 ALA A O 1
ATOM 2636 N N . ALA A 1 361 ? 23.946 -4.691 -18.244 1.00 90.75 361 ALA A N 1
ATOM 2637 C CA . ALA A 1 361 ? 23.651 -6.120 -18.232 1.00 90.75 361 ALA A CA 1
ATOM 2638 C C . ALA A 1 361 ? 22.149 -6.386 -18.075 1.00 90.75 361 ALA A C 1
ATOM 2640 O O . ALA A 1 361 ? 21.396 -5.523 -17.625 1.00 90.75 361 ALA A O 1
ATOM 2641 N N . TYR A 1 362 ? 21.733 -7.587 -18.476 1.00 94.06 362 TYR A N 1
ATOM 2642 C CA . TYR A 1 362 ? 20.357 -8.064 -18.391 1.00 94.06 362 TYR A CA 1
ATOM 2643 C C . TYR A 1 362 ? 20.356 -9.448 -17.748 1.00 94.06 362 TYR A C 1
ATOM 2645 O O . TYR A 1 362 ? 21.259 -10.246 -18.004 1.00 94.06 362 TYR A O 1
ATOM 2653 N N . GLN A 1 363 ? 19.319 -9.751 -16.977 1.00 95.81 363 GLN A N 1
ATOM 2654 C CA . GLN A 1 363 ? 19.015 -11.102 -16.517 1.00 95.81 363 GLN A CA 1
ATOM 2655 C C . GLN A 1 363 ? 17.506 -11.308 -16.584 1.00 95.81 363 GLN A C 1
ATOM 2657 O O . GLN A 1 363 ? 16.755 -10.557 -15.966 1.00 95.81 363 GLN A O 1
ATOM 2662 N N . TRP A 1 364 ? 17.061 -12.314 -17.335 1.00 96.75 364 TRP A N 1
ATOM 2663 C CA . TRP A 1 364 ? 15.644 -12.669 -17.403 1.00 96.75 364 TRP A CA 1
ATOM 2664 C C . TRP A 1 364 ? 15.248 -13.650 -16.301 1.00 96.75 364 TRP A C 1
ATOM 2666 O O . TRP A 1 364 ? 16.036 -14.506 -15.886 1.00 96.75 364 TRP A O 1
ATOM 2676 N N . TYR A 1 365 ? 13.999 -13.535 -15.870 1.00 95.19 365 TYR A N 1
ATOM 2677 C CA . TYR A 1 365 ? 13.370 -14.338 -14.835 1.00 95.19 365 TYR A CA 1
ATOM 2678 C C . TYR A 1 365 ? 11.992 -14.808 -15.303 1.00 95.19 365 TYR A C 1
ATOM 2680 O O . TYR A 1 365 ? 11.336 -14.138 -16.104 1.00 95.19 365 TYR A O 1
ATOM 2688 N N . ILE A 1 366 ? 11.536 -15.931 -14.764 1.00 93.00 366 ILE A N 1
ATOM 2689 C CA . ILE A 1 366 ? 10.151 -16.395 -14.865 1.00 93.00 366 ILE A CA 1
ATOM 2690 C C . ILE A 1 366 ? 9.554 -16.468 -13.459 1.00 93.00 366 ILE A C 1
ATOM 2692 O O . ILE A 1 366 ? 10.248 -16.838 -12.513 1.00 93.00 366 ILE A O 1
ATOM 2696 N N . TRP A 1 367 ? 8.302 -16.047 -13.308 1.00 88.56 367 TRP A N 1
ATOM 2697 C CA . TRP A 1 367 ? 7.537 -16.220 -12.078 1.00 88.56 367 TRP A CA 1
ATOM 2698 C C . TRP A 1 367 ? 6.933 -17.617 -12.079 1.00 88.56 367 TRP A C 1
ATOM 2700 O O . TRP A 1 367 ? 6.058 -17.910 -12.893 1.00 88.56 367 TRP A O 1
ATOM 2710 N N . ASP A 1 368 ? 7.427 -18.474 -11.200 1.00 87.62 368 ASP A N 1
ATOM 2711 C CA . ASP A 1 368 ? 7.086 -19.893 -11.189 1.00 87.62 368 ASP A CA 1
ATOM 2712 C C . ASP A 1 368 ? 7.182 -20.444 -9.761 1.00 87.62 368 ASP A C 1
ATOM 2714 O O . ASP A 1 368 ? 7.594 -19.742 -8.833 1.00 87.62 368 ASP A O 1
ATOM 2718 N N . VAL A 1 369 ? 6.785 -21.696 -9.571 1.00 81.50 369 VAL A N 1
ATOM 2719 C CA . VAL A 1 369 ? 6.769 -22.369 -8.277 1.00 81.50 369 VAL A CA 1
ATOM 2720 C C . VAL A 1 369 ? 8.200 -22.586 -7.774 1.00 81.50 369 VAL A C 1
ATOM 2722 O O . VAL A 1 369 ? 8.962 -23.392 -8.307 1.00 81.50 369 VAL A O 1
ATOM 2725 N N . VAL A 1 370 ? 8.560 -21.884 -6.700 1.00 83.94 370 VAL A N 1
ATOM 2726 C CA . VAL A 1 370 ? 9.856 -22.000 -6.012 1.00 83.94 370 VAL A CA 1
ATOM 2727 C C . VAL A 1 370 ? 9.813 -22.962 -4.826 1.00 83.94 370 VAL A C 1
ATOM 2729 O O . VAL A 1 370 ? 10.859 -23.371 -4.318 1.00 83.94 370 VAL A O 1
ATOM 2732 N N . GLY A 1 371 ? 8.618 -23.349 -4.381 1.00 81.06 371 GLY A N 1
ATOM 2733 C CA . GLY A 1 371 ? 8.439 -24.265 -3.263 1.00 81.06 371 GLY A CA 1
ATOM 2734 C C . GLY A 1 371 ? 6.990 -24.689 -3.078 1.00 81.06 371 GLY A C 1
ATOM 2735 O O . GLY A 1 371 ? 6.106 -24.273 -3.815 1.00 81.06 371 GLY A O 1
ATOM 2736 N N . GLN A 1 372 ? 6.757 -25.526 -2.073 1.00 78.62 372 GLN A N 1
ATOM 2737 C CA . GLN A 1 372 ? 5.417 -25.856 -1.610 1.00 78.62 372 GLN A CA 1
ATOM 2738 C C . GLN A 1 372 ? 5.359 -25.660 -0.105 1.00 78.62 372 GLN A C 1
ATOM 2740 O O . GLN A 1 372 ? 6.224 -26.158 0.622 1.00 78.62 372 GLN A O 1
ATOM 2745 N N . GLU A 1 373 ? 4.334 -24.960 0.353 1.00 67.38 373 GLU A N 1
ATOM 2746 C CA . GLU A 1 373 ? 4.056 -24.771 1.766 1.00 67.38 373 GLU A CA 1
ATOM 2747 C C . GLU A 1 373 ? 2.786 -25.510 2.156 1.00 67.38 373 GLU A C 1
ATOM 2749 O O . GLU A 1 373 ? 1.851 -25.690 1.377 1.00 67.38 373 GLU A O 1
ATOM 2754 N N . CYS A 1 374 ? 2.785 -26.013 3.383 1.00 62.66 374 CYS A N 1
ATOM 2755 C CA . CYS A 1 374 ? 1.609 -26.649 3.931 1.00 62.66 374 CYS A CA 1
ATOM 2756 C C . CYS A 1 374 ? 0.583 -25.559 4.256 1.00 62.66 374 CYS A C 1
ATOM 2758 O O . CYS A 1 374 ? 0.854 -24.721 5.119 1.00 62.66 374 CYS A O 1
ATOM 2760 N N . GLY A 1 375 ? -0.575 -25.577 3.592 1.00 56.25 375 GLY A N 1
ATOM 2761 C CA . GLY A 1 375 ? -1.704 -24.728 3.955 1.00 56.25 375 GLY A CA 1
ATOM 2762 C C . GLY A 1 375 ? -2.124 -25.095 5.370 1.00 56.25 375 GLY A C 1
ATOM 2763 O O . GLY A 1 375 ? -2.677 -26.175 5.591 1.00 56.25 375 GLY A O 1
ATOM 2764 N N . LYS A 1 376 ? -1.771 -24.252 6.342 1.00 52.09 376 LYS A N 1
ATOM 2765 C CA . LYS A 1 376 ? -2.088 -24.494 7.746 1.00 52.09 376 LYS A CA 1
ATOM 2766 C C . LYS A 1 376 ? -3.604 -24.442 7.890 1.00 52.09 376 LYS A C 1
ATOM 2768 O O . LYS A 1 376 ? -4.200 -23.387 7.763 1.00 52.09 376 LYS A O 1
ATOM 2773 N N . TRP A 1 377 ? -4.210 -25.596 8.130 1.00 44.62 377 TRP A N 1
ATOM 2774 C CA . TRP A 1 377 ? -5.540 -25.689 8.712 1.00 44.62 377 TRP A CA 1
ATOM 2775 C C . TRP A 1 377 ? -5.348 -26.082 10.171 1.00 44.62 377 TRP A C 1
ATOM 2777 O O . TRP A 1 377 ? -4.764 -27.130 10.468 1.00 44.62 377 TRP A O 1
ATOM 2787 N N . ILE A 1 378 ? -5.805 -25.236 11.092 1.00 47.09 378 ILE A N 1
ATOM 2788 C CA . ILE A 1 378 ? -5.983 -25.643 12.483 1.00 47.09 378 ILE A CA 1
ATOM 2789 C C . ILE A 1 378 ? -7.368 -26.288 12.544 1.00 47.09 378 ILE A C 1
ATOM 2791 O O . ILE A 1 378 ? -8.387 -25.616 12.416 1.00 47.09 378 ILE A O 1
ATOM 2795 N N . GLY A 1 379 ? -7.424 -27.617 12.656 1.00 43.25 379 GLY A N 1
ATOM 2796 C CA . GLY A 1 379 ? -8.698 -28.294 12.909 1.00 43.25 379 GLY A CA 1
ATOM 2797 C C . GLY A 1 379 ? -9.292 -27.867 14.260 1.00 43.25 379 GLY A C 1
ATOM 2798 O O . GLY A 1 379 ? -8.557 -27.400 15.128 1.00 43.25 379 GLY A O 1
ATOM 2799 N N . GLU A 1 380 ? -10.594 -28.103 14.474 1.00 42.34 380 GLU A N 1
ATOM 2800 C CA . GLU A 1 380 ? -11.350 -27.757 15.705 1.00 42.34 380 GLU A CA 1
ATOM 2801 C C . GLU A 1 380 ? -10.700 -28.223 17.034 1.00 42.34 380 GLU A C 1
ATOM 2803 O O . GLU A 1 380 ? -11.081 -27.754 18.104 1.00 42.34 380 GLU A O 1
ATOM 2808 N N . GLU A 1 381 ? -9.713 -29.126 16.995 1.00 43.94 381 GLU A N 1
ATOM 2809 C CA . GLU A 1 381 ? -8.989 -29.647 18.166 1.00 43.94 381 GLU A CA 1
ATOM 2810 C C . GLU A 1 381 ? -7.507 -29.211 18.255 1.00 43.94 381 GLU A C 1
ATOM 2812 O O . GLU A 1 381 ? -6.752 -29.749 19.068 1.00 43.94 381 GLU A O 1
ATOM 2817 N N . GLY A 1 382 ? -7.054 -28.238 17.454 1.00 45.31 382 GLY A N 1
ATOM 2818 C CA . GLY A 1 382 ? -5.675 -27.724 17.518 1.00 45.31 382 GLY A CA 1
ATOM 2819 C C . GLY A 1 382 ? -4.616 -28.641 16.887 1.00 45.31 382 GLY A C 1
ATOM 2820 O O . GLY A 1 382 ? -3.416 -28.445 17.090 1.00 45.31 382 GLY A O 1
ATOM 2821 N N . GLU A 1 383 ? -5.032 -29.656 16.125 1.00 46.38 383 GLU A N 1
ATOM 2822 C CA . GLU A 1 383 ? -4.127 -30.525 15.372 1.00 46.38 383 GLU A CA 1
ATOM 2823 C C . GLU A 1 383 ? -3.735 -29.837 14.051 1.00 46.38 383 GLU A C 1
ATOM 2825 O O . GLU A 1 383 ? -4.575 -29.634 13.173 1.00 46.38 383 GLU A O 1
ATOM 2830 N N . GLN A 1 384 ? -2.452 -29.474 13.898 1.00 49.09 384 GLN A N 1
ATOM 2831 C CA . GLN A 1 384 ? -1.897 -29.071 12.601 1.00 49.09 384 GLN A CA 1
ATOM 2832 C C . GLN A 1 384 ? -1.930 -30.281 11.666 1.00 49.09 384 GLN A C 1
ATOM 2834 O O . GLN A 1 384 ? -1.085 -31.176 11.755 1.00 49.09 384 GLN A O 1
ATOM 2839 N N . THR A 1 385 ? -2.906 -30.311 10.766 1.00 53.31 385 THR A N 1
ATOM 2840 C CA . THR A 1 385 ? -2.999 -31.326 9.717 1.00 53.31 385 THR A CA 1
ATOM 2841 C C . THR A 1 385 ? -2.663 -30.684 8.381 1.00 53.31 385 THR A C 1
ATOM 2843 O O . THR A 1 385 ? -3.128 -29.597 8.049 1.00 53.31 385 THR A O 1
ATOM 2846 N N . CYS A 1 386 ? -1.768 -31.331 7.629 1.00 56.75 386 CYS A N 1
ATOM 2847 C CA . CYS A 1 386 ? -1.392 -30.863 6.303 1.00 56.75 386 CYS A CA 1
ATOM 2848 C C . CYS A 1 386 ? -2.366 -31.407 5.263 1.00 56.75 386 CYS A C 1
ATOM 2850 O O . CYS A 1 386 ? -2.056 -32.356 4.539 1.00 56.75 386 CYS A O 1
ATOM 2852 N N . ASP A 1 387 ? -3.563 -30.832 5.233 1.00 58.59 387 ASP A N 1
ATOM 2853 C CA . ASP A 1 387 ? -4.641 -31.305 4.365 1.00 58.59 387 ASP A CA 1
ATOM 2854 C C . ASP A 1 387 ? -4.541 -30.738 2.938 1.00 58.59 387 ASP A C 1
ATOM 2856 O O . ASP A 1 387 ? -5.140 -31.286 2.007 1.00 58.59 387 ASP A O 1
ATOM 2860 N N . ARG A 1 388 ? -3.732 -29.685 2.734 1.00 60.97 388 ARG A N 1
ATOM 2861 C CA . ARG A 1 388 ? -3.472 -29.071 1.426 1.00 60.97 388 ARG A CA 1
ATOM 2862 C C . ARG A 1 388 ? -2.024 -28.578 1.319 1.00 60.97 388 ARG A C 1
ATOM 2864 O O . ARG A 1 388 ? -1.535 -27.886 2.203 1.00 60.97 388 ARG A O 1
ATOM 2871 N N . TRP A 1 389 ? -1.358 -28.927 0.220 1.00 69.56 389 TRP A N 1
ATOM 2872 C CA . TRP A 1 389 ? -0.080 -28.330 -0.182 1.00 69.56 389 TRP A CA 1
ATOM 2873 C C . TRP A 1 389 ? -0.366 -27.185 -1.152 1.00 69.56 389 TRP A C 1
ATOM 2875 O O . TRP A 1 389 ? -1.125 -27.375 -2.106 1.00 69.56 389 TRP A O 1
ATOM 2885 N N . CYS A 1 390 ? 0.213 -26.022 -0.882 1.00 65.69 390 CYS A N 1
ATOM 2886 C CA . CYS A 1 390 ? 0.063 -24.801 -1.662 1.00 65.69 390 CYS A CA 1
ATOM 2887 C C . CYS A 1 390 ? 1.388 -24.496 -2.362 1.00 65.69 390 CYS A C 1
ATOM 2889 O O . CYS A 1 390 ? 2.450 -24.604 -1.748 1.00 65.69 390 CYS A O 1
ATOM 2891 N N . ASP A 1 391 ? 1.331 -24.143 -3.642 1.00 77.44 391 ASP A N 1
ATOM 2892 C CA . ASP A 1 391 ? 2.516 -23.760 -4.402 1.00 77.44 391 ASP A CA 1
ATOM 2893 C C . ASP A 1 391 ? 2.949 -22.344 -4.001 1.00 77.44 391 ASP A C 1
ATOM 2895 O O . ASP A 1 391 ? 2.152 -21.410 -4.025 1.00 77.44 391 ASP A O 1
ATOM 2899 N N . VAL A 1 392 ? 4.220 -22.183 -3.637 1.00 68.62 392 VAL A N 1
ATOM 2900 C CA . VAL A 1 392 ? 4.836 -20.878 -3.377 1.00 68.62 392 VAL A CA 1
ATOM 2901 C C . VAL A 1 392 ? 5.498 -20.414 -4.658 1.00 68.62 392 VAL A C 1
ATOM 2903 O O . VAL A 1 392 ? 6.377 -21.102 -5.180 1.00 68.62 392 VAL A O 1
ATOM 2906 N N . TYR A 1 393 ? 5.105 -19.243 -5.150 1.00 77.69 393 TYR A N 1
ATOM 2907 C CA . TYR A 1 393 ? 5.653 -18.666 -6.372 1.00 77.69 393 TYR A CA 1
ATOM 2908 C C . TYR A 1 393 ? 6.778 -17.670 -6.086 1.00 77.69 393 TYR A C 1
ATOM 2910 O O . TYR A 1 393 ? 6.795 -16.991 -5.060 1.00 77.69 393 TYR A O 1
ATOM 2918 N N . GLY A 1 394 ? 7.724 -17.569 -7.014 1.00 80.88 394 GLY A N 1
ATOM 2919 C CA . GLY A 1 394 ? 8.835 -16.633 -6.941 1.00 80.88 394 GLY A CA 1
ATOM 2920 C C . GLY A 1 394 ? 9.533 -16.444 -8.285 1.00 80.88 394 GLY A C 1
ATOM 2921 O O . GLY A 1 394 ? 9.323 -17.191 -9.240 1.00 80.88 394 GLY A O 1
ATOM 2922 N N . TRP A 1 395 ? 10.392 -15.428 -8.363 1.00 88.19 395 TRP A N 1
ATOM 2923 C CA . TRP A 1 395 ? 11.209 -15.176 -9.549 1.00 88.19 395 TRP A CA 1
ATOM 2924 C C . TRP A 1 395 ? 12.370 -16.170 -9.639 1.00 88.19 395 TRP A C 1
ATOM 2926 O O . TRP A 1 395 ? 13.290 -16.149 -8.820 1.00 88.19 395 TRP A O 1
ATOM 2936 N N . MET A 1 396 ? 12.372 -16.999 -10.680 1.00 91.62 396 MET A N 1
ATOM 2937 C CA . MET A 1 396 ? 13.466 -17.911 -11.006 1.00 91.62 396 MET A CA 1
ATOM 2938 C C . MET A 1 396 ? 14.284 -17.370 -12.174 1.00 91.62 396 MET A C 1
ATOM 2940 O O . MET A 1 396 ? 13.736 -17.036 -13.223 1.00 91.62 396 MET A O 1
ATOM 2944 N N . ALA A 1 397 ? 15.606 -17.296 -12.009 1.00 94.12 397 ALA A N 1
ATOM 2945 C CA . ALA A 1 397 ? 16.497 -16.866 -13.082 1.00 94.12 397 ALA A CA 1
ATOM 2946 C C . ALA A 1 397 ? 16.463 -17.872 -14.239 1.00 94.12 397 ALA A C 1
ATOM 2948 O O . ALA A 1 397 ? 16.714 -19.062 -14.038 1.00 94.12 397 ALA A O 1
ATOM 2949 N N . ILE A 1 398 ? 16.203 -17.386 -15.453 1.00 94.44 398 ILE A N 1
ATOM 2950 C CA . ILE A 1 398 ? 16.287 -18.202 -16.664 1.00 94.44 398 ILE A CA 1
ATOM 2951 C C . ILE A 1 398 ? 17.776 -18.344 -17.015 1.00 94.44 398 ILE A C 1
ATOM 2953 O O . ILE A 1 398 ? 18.438 -17.329 -17.274 1.00 94.44 398 ILE A O 1
ATOM 2957 N N . PRO A 1 399 ? 18.338 -19.568 -17.010 1.00 93.44 399 PRO A N 1
ATOM 2958 C CA . PRO A 1 399 ? 19.756 -19.770 -17.280 1.00 93.44 399 PRO A CA 1
ATOM 2959 C C . PRO A 1 399 ? 20.162 -19.198 -18.639 1.00 93.44 399 PRO A C 1
ATOM 2961 O O . PRO A 1 399 ? 19.450 -19.356 -19.628 1.00 93.44 399 PRO A O 1
ATOM 2964 N N . ASP A 1 400 ? 21.314 -18.527 -18.675 1.00 90.88 400 ASP A N 1
ATOM 2965 C CA . ASP A 1 400 ? 21.939 -17.952 -19.876 1.00 90.88 400 ASP A CA 1
ATOM 2966 C C . ASP A 1 400 ? 21.128 -16.860 -20.612 1.00 90.88 400 ASP A C 1
ATOM 2968 O O . ASP A 1 400 ? 21.607 -16.289 -21.597 1.00 90.88 400 ASP A O 1
ATOM 2972 N N . ALA A 1 401 ? 19.944 -16.487 -20.116 1.00 94.19 401 ALA A N 1
ATOM 2973 C CA . ALA A 1 401 ? 19.122 -15.417 -20.671 1.00 94.19 401 ALA A CA 1
ATOM 2974 C C . ALA A 1 401 ? 19.616 -14.035 -20.203 1.00 94.19 401 ALA A C 1
ATOM 2976 O O . ALA A 1 401 ? 19.015 -13.394 -19.341 1.00 94.19 401 ALA A O 1
ATOM 2977 N N . THR A 1 402 ? 20.732 -13.581 -20.783 1.00 94.12 402 THR A N 1
ATOM 2978 C CA . THR A 1 402 ? 21.426 -12.329 -20.407 1.00 94.12 402 T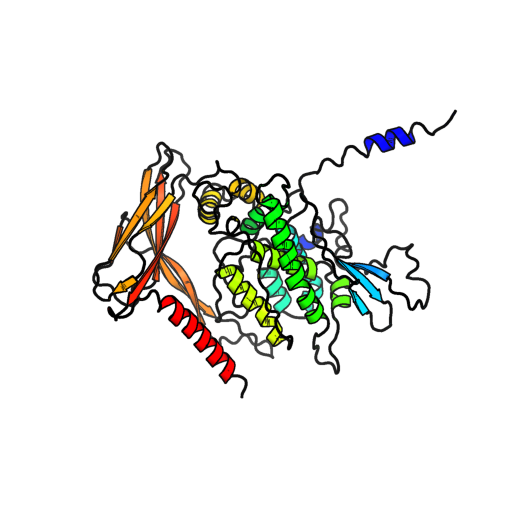HR A CA 1
ATOM 2979 C C . THR A 1 402 ? 21.397 -11.235 -21.482 1.00 94.12 402 THR A C 1
ATOM 2981 O O . THR A 1 402 ? 22.071 -10.208 -21.383 1.00 94.12 402 THR A O 1
ATOM 2984 N N . GLY A 1 403 ? 20.627 -11.449 -22.551 1.00 93.12 403 GLY A N 1
ATOM 2985 C CA . GLY A 1 403 ? 20.453 -10.479 -23.631 1.00 93.12 403 GLY A CA 1
ATOM 2986 C C . GLY A 1 403 ? 19.319 -9.485 -23.372 1.00 93.12 403 GLY A C 1
ATOM 2987 O O . GLY A 1 403 ? 18.403 -9.752 -22.601 1.00 93.12 403 GLY A O 1
ATOM 2988 N N . ALA A 1 404 ? 19.307 -8.379 -24.120 1.00 94.25 404 ALA A N 1
ATOM 2989 C CA . ALA A 1 404 ? 18.185 -7.428 -24.145 1.00 94.25 404 ALA A CA 1
ATOM 2990 C C . ALA A 1 404 ? 16.894 -8.007 -24.767 1.00 94.25 404 ALA A C 1
ATOM 2992 O O . ALA A 1 404 ? 15.872 -7.329 -24.841 1.00 94.25 404 ALA A O 1
ATOM 2993 N N . THR A 1 405 ? 16.932 -9.249 -25.248 1.00 96.81 405 THR A N 1
ATOM 2994 C CA . THR A 1 405 ? 15.789 -9.975 -25.803 1.00 96.81 405 THR A CA 1
ATOM 2995 C C . THR A 1 405 ? 15.786 -11.409 -25.290 1.00 96.81 405 THR A C 1
ATOM 2997 O O . THR A 1 405 ? 16.851 -12.030 -25.246 1.00 96.81 405 THR A O 1
ATOM 3000 N N . LEU A 1 406 ? 14.603 -11.949 -25.008 1.00 97.06 406 LEU A N 1
ATOM 3001 C CA . LEU A 1 406 ? 14.362 -13.357 -24.710 1.00 97.06 406 LEU A CA 1
ATOM 3002 C C . LEU A 1 406 ? 13.520 -13.974 -25.843 1.00 97.06 406 LEU A C 1
ATOM 3004 O O . LEU A 1 406 ? 12.316 -13.717 -25.917 1.00 97.06 406 LEU A O 1
ATOM 3008 N N . PRO A 1 407 ? 14.139 -14.736 -26.764 1.00 95.94 407 PRO A N 1
ATOM 3009 C CA . PRO A 1 407 ? 13.408 -15.469 -27.788 1.00 95.94 407 PRO A CA 1
ATOM 3010 C C . PRO A 1 407 ? 12.792 -16.744 -27.195 1.00 95.94 407 PRO A C 1
ATOM 3012 O O . PRO A 1 407 ? 13.501 -17.566 -26.616 1.00 95.94 407 PRO A O 1
ATOM 3015 N N . LEU A 1 408 ? 11.489 -16.919 -27.390 1.00 94.19 408 LEU A N 1
ATOM 3016 C CA . LEU A 1 408 ? 10.721 -18.113 -27.051 1.00 94.19 408 LEU A CA 1
ATOM 3017 C C . LEU A 1 408 ? 10.206 -18.700 -28.371 1.00 94.19 408 LEU A C 1
ATOM 3019 O O . LEU A 1 408 ? 9.317 -18.135 -29.003 1.00 94.19 408 LEU A O 1
ATOM 3023 N N . GLY A 1 409 ? 10.852 -19.762 -28.848 1.00 92.44 409 GLY A N 1
ATOM 3024 C CA . GLY A 1 409 ? 10.532 -20.367 -30.142 1.00 92.44 409 GLY A CA 1
ATOM 3025 C C . GLY A 1 409 ? 9.544 -21.516 -30.000 1.00 92.44 409 GLY A C 1
ATOM 3026 O O . GLY A 1 409 ? 9.704 -22.322 -29.086 1.00 92.44 409 GLY A O 1
ATOM 3027 N N . ALA A 1 410 ? 8.591 -21.610 -30.930 1.00 91.75 410 ALA A N 1
ATOM 3028 C CA . ALA A 1 410 ? 7.515 -22.603 -30.922 1.00 91.75 410 ALA A CA 1
ATOM 3029 C C . ALA A 1 410 ? 6.851 -22.746 -29.537 1.00 91.75 410 ALA A C 1
ATOM 3031 O O . ALA A 1 410 ? 6.891 -23.816 -28.925 1.00 91.75 410 ALA A O 1
ATOM 3032 N N . VAL A 1 411 ? 6.292 -21.640 -29.034 1.00 93.81 411 VAL A N 1
ATOM 3033 C CA . VAL A 1 411 ? 5.743 -21.575 -27.673 1.00 93.81 411 VAL A CA 1
ATOM 3034 C C . VAL A 1 411 ? 4.612 -22.579 -27.457 1.00 93.81 411 VAL A C 1
ATOM 3036 O O . VAL A 1 411 ? 3.844 -22.908 -28.360 1.00 93.81 411 VAL A O 1
ATOM 3039 N N . THR A 1 412 ? 4.488 -23.046 -26.226 1.00 93.56 412 THR A N 1
ATOM 3040 C CA . THR A 1 412 ? 3.474 -23.988 -25.759 1.00 93.56 412 THR A CA 1
ATOM 3041 C C . THR A 1 412 ? 2.634 -23.352 -24.654 1.00 93.56 412 THR A C 1
ATOM 3043 O O . THR A 1 412 ? 2.958 -22.282 -24.147 1.00 93.56 412 THR A O 1
ATOM 3046 N N . ILE A 1 413 ? 1.543 -24.007 -24.247 1.00 86.38 413 ILE A N 1
ATOM 3047 C CA . ILE A 1 413 ? 0.714 -23.518 -23.132 1.00 86.38 413 ILE A CA 1
ATOM 3048 C C . ILE A 1 413 ? 1.546 -23.361 -21.846 1.00 86.38 413 ILE A C 1
ATOM 3050 O O . ILE A 1 413 ? 1.295 -22.429 -21.084 1.00 86.38 413 ILE A O 1
ATOM 3054 N N . GLU A 1 414 ? 2.548 -24.222 -21.637 1.00 87.62 414 GLU A N 1
ATOM 3055 C CA . GLU A 1 414 ? 3.448 -24.195 -20.473 1.00 87.62 414 GLU A CA 1
ATOM 3056 C C . GLU A 1 414 ? 4.350 -22.949 -20.442 1.00 87.62 414 GLU A C 1
ATOM 3058 O O . GLU A 1 414 ? 4.810 -22.565 -19.374 1.00 87.62 414 GLU A O 1
ATOM 3063 N N . ASP A 1 415 ? 4.545 -22.271 -21.579 1.00 89.50 415 ASP A N 1
ATOM 3064 C CA . ASP A 1 415 ? 5.271 -20.996 -21.658 1.00 89.50 415 ASP A CA 1
ATOM 3065 C C . ASP A 1 415 ? 4.393 -19.789 -21.264 1.00 89.50 415 ASP A C 1
ATOM 3067 O O . ASP A 1 415 ? 4.825 -18.637 -21.322 1.00 89.50 415 ASP A O 1
ATOM 3071 N N . SER A 1 416 ? 3.135 -20.018 -20.874 1.00 85.00 416 SER A N 1
ATOM 3072 C CA . SER A 1 416 ? 2.301 -18.962 -20.295 1.00 85.00 416 SER A CA 1
ATOM 3073 C C . SER A 1 416 ? 2.781 -18.634 -18.887 1.00 85.00 416 SER A C 1
ATOM 3075 O O . SER A 1 416 ? 2.914 -19.515 -18.044 1.00 85.00 416 SER A O 1
ATOM 3077 N N . GLY A 1 417 ? 2.976 -17.354 -18.593 1.00 86.62 417 GLY A N 1
ATOM 3078 C CA . GLY A 1 417 ? 3.452 -16.935 -17.283 1.00 86.62 417 GLY A CA 1
ATOM 3079 C C . GLY A 1 417 ? 3.859 -15.473 -17.232 1.00 86.62 417 GLY A C 1
ATOM 3080 O O . GLY A 1 417 ? 3.780 -14.735 -18.221 1.00 86.62 417 GLY A O 1
ATOM 3081 N N . LYS A 1 418 ? 4.297 -15.039 -16.050 1.00 89.06 418 LYS A N 1
ATOM 3082 C CA . LYS A 1 418 ? 4.861 -13.704 -15.847 1.00 89.06 418 LYS A CA 1
ATOM 3083 C C . LYS A 1 418 ? 6.377 -13.785 -16.028 1.00 89.06 418 LYS A C 1
ATOM 3085 O O . LYS A 1 418 ? 7.053 -14.544 -15.342 1.00 89.06 418 LYS A O 1
ATOM 3090 N N . TYR A 1 419 ? 6.908 -12.994 -16.950 1.00 93.31 419 TYR A N 1
ATOM 3091 C CA . TYR A 1 419 ? 8.335 -12.888 -17.235 1.00 93.31 419 TYR A CA 1
ATOM 3092 C C . TYR A 1 419 ? 8.866 -11.563 -16.706 1.00 93.31 419 TYR A C 1
ATOM 3094 O O . TYR A 1 419 ? 8.225 -10.522 -16.855 1.00 93.31 419 TYR A O 1
ATOM 3102 N N . GLY A 1 420 ? 10.041 -11.605 -16.094 1.00 94.06 420 GLY A N 1
ATOM 3103 C CA . GLY A 1 420 ? 10.718 -10.464 -15.496 1.00 94.06 420 GLY A CA 1
ATOM 3104 C C . GLY A 1 420 ? 12.092 -10.267 -16.117 1.00 94.06 420 GLY A C 1
ATOM 3105 O O . GLY A 1 420 ? 12.692 -11.204 -16.639 1.00 94.06 420 GLY A O 1
ATOM 3106 N N . VAL A 1 421 ? 12.611 -9.050 -16.050 1.00 95.19 421 VAL A N 1
ATOM 3107 C CA . VAL A 1 421 ? 13.992 -8.746 -16.416 1.00 95.19 421 VAL A CA 1
ATOM 3108 C C . VAL A 1 421 ? 14.576 -7.763 -15.416 1.00 95.19 421 VAL A C 1
ATOM 3110 O O . VAL A 1 421 ? 13.971 -6.733 -15.131 1.00 95.19 421 VAL A O 1
ATOM 3113 N N . GLY A 1 422 ? 15.749 -8.093 -14.885 1.00 93.06 422 GLY A N 1
ATOM 3114 C CA . GLY A 1 422 ? 16.608 -7.155 -14.172 1.00 93.06 422 GLY A CA 1
ATOM 3115 C C . GLY A 1 422 ? 17.573 -6.514 -15.161 1.00 93.06 422 GLY A C 1
ATOM 3116 O O . GLY A 1 422 ? 18.182 -7.219 -15.972 1.00 93.06 422 GLY A O 1
ATOM 3117 N N . VAL A 1 423 ? 17.693 -5.189 -15.120 1.00 92.81 423 VAL A N 1
ATOM 3118 C CA . VAL A 1 423 ? 18.602 -4.421 -15.977 1.00 92.81 423 VAL A CA 1
ATOM 3119 C C . VAL A 1 423 ? 19.546 -3.606 -15.113 1.00 92.81 423 VAL A C 1
ATOM 3121 O O . VAL A 1 423 ? 19.119 -2.675 -14.429 1.00 92.81 423 VAL A O 1
ATOM 3124 N N . ASP A 1 424 ? 20.834 -3.916 -15.196 1.00 90.44 424 ASP A N 1
ATOM 3125 C CA . ASP A 1 424 ? 21.865 -3.141 -14.517 1.00 90.44 424 ASP A CA 1
ATOM 3126 C C . ASP A 1 424 ? 22.086 -1.835 -15.279 1.00 90.44 424 ASP A C 1
ATOM 3128 O O . ASP A 1 424 ? 22.442 -1.836 -16.465 1.00 90.44 424 ASP A O 1
ATOM 3132 N N . ILE A 1 425 ? 21.878 -0.707 -14.602 1.00 88.00 425 ILE A N 1
ATOM 3133 C CA . ILE A 1 425 ? 22.121 0.620 -15.168 1.00 88.00 425 ILE A CA 1
ATOM 3134 C C . ILE A 1 425 ? 23.462 1.140 -14.653 1.00 88.00 425 ILE A C 1
ATOM 3136 O O . ILE A 1 425 ? 23.589 1.550 -13.500 1.00 88.00 425 ILE A O 1
ATOM 3140 N N . ASP A 1 426 ? 24.464 1.179 -15.531 1.00 84.81 426 ASP A N 1
ATOM 3141 C CA . ASP A 1 426 ? 25.733 1.843 -15.244 1.00 84.81 426 ASP A CA 1
ATOM 3142 C C . ASP A 1 426 ? 25.521 3.355 -15.311 1.00 84.81 426 ASP A C 1
ATOM 3144 O O . ASP A 1 426 ? 25.237 3.910 -16.372 1.00 84.81 426 ASP A O 1
ATOM 3148 N N . THR A 1 427 ? 25.648 4.025 -14.167 1.00 79.31 427 THR A N 1
ATOM 3149 C CA . THR A 1 427 ? 25.536 5.486 -14.044 1.00 79.31 427 THR A CA 1
ATOM 3150 C C . THR A 1 427 ? 26.899 6.191 -14.004 1.00 79.31 427 THR A C 1
ATOM 3152 O O . THR A 1 427 ? 26.970 7.402 -13.773 1.00 79.31 427 THR A O 1
ATOM 3155 N N . GLY A 1 428 ? 28.002 5.451 -14.169 1.00 71.81 428 GLY A N 1
ATOM 3156 C CA . GLY A 1 428 ? 29.369 5.924 -13.949 1.00 71.81 428 GLY A CA 1
ATOM 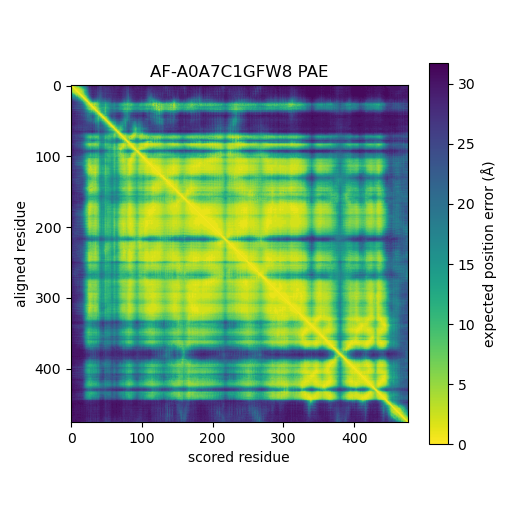3157 C C . GLY A 1 428 ? 29.696 6.203 -12.475 1.00 71.81 428 GLY A C 1
ATOM 3158 O O . GLY A 1 428 ? 30.733 6.803 -12.173 1.00 71.81 428 GLY A O 1
ATOM 3159 N N . LYS A 1 429 ? 28.810 5.811 -11.551 1.00 66.38 429 LYS A N 1
ATOM 3160 C CA . LYS A 1 429 ? 28.966 5.928 -10.095 1.00 66.38 429 LYS A CA 1
ATOM 3161 C C . LYS A 1 429 ? 29.034 4.535 -9.473 1.00 66.38 429 LYS A C 1
ATOM 3163 O O . LYS A 1 429 ? 28.542 3.577 -10.041 1.00 66.38 429 LYS A O 1
ATOM 3168 N N . ALA A 1 430 ? 29.592 4.448 -8.266 1.00 55.50 430 ALA A N 1
ATOM 3169 C CA . ALA A 1 430 ? 29.749 3.191 -7.525 1.00 55.50 430 ALA A CA 1
ATOM 3170 C C . ALA A 1 430 ? 28.432 2.571 -7.007 1.00 55.50 430 ALA A C 1
ATOM 3172 O O . ALA A 1 430 ? 28.482 1.572 -6.297 1.00 55.50 430 ALA A O 1
ATOM 3173 N N . VAL A 1 431 ? 27.280 3.188 -7.287 1.00 53.78 431 VAL A N 1
ATOM 3174 C CA . VAL A 1 431 ? 25.972 2.667 -6.883 1.00 53.78 431 VAL A CA 1
ATOM 3175 C C . VAL A 1 431 ? 25.428 1.847 -8.045 1.00 53.78 431 VAL A C 1
ATOM 3177 O O . VAL A 1 431 ? 25.008 2.409 -9.056 1.00 53.78 431 VAL A O 1
ATOM 3180 N N . GLU A 1 432 ? 25.502 0.531 -7.889 1.00 61.47 432 GLU A N 1
ATOM 3181 C CA . GLU A 1 432 ? 24.982 -0.469 -8.816 1.00 61.47 432 GLU A CA 1
ATOM 3182 C C . GLU A 1 432 ? 23.653 -0.985 -8.248 1.00 61.47 432 GLU A C 1
ATOM 3184 O O . GLU A 1 432 ? 23.589 -1.403 -7.093 1.00 61.47 432 GLU A O 1
ATOM 3189 N N . GLY A 1 433 ? 22.589 -0.901 -9.040 1.00 68.69 433 GLY A N 1
ATOM 3190 C CA . GLY A 1 433 ? 21.278 -1.464 -8.731 1.00 68.69 433 GLY A CA 1
ATOM 3191 C C . GLY A 1 433 ? 20.610 -1.907 -10.028 1.00 68.69 433 GLY A C 1
ATOM 3192 O O . GLY A 1 433 ? 20.870 -1.322 -11.088 1.00 68.69 433 GLY A O 1
ATOM 3193 N N . ALA A 1 434 ? 19.774 -2.937 -9.945 1.00 83.75 434 ALA A N 1
ATOM 3194 C CA . ALA A 1 434 ? 19.048 -3.465 -11.089 1.00 83.75 434 ALA A CA 1
ATOM 3195 C C . ALA A 1 434 ? 17.641 -2.863 -11.118 1.00 83.75 434 ALA A C 1
ATOM 3197 O O . ALA A 1 434 ? 16.918 -2.890 -10.121 1.00 83.75 434 ALA A O 1
ATOM 3198 N N . ILE A 1 435 ? 17.226 -2.342 -12.271 1.00 87.88 435 ILE A N 1
ATOM 3199 C CA . ILE A 1 435 ? 15.829 -1.960 -12.486 1.00 87.88 435 ILE A CA 1
ATOM 3200 C C . ILE A 1 435 ? 15.078 -3.194 -12.967 1.00 87.88 435 ILE A C 1
ATOM 3202 O O . ILE A 1 435 ? 15.472 -3.810 -13.960 1.00 87.88 435 ILE A O 1
ATOM 3206 N N . ILE A 1 436 ? 14.012 -3.550 -12.256 1.00 87.56 436 ILE A N 1
ATOM 3207 C CA . ILE A 1 436 ? 13.193 -4.720 -12.559 1.00 87.56 436 ILE A CA 1
ATOM 3208 C C . ILE A 1 436 ? 11.969 -4.272 -13.357 1.00 87.56 436 ILE A C 1
ATOM 3210 O O . ILE A 1 436 ? 11.291 -3.316 -12.998 1.00 87.56 436 ILE A O 1
ATOM 3214 N N . ALA A 1 437 ? 11.677 -4.979 -14.444 1.00 90.00 437 ALA A N 1
ATOM 3215 C CA . ALA A 1 437 ? 10.440 -4.827 -15.202 1.00 90.00 437 ALA A CA 1
ATOM 3216 C C . ALA A 1 437 ? 9.832 -6.201 -15.478 1.00 90.00 437 ALA A C 1
ATOM 3218 O O . ALA A 1 437 ? 10.552 -7.197 -15.543 1.00 90.00 437 ALA A O 1
ATOM 3219 N N . SER A 1 438 ? 8.514 -6.271 -15.673 1.00 90.69 438 SER A N 1
ATOM 3220 C CA . SER A 1 438 ? 7.844 -7.536 -15.988 1.00 90.69 438 SER A CA 1
ATOM 3221 C C . SER A 1 438 ? 6.730 -7.394 -17.023 1.00 90.69 438 SER A C 1
ATOM 3223 O O . SER A 1 438 ? 6.257 -6.297 -17.315 1.00 90.69 438 SER A O 1
ATOM 3225 N N . THR A 1 439 ? 6.342 -8.522 -17.613 1.00 89.81 439 THR A N 1
ATOM 3226 C CA . THR A 1 439 ? 5.197 -8.662 -18.517 1.00 89.81 439 THR A CA 1
ATOM 3227 C C . THR A 1 439 ? 4.568 -10.043 -18.347 1.00 89.81 439 THR A C 1
ATOM 3229 O O . THR A 1 439 ? 5.210 -10.953 -17.827 1.00 89.81 439 THR A O 1
ATOM 3232 N N . THR A 1 440 ? 3.339 -10.222 -18.822 1.00 88.12 440 THR A N 1
ATOM 3233 C CA . THR A 1 440 ? 2.656 -11.523 -18.823 1.00 88.12 440 THR A CA 1
ATOM 3234 C C . THR A 1 440 ? 2.504 -12.022 -20.253 1.00 88.12 440 THR A C 1
ATOM 3236 O O . THR A 1 440 ? 2.042 -11.278 -21.120 1.00 88.12 440 THR A O 1
ATOM 3239 N N . LEU A 1 441 ? 2.874 -13.278 -20.497 1.00 87.88 441 LEU A N 1
ATOM 3240 C CA . LEU A 1 441 ? 2.636 -14.004 -21.741 1.00 87.88 441 LEU A CA 1
ATOM 3241 C C . LEU A 1 441 ? 1.513 -15.024 -21.521 1.00 87.88 441 LEU A C 1
ATOM 3243 O O . LEU A 1 441 ? 1.513 -15.747 -20.528 1.00 87.88 441 LEU A O 1
ATOM 3247 N N . VAL A 1 442 ? 0.559 -15.084 -22.447 1.00 84.81 442 VAL A N 1
ATOM 3248 C CA . VAL A 1 442 ? -0.547 -16.047 -22.437 1.00 84.81 442 VAL A CA 1
ATOM 3249 C C . VAL A 1 442 ? -0.576 -16.768 -23.777 1.00 84.81 442 VAL A C 1
ATOM 3251 O O . VAL A 1 442 ? -0.844 -16.144 -24.804 1.00 84.81 442 VAL A O 1
ATOM 3254 N N . VAL A 1 443 ? -0.334 -18.075 -23.767 1.00 86.12 443 VAL A N 1
ATOM 3255 C CA . VAL A 1 443 ? -0.310 -18.919 -24.965 1.00 86.12 443 VAL A CA 1
ATOM 3256 C C . VAL A 1 443 ? -1.606 -19.728 -25.062 1.00 86.12 443 VAL A C 1
ATOM 3258 O O . VAL A 1 443 ? -2.034 -20.349 -24.091 1.00 86.12 443 VAL A O 1
ATOM 3261 N N . THR A 1 444 ? -2.254 -19.725 -26.231 1.00 82.00 444 THR A N 1
ATOM 3262 C CA . THR A 1 444 ? -3.525 -20.439 -26.465 1.00 82.00 444 THR A CA 1
ATOM 3263 C C . THR A 1 444 ? -3.506 -21.294 -27.735 1.00 82.00 444 THR A C 1
ATOM 3265 O O . THR A 1 444 ? -2.815 -20.987 -28.703 1.00 82.00 444 THR A O 1
ATOM 3268 N N . GLU A 1 445 ? -4.289 -22.375 -27.751 1.00 82.62 445 GLU A N 1
ATOM 3269 C CA . GLU A 1 445 ? -4.449 -23.263 -28.916 1.00 82.62 445 GLU A CA 1
ATOM 3270 C C . GLU A 1 445 ? -5.472 -22.746 -29.947 1.00 82.62 445 GLU A C 1
ATOM 3272 O O . GLU A 1 445 ? -5.490 -23.232 -31.078 1.00 82.62 445 GLU A O 1
ATOM 3277 N N . ASP A 1 446 ? -6.341 -21.786 -29.587 1.00 66.94 446 ASP A N 1
ATOM 3278 C CA . ASP A 1 446 ? -7.457 -21.350 -30.445 1.00 66.94 446 ASP A CA 1
ATOM 3279 C C . ASP A 1 446 ? -7.240 -19.949 -31.064 1.00 66.94 446 ASP A C 1
ATOM 3281 O O . ASP A 1 446 ? -7.441 -18.941 -30.381 1.00 66.94 446 ASP A O 1
ATOM 3285 N N . PRO A 1 447 ? -6.918 -19.850 -32.372 1.00 52.47 447 PRO A N 1
ATOM 3286 C CA . PRO A 1 447 ? -6.801 -18.582 -33.101 1.00 52.47 447 PRO A CA 1
ATOM 3287 C C . PRO A 1 447 ? -8.136 -17.871 -33.389 1.00 52.47 447 PRO A C 1
ATOM 3289 O O . PRO A 1 447 ? -8.146 -16.806 -34.013 1.00 52.47 447 PRO A O 1
ATOM 3292 N N . GLY A 1 448 ? -9.274 -18.452 -32.988 1.00 41.28 448 GLY A N 1
ATOM 3293 C CA . GLY A 1 448 ? -10.620 -18.017 -33.365 1.00 41.28 448 GLY A 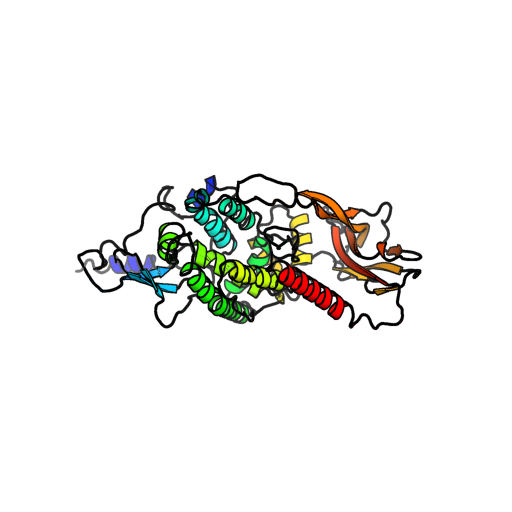CA 1
ATOM 3294 C C . GLY A 1 448 ? -11.396 -17.189 -32.336 1.00 41.28 448 GLY A C 1
ATOM 3295 O O . GLY A 1 448 ? -12.424 -16.613 -32.703 1.00 41.28 448 GLY A O 1
ATOM 3296 N N . MET A 1 449 ? -10.944 -17.080 -31.084 1.00 36.62 449 MET A N 1
ATOM 3297 C CA . MET A 1 449 ? -11.605 -16.226 -30.089 1.00 36.62 449 MET A CA 1
ATOM 3298 C C . MET A 1 449 ? -10.856 -14.903 -29.895 1.00 36.62 449 MET A C 1
ATOM 3300 O O . MET A 1 449 ? -9.695 -14.912 -29.496 1.00 36.62 449 MET A O 1
ATOM 3304 N N . PRO A 1 450 ? -11.509 -13.737 -30.085 1.00 33.53 450 PRO A N 1
ATOM 3305 C CA . PRO A 1 450 ? -10.992 -12.470 -29.586 1.00 33.53 450 PRO A CA 1
ATOM 3306 C C . PRO A 1 450 ? -10.832 -12.559 -28.059 1.00 33.53 450 PRO A C 1
ATOM 3308 O O . PRO A 1 450 ? -11.798 -12.447 -27.298 1.00 33.53 450 PRO A O 1
ATOM 3311 N N . VAL A 1 451 ? -9.594 -12.761 -27.605 1.00 39.78 451 VAL A N 1
ATOM 3312 C CA . VAL A 1 451 ? -9.222 -12.961 -26.190 1.00 39.78 451 VAL A CA 1
ATOM 3313 C C . VAL A 1 451 ? -9.480 -11.707 -25.337 1.00 39.78 451 VAL A C 1
ATOM 3315 O O . VAL A 1 451 ? -9.573 -11.799 -24.117 1.00 39.78 451 VAL A O 1
ATOM 3318 N N . GLY A 1 452 ? -9.788 -10.564 -25.966 1.00 31.17 452 GLY A N 1
ATOM 3319 C CA . GLY A 1 452 ? -10.370 -9.393 -25.293 1.00 31.17 452 GLY A CA 1
ATOM 3320 C C . GLY A 1 452 ? -11.718 -9.660 -24.601 1.00 31.17 452 GLY A C 1
ATOM 3321 O O . GLY A 1 452 ? -12.195 -8.814 -23.855 1.00 31.17 452 GLY A O 1
ATOM 3322 N N . SER A 1 453 ? -12.323 -10.834 -24.819 1.00 31.23 453 SER A N 1
ATOM 3323 C CA . SER A 1 453 ? -13.482 -11.327 -24.065 1.00 31.23 453 SER A CA 1
ATOM 3324 C C . SER A 1 453 ? -13.182 -12.543 -23.181 1.00 31.23 453 SER A C 1
ATOM 3326 O O . SER A 1 453 ? -13.956 -12.813 -22.270 1.00 31.23 453 SER A O 1
ATOM 3328 N N . ALA A 1 454 ? -12.060 -13.244 -23.383 1.00 28.77 454 ALA A N 1
ATOM 3329 C CA . ALA A 1 454 ? -11.713 -14.440 -22.618 1.00 28.77 454 ALA A CA 1
ATOM 3330 C C . ALA A 1 454 ? -10.959 -14.115 -21.322 1.00 28.77 454 ALA A C 1
ATOM 3332 O O . ALA A 1 454 ? -11.198 -14.798 -20.342 1.00 28.77 454 ALA A O 1
ATOM 3333 N N . VAL A 1 455 ? -10.160 -13.046 -21.222 1.00 33.16 455 VAL A N 1
ATOM 3334 C CA . VAL A 1 455 ? -9.628 -12.623 -19.901 1.00 33.16 455 VAL A CA 1
ATOM 3335 C C . VAL A 1 455 ? -10.786 -12.257 -18.964 1.00 33.16 455 VAL A C 1
ATOM 3337 O O . VAL A 1 455 ? -10.863 -12.761 -17.849 1.00 33.16 455 VAL A O 1
ATOM 3340 N N . GLY A 1 456 ? -11.773 -11.513 -19.477 1.00 26.72 456 GLY A N 1
ATOM 3341 C CA . GLY A 1 456 ? -13.008 -11.200 -18.755 1.00 26.72 456 GLY A CA 1
ATOM 3342 C C . GLY A 1 456 ? -13.876 -12.426 -18.453 1.00 26.72 456 GLY A C 1
ATOM 3343 O O . GLY A 1 456 ? -14.392 -12.527 -17.349 1.00 26.72 456 GLY A O 1
ATOM 3344 N N . LEU A 1 457 ? -14.021 -13.388 -19.376 1.00 26.48 457 LEU A N 1
ATOM 3345 C CA . LEU A 1 457 ? -14.825 -14.597 -19.138 1.00 26.48 457 LEU A CA 1
ATOM 3346 C C . LEU A 1 457 ? -14.102 -15.712 -18.380 1.00 26.48 457 LEU A C 1
ATOM 3348 O O . LEU A 1 457 ? -14.795 -16.543 -17.817 1.00 26.48 457 LEU A O 1
ATOM 3352 N N . THR A 1 458 ? -12.772 -15.756 -18.332 1.00 28.45 458 THR A N 1
ATOM 3353 C CA . THR A 1 458 ? -12.017 -16.774 -17.575 1.00 28.45 458 THR A CA 1
ATOM 3354 C C . THR A 1 458 ? -11.782 -16.306 -16.140 1.00 28.45 458 THR A C 1
ATOM 3356 O O . THR A 1 458 ? -11.876 -17.125 -15.236 1.00 28.45 458 THR A O 1
ATOM 3359 N N . LEU A 1 459 ? -11.640 -14.993 -15.903 1.00 27.56 459 LEU A N 1
ATOM 3360 C CA . LEU A 1 459 ? -11.766 -14.400 -14.562 1.00 27.56 459 LEU A CA 1
ATOM 3361 C C . LEU A 1 459 ? -13.211 -14.482 -14.050 1.00 27.56 459 LEU A C 1
ATOM 3363 O O . LEU A 1 459 ? -13.431 -14.867 -12.909 1.00 27.56 459 LEU A O 1
ATOM 3367 N N . LEU A 1 460 ? -14.217 -14.244 -14.903 1.00 26.11 460 LEU A N 1
ATOM 3368 C CA . LEU A 1 460 ? -15.626 -14.406 -14.523 1.00 26.11 460 LEU A CA 1
ATOM 3369 C C . LEU A 1 460 ? -16.044 -15.884 -14.393 1.00 26.11 460 LEU A C 1
ATOM 3371 O O . LEU A 1 460 ? -16.884 -16.196 -13.557 1.00 26.11 460 LEU A O 1
ATOM 3375 N N . ALA A 1 461 ? -15.471 -16.812 -15.170 1.00 26.17 461 ALA A N 1
ATOM 3376 C CA . ALA A 1 461 ? -15.697 -18.254 -15.021 1.00 26.17 461 ALA A CA 1
ATOM 3377 C C . ALA A 1 461 ? -14.891 -18.854 -13.862 1.00 26.17 461 ALA A C 1
ATOM 3379 O O . ALA A 1 461 ? -15.375 -19.802 -13.256 1.00 26.17 461 ALA A O 1
ATOM 3380 N N . GLY A 1 462 ? -13.735 -18.282 -13.510 1.00 26.45 462 GLY A N 1
ATOM 3381 C CA . GLY A 1 462 ? -13.009 -18.555 -12.267 1.00 26.45 462 GLY A CA 1
ATOM 3382 C C . GLY A 1 462 ? -13.803 -18.085 -11.048 1.00 26.45 462 GLY A C 1
ATOM 3383 O O . GLY A 1 462 ? -14.078 -18.886 -10.161 1.00 26.45 462 GLY A O 1
ATOM 3384 N N . ALA A 1 463 ? -14.332 -16.858 -11.085 1.00 27.16 463 ALA A N 1
ATOM 3385 C CA . ALA A 1 463 ? -15.231 -16.315 -10.064 1.00 27.16 463 ALA A CA 1
ATOM 3386 C C . ALA A 1 463 ? -16.571 -17.079 -9.975 1.00 27.16 463 ALA A C 1
ATOM 3388 O O . ALA A 1 463 ? -17.104 -17.304 -8.891 1.00 27.16 463 ALA A O 1
ATOM 3389 N N . CYS A 1 464 ? -17.114 -17.565 -11.099 1.00 25.70 464 CYS A N 1
ATOM 3390 C CA . CYS A 1 464 ? -18.324 -18.398 -11.110 1.00 25.70 464 CYS A CA 1
ATOM 3391 C C . CYS A 1 464 ? -18.055 -19.869 -10.732 1.00 25.70 464 CYS A C 1
ATOM 3393 O O . CYS A 1 464 ? -18.957 -20.537 -10.224 1.00 25.70 464 CYS A O 1
ATOM 3395 N N . ALA A 1 465 ? -16.841 -20.387 -10.946 1.00 25.22 465 ALA A N 1
ATOM 3396 C CA . ALA A 1 465 ? -16.420 -21.701 -10.460 1.00 25.22 465 ALA A CA 1
ATOM 3397 C C . ALA A 1 465 ? -16.163 -21.677 -8.945 1.00 25.22 465 ALA A C 1
ATOM 3399 O O . ALA A 1 465 ? -16.521 -22.643 -8.268 1.00 25.22 465 ALA A O 1
ATOM 3400 N N . LEU A 1 466 ? -15.674 -20.555 -8.400 1.00 27.84 466 LEU A N 1
ATOM 3401 C CA . LEU A 1 466 ? -15.580 -20.320 -6.958 1.00 27.84 466 LEU A CA 1
ATOM 3402 C C . LEU A 1 466 ? -16.963 -20.160 -6.309 1.00 27.84 466 LEU A C 1
ATOM 3404 O O . LEU A 1 466 ? -17.275 -20.861 -5.346 1.00 27.84 466 LEU A O 1
ATOM 3408 N N . ALA A 1 467 ? -17.862 -19.374 -6.911 1.00 27.00 467 ALA A N 1
ATOM 3409 C CA . ALA A 1 467 ? -19.253 -19.278 -6.456 1.00 27.00 467 ALA A CA 1
ATOM 3410 C C . ALA A 1 467 ? -20.003 -20.629 -6.553 1.00 27.00 467 ALA A C 1
ATOM 3412 O O . ALA A 1 467 ? -20.875 -20.938 -5.735 1.00 27.00 467 ALA A O 1
ATOM 3413 N N . GLY A 1 468 ? -19.641 -21.479 -7.522 1.00 24.84 468 GLY A N 1
ATOM 3414 C CA . GLY A 1 468 ? -20.160 -22.841 -7.674 1.00 24.84 468 GLY A CA 1
ATOM 3415 C C . GLY A 1 468 ? -19.604 -23.845 -6.656 1.00 24.84 468 GLY A C 1
ATOM 3416 O O . GLY A 1 468 ? -20.333 -24.741 -6.225 1.00 24.84 468 GLY A O 1
ATOM 3417 N N . ALA A 1 469 ? -18.349 -23.691 -6.227 1.00 25.80 469 ALA A N 1
ATOM 3418 C CA . ALA A 1 469 ? -17.730 -24.535 -5.205 1.00 25.80 469 ALA A CA 1
ATOM 3419 C C . ALA A 1 469 ? -18.203 -24.165 -3.785 1.00 25.80 469 ALA A C 1
ATOM 3421 O O . ALA A 1 469 ? -18.499 -25.062 -2.987 1.00 25.80 469 ALA A O 1
ATOM 3422 N N . ILE A 1 470 ? -18.402 -22.872 -3.510 1.00 31.52 470 ILE A N 1
ATOM 3423 C CA . ILE A 1 470 ? -18.965 -22.365 -2.246 1.00 31.52 470 ILE A CA 1
ATOM 3424 C C . ILE A 1 470 ? -20.452 -22.756 -2.115 1.00 31.52 470 ILE A C 1
ATOM 3426 O O . ILE A 1 470 ? -20.914 -23.163 -1.045 1.00 31.52 470 ILE A O 1
ATOM 3430 N N . GLY A 1 471 ? -21.200 -22.785 -3.225 1.00 27.14 471 GLY A N 1
ATOM 3431 C CA . GLY A 1 471 ? -22.596 -23.238 -3.250 1.00 27.14 471 GLY A CA 1
ATOM 3432 C C . GLY A 1 471 ? -22.815 -24.746 -3.033 1.00 27.14 471 GLY A C 1
ATOM 3433 O O . GLY A 1 471 ? -23.923 -25.154 -2.676 1.00 27.14 471 GLY A O 1
ATOM 3434 N N . ILE A 1 472 ? -21.794 -25.594 -3.218 1.00 27.05 472 ILE A N 1
ATOM 3435 C CA . ILE A 1 472 ? -21.936 -27.061 -3.123 1.00 27.05 472 ILE A CA 1
ATOM 3436 C C . ILE A 1 472 ? -21.510 -27.617 -1.751 1.00 27.05 472 ILE A C 1
ATOM 3438 O O . ILE A 1 472 ? -21.955 -28.708 -1.384 1.00 27.05 472 ILE A O 1
ATOM 3442 N N . ARG A 1 473 ? -20.752 -26.873 -0.929 1.00 31.84 473 ARG A N 1
ATOM 3443 C CA . ARG A 1 473 ? -20.378 -27.330 0.428 1.00 31.84 473 ARG A CA 1
ATOM 3444 C C . ARG A 1 473 ? -21.363 -26.976 1.546 1.00 31.84 473 ARG A C 1
ATOM 3446 O O . ARG A 1 473 ? -21.354 -27.667 2.554 1.00 31.84 473 ARG A O 1
ATOM 3453 N N . ARG A 1 474 ? -22.326 -26.062 1.350 1.00 37.12 474 AR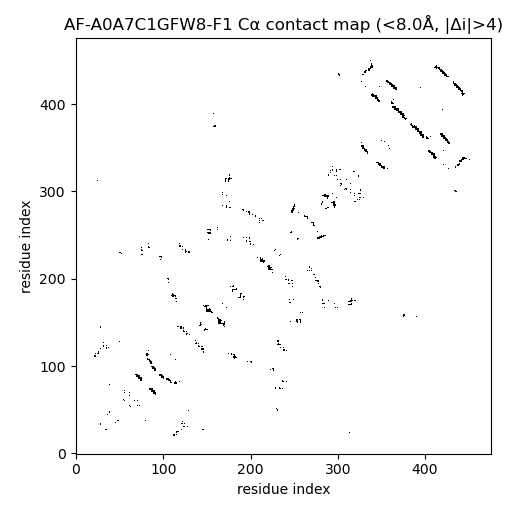G A N 1
ATOM 3454 C CA . ARG A 1 474 ? -23.408 -25.804 2.339 1.00 37.12 474 ARG A CA 1
ATOM 3455 C C . ARG A 1 474 ? -24.508 -26.886 2.414 1.00 37.12 474 ARG A C 1
ATOM 3457 O O . ARG A 1 474 ? -25.570 -26.662 2.993 1.00 37.12 474 ARG A O 1
ATOM 3464 N N . ARG A 1 475 ? -24.282 -28.080 1.851 1.00 31.27 475 ARG A N 1
ATOM 3465 C CA . ARG A 1 475 ? -25.087 -29.283 2.135 1.00 31.27 475 ARG A CA 1
ATOM 3466 C C . ARG A 1 475 ? -24.220 -30.534 2.228 1.00 31.27 475 ARG A C 1
ATOM 3468 O O . ARG A 1 475 ? -24.370 -31.434 1.400 1.00 31.27 475 ARG A O 1
ATOM 3475 N N . LYS A 1 476 ? -23.380 -30.619 3.253 1.00 32.72 476 LYS A N 1
ATOM 3476 C CA . LYS A 1 476 ? -23.200 -31.868 3.998 1.00 32.72 476 LYS A CA 1
ATOM 3477 C C . LYS A 1 476 ? -23.073 -31.570 5.473 1.00 32.72 476 LYS A C 1
ATOM 3479 O O . LYS A 1 476 ? -22.263 -30.681 5.788 1.00 32.72 476 LYS A O 1
#

Nearest PDB structures (foldseek):
  8jxs-assembly1_B  TM=5.456E-01  e=3.346E-04  Homo sapiens
  2pnd-assembly1_A  TM=6.285E-01  e=1.021E-03  Mus musculus
  3sku-assembly3_E  TM=5.912E-01  e=2.355E-03  Homo sapiens
  8wpw-assembly1_C  TM=5.382E-01  e=3.112E-03  Homo sapiens
  8jio-assembly1_C  TM=4.671E-01  e=4.944E-04  Homo sapiens

Sequence (476 aa):
MKKSSVIVMMMSFGLLALVALPAVAHDPIPDSSACSGICDPGTPDPNICMHTPMPPDPGSECLEGESELPCDVIWPLVSFAGMPSWDLLYYLHPDMVIAEVEPFTIDLPAAGTYDFCGWMDQLYCGLDPVAGFAAEIEQFGYIIQCQNMDINGPVDDCLEIPVTSNGIPDRFELAVLAEVLNDPASPMNAQATAALQSNMDALVPPLCDALRAVDVGLQDPVDIRAILYAAAPWALPALGGIICAAATMGDDPTLAALDELVGLLADLGIQPPVITWQTVPALSADGDASANGFTNRELYDWLIQVNPAMTHQEFGAAALDPASRPPAKVTVQGGGSAYVDDDVTLAVNVSDLASGASAAAYQWYIWDVVGQECGKWIGEEGEQTCDRWCDVYGWMAIPDATGATLPLGAVTIEDSGKYGVGVDIDTGKAVEGAIIASTTLVVTEDPGMPVGSAVGLTLLAGACALAGAIGIRRRK

Foldseek 3Di:
DDPPVPVVVVVVVVVPPPPLPQPDADDFDPDLVCLLPQPDPDDRDSPPLFDDPPDPDPPDPPPPDDDQFWDWAKFQNDDDFWFKMFIWTWDPDPQTDIGGPPVTAIDGGAASGDQLLSLLSLLLNLLVLVCVVDVVSNVVSVCSGQVHPAFQAAFQPLAPLRGDGPPDRVLLLLLLLSVLCNDPPQPCNVQLVVLLRLQLVQPLVLVQVLQCAACPVDPGGGNCVSVCSRGRSSNSRSVSNSLSSLLQLPDPSNVVSSQVVLVCSVVRVRDRDDGDHRYDVLSGQQHQQQPLPDGLVLLVQQCCLQPVPDDSNNSSVLSNHSVRDDQWDKEWPQADEDEAQDKTKIAIDIGPHHVQKDFDKKWKWFWDFPDWDQRFDQPPVRDRDSPDIDGDIDTDTDPPPIDRMDIDGRDDQVPWGKMKMWTWMCNVDPRTDTRMYIHTHGYYHDPPDPCVVVVVVVVVVVVVVVVVVVVVPVPD

Solvent-accessible surface area (backbone atoms only — not comparable to full-atom values): 26715 Å² total; per-residue (Å²): 138,73,86,68,68,59,60,56,56,54,56,62,64,65,70,72,66,79,57,82,64,71,58,73,78,67,74,72,63,92,50,79,85,53,45,61,60,75,82,46,101,80,65,97,58,69,60,73,81,67,68,62,76,72,66,76,54,103,81,48,87,77,80,75,66,98,61,95,65,62,40,84,44,49,44,40,84,62,84,59,80,36,53,44,31,35,58,28,33,40,33,92,51,103,78,47,48,71,44,74,40,87,79,80,54,77,45,72,45,58,66,45,29,54,45,67,41,48,31,22,40,42,28,29,49,29,38,58,79,53,27,85,79,40,74,63,48,51,55,49,29,60,49,48,20,33,74,61,19,30,60,50,7,55,66,36,90,73,45,88,65,41,46,29,61,65,86,59,50,41,39,42,47,49,22,35,49,28,50,31,50,31,29,83,83,39,93,56,16,69,57,50,48,51,19,33,50,56,26,39,72,60,46,44,61,59,52,54,55,51,37,46,48,36,75,81,86,57,99,61,60,40,58,46,53,49,54,36,55,56,51,20,40,45,33,63,44,24,51,45,49,52,54,21,49,54,37,21,20,41,43,70,42,33,46,53,24,50,52,52,60,48,46,53,39,45,79,70,74,39,82,53,79,89,75,83,74,34,60,40,47,39,46,15,54,84,11,39,59,30,72,63,86,52,29,40,43,60,41,46,62,42,47,42,64,78,35,75,82,65,48,38,61,62,47,12,58,38,45,54,33,60,81,61,67,55,64,48,43,64,43,54,43,63,52,43,82,48,43,53,60,38,75,43,50,34,33,63,45,80,41,77,60,38,92,78,41,44,84,71,49,35,41,33,26,36,51,40,76,74,47,72,43,67,32,75,41,72,45,104,81,73,50,80,46,78,86,41,78,38,78,36,71,38,81,42,75,44,83,91,40,48,54,67,51,51,78,41,71,55,32,42,61,84,67,37,40,42,38,34,36,38,34,32,46,43,57,88,54,97,70,79,52,57,53,72,28,61,38,47,33,43,39,40,88,65,95,82,62,72,54,92,51,44,62,61,47,50,54,49,47,49,53,49,50,49,55,51,54,62,65,58,59,83,73,120

pLDDT: mean 70.9, std 22.17, range [24.27, 97.81]